Protein AF-A0A3M5GRY9-F1 (afdb_monomer_lite)

Organism: Pseudomonas savastanoi (NCBI:txid29438)

pLDDT: mean 93.46, std 6.6, range [51.88, 98.94]

Secondary structure (DSSP, 8-state):
-------EEETTEEE----PEEEEE-TTT-PEEEEEEEBPPHHHHHHHHHHHHHHHHHHTTS-HHHHHHHHHHHHHHHHT--HHHHHHHHHHH---HHHHHHHHHHHHHHHHHHHHHHHH-GGG--EEE--BTT-SSSPBPPEEE-----S-EEEE--SS-TTTTSTTSHHHHHHHHTT--EEEE--TT-HHHHHHHHHHHHHHHHHTTPPTTSEEEEB-SS-HHHHHH-TT--EEEEES-HHHHHHHHHHHHTSSS---EEEE------EEEPHHHHHHHHHHHHHHHHHHHHGGGG--TT---EEEEESSHHHHHHHHHHHHHHHTPPPB--SSHHHHHHHHHHHHHHHH-TTEEEEE-----TTSBPPEEEEE-HHHHHTT-GGGTS---SSEEEEEEESSHHHHHHHHHHS---S--EEE--HHHHHHTTTHHHHHHHHHTS------HHHHHHHHHHHHSGGGT-SSEEEEEESSSEEEEEEETTEE---TTS-TT------TTTGGGS--HHHHHHHHHHTT----SHHHHHHH--TTSTTHHHHHHHHHHHHHHHHHHHHHHH--SEEEEEES--HHHHHHHHHH-------GGG-PPP-PEEEE--SSS-HHHHHHHHHHHHHHH--

Sequence (635 aa):
MPNILGQNFIAGGRSALGQSLQKSLDATTGEELPYSFHQATDGEIDAAALAAKAAFPEFRQLSPARGADFLDAIADELDQLDDDFVAIVCQETALPQARIQGERGRTSGQMRLFAKVLRRGDFVGARIDLALPDRKPLPRVDLRQYRIGVGPVAVFGASNFPLAFSTAGGDTAAALAAGCPVVFKAHSGHMATADLVASAIIRAAERTQMPKGVFNMIFGNGVGEGLVKHPAIQAVGFTGSLNGGNALCKMAAERPQPIPVFAEMSSINPVVLLPGALQARGETVAKELAGSVVMGAGQFCTNPGVVMGLRSPAFSTFVEQLTEQMGSQAPQTMLNAGGLRSYSKGVEHLLSHPGVTHLAGKPQEGKQAQAQLFKADVSLLLNGDQLLQEEVFGPTTLIIEVADDAQLKDALQALRGQLTATVIGEPADLSQYSWLQPILEERFGMPVWLENNATTAAIGESLVGVGAWASNFIYLSFNFGFGAGVVINGKPYFGSHGNAGEITLYNDEESINRPALRYLLDELHQNGVQVDSIEDLRLRFDPDWPGVDTWLARVKPTLDRLVNALAGLFDPQAVVFGGQLPPELGRRLIAATAFWGAHRYNAPPPRPQLLLSETNGDAAAIGAALVPLKERFFV

Radius of gyration: 27.15 Å; chains: 1; bounding box: 75×68×79 Å

InterPro domains:
  IPR000600 ROK family [PF00480] (439-503)
  IPR015590 Aldehyde dehydrogenase domain [PF00171] (31-426)
  IPR016161 Aldehyde/histidinol dehydrogenase [SSF53720] (21-456)
  IPR016162 Aldehyde dehydrogenase, N-terminal [G3DSA:3.40.605.10] (3-270)
  IPR016163 Aldehyde dehydrogenase, C-terminal [G3DSA:3.40.309.10] (271-454)
  IPR043129 ATPase, nucleotide binding domain [SSF53067] (384-630)
  IPR044151 Alpha-ketoglutaric semialdehyde dehydrogenase [cd07129] (56-445)
  IPR050740 Aldehyde Dehydrogenase Superfamily [PTHR43353] (10-426)

Foldseek 3Di:
DDDQPQFWFALLDTHQPAPDWAFQAFLQPRHTDPDIHGFDDLVRLQRLLVQLQVQQVVLQPDQLQLLLLLLLQLLVLLVPQDVVLLVLQCRLFVDDSVVSVVLSNLLSLLSNLLSLVSVVPCQQVKDWDDWACPDPPHTRHTDIGTAAQQEAEEEEADLLSCRQRALSHDVLSVNSSRSYAYEYEHDSSRNSSNSSSVVSSSVSCVVSVRGRSSYIYGYDDPSLLSNLQRPSHAEYEEEEEPVVQVVSQVSQCPHPDRHYYHYHYAFQAEEEEEPALLVVPLLVCLLVLLCQLCPQQNQDSNRNAEYEYEDDPSVVVSLVSNQVNLQPDDFARGRHQVLLVLLLVLVVVQVPDPQKAWRHWDRSDDRTGIATEMEGELVCLLVLPVSSAGDSRGSYHYYYYDHDPVSVLSSLLSHAAHPHYHYRHDPVRCVVVVVVQVSNCVNNVAHADDADLQQLLVLLCLSSNVVSPWQWEKEWAAEQATWIWTGHNSHTDLPPVNCPTGDPVADPVLRLLHNHCVNVVVQLVVQVHDQPGLLSCQVDPDCPRPRLVVSLVSNQVVLLVVQQCCCVPRVTQAYEYDHSDRQVSLVVSQVSHDHDDQDDPRDDDDGHHYYYTRDDDRSSVSSSVCVSVCVPSVD

Structure (mmCIF, N/CA/C/O backbone):
data_AF-A0A3M5GRY9-F1
#
_entry.id   AF-A0A3M5GRY9-F1
#
loop_
_atom_site.group_PDB
_atom_site.id
_atom_site.type_symbol
_atom_site.label_atom_id
_atom_site.label_alt_id
_atom_site.label_comp_id
_atom_site.label_asym_id
_atom_site.label_entity_id
_atom_site.label_seq_id
_atom_site.pdbx_PDB_ins_code
_atom_site.Cartn_x
_atom_site.Cartn_y
_atom_site.Cartn_z
_atom_site.occupancy
_atom_site.B_iso_or_equiv
_atom_site.auth_seq_id
_atom_site.auth_comp_id
_atom_site.auth_asym_id
_atom_site.auth_atom_id
_atom_site.pdbx_PDB_model_num
ATOM 1 N N . MET A 1 1 ? 5.082 -31.386 -3.906 1.00 56.31 1 MET A N 1
ATOM 2 C CA . MET A 1 1 ? 6.241 -30.865 -3.143 1.00 56.31 1 MET A CA 1
ATOM 3 C C . MET A 1 1 ? 7.125 -30.034 -4.056 1.00 56.31 1 MET A C 1
ATOM 5 O O . MET A 1 1 ? 7.780 -30.597 -4.934 1.00 56.31 1 MET A O 1
ATOM 9 N N . PRO A 1 2 ? 7.121 -28.711 -3.880 1.00 69.81 2 PRO A N 1
ATOM 10 C CA . PRO A 1 2 ? 7.925 -27.806 -4.685 1.00 69.81 2 PRO A CA 1
ATOM 11 C C . PRO A 1 2 ? 9.432 -27.968 -4.419 1.00 69.81 2 PRO A C 1
ATOM 13 O O . PRO A 1 2 ? 9.860 -28.286 -3.310 1.00 69.81 2 PRO A O 1
ATOM 16 N N . ASN A 1 3 ? 10.244 -27.755 -5.457 1.00 83.44 3 ASN A N 1
ATOM 17 C CA . ASN A 1 3 ? 11.699 -27.912 -5.407 1.00 83.44 3 ASN A CA 1
ATOM 18 C C . ASN A 1 3 ? 12.374 -26.672 -4.787 1.00 83.44 3 ASN A C 1
ATOM 20 O O . ASN A 1 3 ? 12.830 -25.788 -5.511 1.00 83.44 3 ASN A O 1
ATOM 24 N N . ILE A 1 4 ? 12.412 -26.601 -3.454 1.00 93.50 4 ILE A N 1
ATOM 25 C CA . ILE A 1 4 ? 13.094 -25.538 -2.699 1.00 93.50 4 ILE A CA 1
ATOM 26 C C . ILE A 1 4 ? 14.528 -25.981 -2.406 1.00 93.50 4 ILE A C 1
ATOM 28 O O . ILE A 1 4 ? 14.753 -26.904 -1.624 1.00 93.50 4 ILE A O 1
ATOM 32 N N . LEU A 1 5 ? 15.500 -25.312 -3.028 1.00 92.94 5 LEU A N 1
ATOM 33 C CA . LEU A 1 5 ? 16.918 -25.673 -2.903 1.00 92.94 5 LEU A CA 1
ATOM 34 C C . LEU A 1 5 ? 17.618 -24.976 -1.730 1.00 92.94 5 LEU A C 1
ATOM 36 O O . LEU A 1 5 ? 18.628 -25.479 -1.244 1.00 92.94 5 LEU A O 1
ATOM 40 N N . GLY A 1 6 ? 17.123 -23.807 -1.309 1.00 94.62 6 GLY A N 1
ATOM 41 C CA . GLY A 1 6 ? 17.730 -23.022 -0.233 1.00 94.62 6 GLY A CA 1
ATOM 42 C C . GLY A 1 6 ? 19.089 -22.410 -0.588 1.00 94.62 6 GLY A C 1
ATOM 43 O O . GLY A 1 6 ? 19.928 -22.183 0.285 1.00 94.62 6 GLY A O 1
ATOM 44 N N . GLN A 1 7 ? 19.322 -22.165 -1.878 1.00 97.88 7 GLN A N 1
ATOM 45 C CA . GLN A 1 7 ? 20.577 -21.653 -2.430 1.00 97.88 7 GLN A CA 1
ATOM 46 C C . GLN A 1 7 ? 20.386 -20.231 -2.965 1.00 97.88 7 GLN A C 1
ATOM 48 O O . GLN A 1 7 ? 19.362 -19.934 -3.587 1.00 97.88 7 GLN A O 1
ATOM 53 N N . ASN A 1 8 ? 21.390 -19.373 -2.783 1.00 98.50 8 ASN A N 1
ATOM 54 C CA . ASN A 1 8 ? 21.404 -17.999 -3.285 1.00 98.50 8 ASN A CA 1
ATOM 55 C C . ASN A 1 8 ? 21.263 -17.975 -4.817 1.00 98.50 8 ASN A C 1
ATOM 57 O O . ASN A 1 8 ? 21.829 -18.822 -5.504 1.00 98.50 8 ASN A O 1
ATOM 61 N N . PHE A 1 9 ? 20.541 -16.999 -5.361 1.00 98.69 9 PHE A N 1
ATOM 62 C CA . PHE A 1 9 ? 20.367 -16.784 -6.798 1.00 98.69 9 PHE A CA 1
ATOM 63 C C . PHE A 1 9 ? 21.377 -15.750 -7.288 1.00 98.69 9 PHE A C 1
ATOM 65 O O . PHE A 1 9 ? 21.289 -14.579 -6.914 1.00 98.69 9 PHE A O 1
ATOM 72 N N . ILE A 1 10 ? 22.324 -16.164 -8.129 1.00 98.62 10 ILE A N 1
ATOM 73 C CA . ILE A 1 10 ? 23.418 -15.303 -8.599 1.00 98.62 10 ILE A CA 1
ATOM 74 C C . ILE A 1 10 ? 23.620 -15.527 -10.095 1.00 98.62 10 ILE A C 1
ATOM 76 O O . ILE A 1 10 ? 23.893 -16.645 -10.528 1.00 98.62 10 ILE A O 1
ATOM 80 N N . ALA A 1 11 ? 23.491 -14.463 -10.894 1.00 97.50 11 ALA A N 1
ATOM 81 C CA . ALA A 1 11 ? 23.719 -14.485 -12.343 1.00 97.50 11 ALA A CA 1
ATOM 82 C C . ALA A 1 11 ? 22.923 -15.576 -13.101 1.00 97.50 11 ALA A C 1
ATOM 84 O O . ALA A 1 11 ? 23.426 -16.182 -14.049 1.00 97.50 11 ALA A O 1
ATOM 85 N N . GLY A 1 12 ? 21.681 -15.842 -12.678 1.00 94.12 12 GLY A N 1
ATOM 86 C CA . GLY A 1 12 ? 20.825 -16.900 -13.237 1.00 94.12 12 GLY A CA 1
ATOM 87 C C . GLY A 1 12 ? 21.168 -18.325 -12.775 1.00 94.12 12 GLY A C 1
ATOM 88 O O . GLY A 1 12 ? 20.505 -19.270 -13.181 1.00 94.12 12 GLY A O 1
ATOM 89 N N . GLY A 1 13 ? 22.193 -18.496 -11.936 1.00 96.31 13 GLY A N 1
ATOM 90 C CA . GLY A 1 13 ? 22.546 -19.763 -11.298 1.00 96.31 13 GLY A CA 1
ATOM 91 C C . GLY A 1 13 ? 22.173 -19.810 -9.814 1.00 96.31 13 GLY A C 1
ATOM 92 O O . GLY A 1 13 ? 21.577 -18.878 -9.268 1.00 96.31 13 GLY A O 1
ATOM 93 N N . ARG A 1 14 ? 22.565 -20.907 -9.156 1.00 97.12 14 ARG A N 1
ATOM 94 C CA . ARG A 1 14 ? 22.403 -21.126 -7.713 1.00 97.12 14 ARG A CA 1
ATOM 95 C C . ARG A 1 14 ? 23.767 -21.261 -7.020 1.00 97.12 14 ARG A C 1
ATOM 97 O O . ARG A 1 14 ? 24.678 -21.855 -7.594 1.00 97.12 14 ARG A O 1
ATOM 104 N N . SER A 1 15 ? 23.910 -20.722 -5.807 1.00 97.94 15 SER A N 1
ATOM 105 C CA . SER A 1 15 ? 25.146 -20.758 -5.006 1.00 97.94 15 SER A CA 1
ATOM 106 C C . SER A 1 15 ? 24.876 -21.074 -3.532 1.00 97.94 15 SER A C 1
ATOM 108 O O . SER A 1 15 ? 23.893 -20.611 -2.955 1.00 97.94 15 SER A O 1
ATOM 110 N N . ALA A 1 16 ? 25.757 -21.868 -2.923 1.00 96.94 16 ALA A N 1
ATOM 111 C CA . ALA A 1 16 ? 25.635 -22.364 -1.551 1.00 96.94 16 ALA A CA 1
ATOM 112 C C . ALA A 1 16 ? 26.996 -22.386 -0.834 1.00 96.94 16 ALA A C 1
ATOM 114 O O . ALA A 1 16 ? 27.338 -23.356 -0.160 1.00 96.94 16 ALA A O 1
ATOM 115 N N . LEU A 1 17 ? 27.817 -21.347 -1.030 1.00 96.62 17 LEU A N 1
ATOM 116 C CA . LEU A 1 17 ? 29.166 -21.299 -0.445 1.00 96.62 17 LEU A CA 1
ATOM 117 C C . LEU A 1 17 ? 29.131 -21.044 1.069 1.00 96.62 17 LEU A C 1
ATOM 119 O O . LEU A 1 17 ? 30.067 -21.402 1.786 1.00 96.62 17 LEU A O 1
ATOM 123 N N . GLY A 1 18 ? 28.047 -20.448 1.565 1.00 92.94 18 GLY A N 1
ATOM 124 C CA . GLY A 1 18 ? 27.807 -20.255 2.987 1.00 92.94 18 GLY A CA 1
ATOM 125 C C . GLY A 1 18 ? 27.655 -21.557 3.768 1.00 92.94 18 GLY A C 1
ATOM 126 O O . GLY A 1 18 ? 26.889 -22.442 3.393 1.00 92.94 18 GLY A O 1
ATOM 127 N N . GLN A 1 19 ? 28.340 -21.645 4.909 1.00 91.69 19 GLN A N 1
ATOM 128 C CA . GLN A 1 19 ? 28.240 -22.788 5.828 1.00 91.69 19 GLN A CA 1
ATOM 129 C C . GLN A 1 19 ? 27.137 -22.617 6.884 1.00 91.69 19 GLN A C 1
ATOM 131 O O . GLN A 1 19 ? 26.677 -23.598 7.462 1.00 91.69 19 GLN A O 1
ATOM 136 N N . SER A 1 20 ? 26.715 -21.375 7.148 1.00 94.75 20 SER A N 1
ATOM 137 C CA . SER A 1 20 ? 25.631 -21.090 8.089 1.00 94.75 20 SER A CA 1
ATOM 138 C C . SER A 1 20 ? 24.284 -21.357 7.426 1.00 94.75 20 SER A C 1
ATOM 140 O O . SER A 1 20 ? 23.962 -20.758 6.397 1.00 94.75 20 SER A O 1
ATOM 142 N N . LEU A 1 21 ? 23.500 -22.249 8.028 1.00 95.19 21 LEU A N 1
ATOM 143 C CA . LEU A 1 21 ? 22.158 -22.586 7.575 1.00 95.19 21 LEU A CA 1
ATOM 144 C C . LEU A 1 21 ? 21.117 -21.819 8.387 1.00 95.19 21 LEU A C 1
ATOM 146 O O . LEU A 1 21 ? 21.191 -21.745 9.611 1.00 95.19 21 LEU A O 1
ATOM 150 N N . GLN A 1 22 ? 20.140 -21.252 7.692 1.00 95.06 22 GLN A N 1
ATOM 151 C CA . GLN A 1 22 ? 18.941 -20.658 8.269 1.00 95.06 22 GLN A CA 1
ATOM 152 C C . GLN A 1 22 ? 17.757 -21.604 8.069 1.00 95.06 22 GLN A C 1
ATOM 154 O O . GLN A 1 22 ? 17.716 -22.364 7.099 1.00 95.06 22 GLN A O 1
ATOM 159 N N . LYS A 1 23 ? 16.792 -21.547 8.983 1.00 94.81 23 LYS A N 1
ATOM 160 C CA . LYS A 1 23 ? 15.579 -22.366 8.958 1.00 94.81 23 LYS A CA 1
ATOM 161 C C . LYS A 1 23 ? 14.363 -21.477 8.771 1.00 94.81 23 LYS A C 1
ATOM 163 O O . LYS A 1 23 ? 14.266 -20.436 9.421 1.00 94.81 23 LYS A O 1
ATOM 168 N N . SER A 1 24 ? 13.451 -21.895 7.899 1.00 94.25 24 SER A N 1
ATOM 169 C CA . SER A 1 24 ? 12.086 -21.370 7.926 1.00 94.25 24 SER A CA 1
ATOM 170 C C . SER A 1 24 ? 11.339 -21.996 9.095 1.00 94.25 24 SER A C 1
ATOM 172 O O . SER A 1 24 ? 11.602 -23.145 9.451 1.00 94.25 24 SER A O 1
ATOM 174 N N . LEU A 1 25 ? 10.416 -21.246 9.684 1.00 95.06 25 LEU A N 1
ATOM 175 C CA . LEU A 1 25 ? 9.642 -21.681 10.841 1.00 95.06 25 LEU A CA 1
ATOM 176 C C . LEU A 1 25 ? 8.156 -21.682 10.497 1.00 95.06 25 LEU A C 1
ATOM 178 O O . LEU A 1 25 ? 7.691 -20.813 9.763 1.00 95.06 25 LEU A O 1
ATOM 182 N N . ASP A 1 26 ? 7.420 -22.629 11.065 1.00 96.06 26 ASP A N 1
ATOM 183 C CA . ASP A 1 26 ? 5.964 -22.579 11.096 1.00 96.06 26 ASP A CA 1
ATOM 184 C C . ASP A 1 26 ? 5.526 -21.422 12.006 1.00 96.06 26 ASP A C 1
ATOM 186 O O . ASP A 1 26 ? 5.896 -21.363 13.184 1.00 96.06 26 ASP A O 1
ATOM 190 N N . ALA A 1 27 ? 4.751 -20.480 11.472 1.00 95.06 27 ALA A N 1
ATOM 191 C CA . ALA A 1 27 ? 4.340 -19.284 12.203 1.00 95.06 27 ALA A CA 1
ATOM 192 C C . ALA A 1 27 ? 3.422 -19.586 13.398 1.00 95.06 27 ALA A C 1
ATOM 194 O O . ALA A 1 27 ? 3.396 -18.815 14.360 1.00 95.06 27 ALA A O 1
ATOM 195 N N . THR A 1 28 ? 2.693 -20.706 13.364 1.00 92.44 28 THR A N 1
ATOM 196 C CA . THR A 1 28 ? 1.740 -21.093 14.412 1.00 92.44 28 THR A CA 1
ATOM 197 C C . THR A 1 28 ? 2.417 -21.904 15.510 1.00 92.44 28 THR A C 1
ATOM 199 O O . THR A 1 28 ? 2.214 -21.641 16.701 1.00 92.44 28 THR A O 1
ATOM 202 N N . THR A 1 29 ? 3.226 -22.902 15.146 1.00 92.19 29 THR A N 1
ATOM 203 C CA . THR A 1 29 ? 3.858 -23.789 16.135 1.00 92.19 29 THR A CA 1
ATOM 204 C C . THR A 1 29 ? 5.191 -23.240 16.640 1.00 92.19 29 THR A C 1
ATOM 206 O O . THR A 1 29 ? 5.497 -23.401 17.831 1.00 92.19 29 THR A O 1
ATOM 209 N N . GLY A 1 30 ? 5.928 -22.539 15.773 1.00 91.25 30 GLY A N 1
ATOM 210 C CA . GLY A 1 30 ? 7.314 -22.113 15.962 1.00 91.25 30 GLY A CA 1
ATOM 211 C C . GLY A 1 30 ? 8.348 -23.188 15.608 1.00 91.25 30 GLY A C 1
ATOM 212 O O . GLY A 1 30 ? 9.535 -22.971 15.849 1.00 91.25 30 GLY A O 1
ATOM 213 N N . GLU A 1 31 ? 7.919 -24.342 15.092 1.00 94.62 31 GLU A N 1
ATOM 214 C CA . GLU A 1 31 ? 8.801 -25.457 14.737 1.00 94.62 31 GLU A CA 1
ATOM 215 C C . GLU A 1 31 ? 9.511 -25.221 13.399 1.00 94.62 31 GLU A C 1
ATOM 217 O O . GLU A 1 31 ? 9.027 -24.489 12.535 1.00 94.62 31 GLU A O 1
ATOM 222 N N . GLU A 1 32 ? 10.676 -25.844 13.225 1.00 96.06 32 GLU A N 1
ATOM 223 C CA . GLU A 1 32 ? 11.434 -25.757 11.978 1.00 96.06 32 GLU A CA 1
ATOM 224 C C . GLU A 1 32 ? 10.720 -26.492 10.840 1.00 96.06 32 GLU A C 1
ATOM 226 O O . GLU A 1 32 ? 10.348 -27.661 10.956 1.00 96.06 32 GLU A O 1
ATOM 231 N N . LEU A 1 33 ? 10.596 -25.816 9.701 1.00 94.62 33 LEU A N 1
ATOM 232 C CA . LEU A 1 33 ? 10.178 -26.429 8.446 1.00 94.62 33 LEU A CA 1
ATOM 233 C C . LEU A 1 33 ? 11.323 -27.277 7.860 1.00 94.62 33 LEU A C 1
ATOM 235 O O . LEU A 1 33 ? 12.495 -27.045 8.173 1.00 94.62 33 LEU A O 1
ATOM 239 N N . PRO A 1 34 ? 11.035 -28.239 6.960 1.00 93.88 34 PRO A N 1
ATOM 240 C CA . PRO A 1 34 ? 12.054 -29.148 6.419 1.00 93.88 34 PRO A CA 1
ATOM 241 C C . PRO A 1 34 ? 13.103 -28.470 5.515 1.00 93.88 34 PRO A C 1
ATOM 243 O O . PRO A 1 34 ? 14.026 -29.131 5.038 1.00 93.88 34 PRO A O 1
ATOM 246 N N . TYR A 1 35 ? 12.990 -27.163 5.274 1.00 93.19 35 TYR A N 1
ATOM 247 C CA . TYR A 1 35 ? 13.857 -26.397 4.381 1.00 93.19 35 TYR A CA 1
ATOM 248 C C . TYR A 1 35 ? 15.030 -25.761 5.135 1.00 93.19 35 TYR A C 1
ATOM 250 O O . TYR A 1 35 ? 14.898 -25.309 6.273 1.00 93.19 35 TYR A O 1
ATOM 258 N N . SER A 1 36 ? 16.195 -25.709 4.490 1.00 95.00 36 SER A N 1
ATOM 259 C CA . SER A 1 36 ? 17.395 -25.055 5.028 1.00 95.00 36 SER A CA 1
ATOM 260 C C . SER A 1 36 ? 17.981 -24.126 3.979 1.00 95.00 36 SER A C 1
ATOM 262 O O . SER A 1 36 ? 18.052 -24.503 2.815 1.00 95.00 36 SER A O 1
ATOM 264 N N . PHE A 1 37 ? 18.410 -22.936 4.390 1.00 97.50 37 PHE A N 1
ATOM 265 C CA . PHE A 1 37 ? 18.864 -21.881 3.486 1.00 97.50 37 PHE A CA 1
ATOM 266 C C . PHE A 1 37 ? 20.302 -21.486 3.799 1.00 97.50 37 PHE A C 1
ATOM 268 O O . PHE A 1 37 ? 20.621 -21.160 4.942 1.00 97.50 37 PHE A O 1
ATOM 275 N N . HIS A 1 38 ? 21.169 -21.486 2.792 1.00 97.69 38 HIS A N 1
ATOM 276 C CA . HIS A 1 38 ? 22.564 -21.085 2.938 1.00 97.69 38 HIS A CA 1
ATOM 277 C C . HIS A 1 38 ? 22.669 -19.563 3.041 1.00 97.69 38 HIS A C 1
ATOM 279 O O . HIS A 1 38 ? 22.411 -18.849 2.072 1.00 97.69 38 HIS A O 1
ATOM 285 N N . GLN A 1 39 ? 23.081 -19.055 4.205 1.00 97.62 39 GLN A N 1
ATOM 286 C CA . GLN A 1 39 ? 23.390 -17.636 4.360 1.00 97.62 39 GLN A CA 1
ATOM 287 C C . GLN A 1 39 ? 24.516 -17.243 3.400 1.00 97.62 39 GLN A C 1
ATOM 289 O O . GLN A 1 39 ? 25.572 -17.869 3.413 1.00 97.62 39 GLN A O 1
ATOM 294 N N . ALA A 1 40 ? 24.310 -16.187 2.614 1.00 98.38 40 ALA A N 1
ATOM 295 C CA . ALA A 1 40 ? 25.321 -15.703 1.687 1.00 98.38 40 ALA A CA 1
ATOM 296 C C . ALA A 1 40 ? 26.607 -15.285 2.415 1.00 98.38 40 ALA A C 1
ATOM 298 O O . ALA A 1 40 ? 26.580 -14.644 3.470 1.00 98.38 40 ALA A O 1
ATOM 299 N N . THR A 1 41 ? 27.738 -15.650 1.823 1.00 98.25 41 THR A N 1
ATOM 300 C CA . THR A 1 41 ? 29.064 -15.129 2.177 1.00 98.25 41 THR A CA 1
ATOM 301 C C . THR A 1 41 ? 29.279 -13.727 1.603 1.00 98.25 41 THR A C 1
ATOM 303 O O . THR A 1 41 ? 28.593 -13.328 0.663 1.00 98.25 41 THR A O 1
ATOM 306 N N . ASP A 1 42 ? 30.294 -13.005 2.085 1.00 98.00 42 ASP A N 1
ATOM 307 C CA . ASP A 1 42 ? 30.696 -11.719 1.492 1.00 98.00 42 ASP A CA 1
ATOM 308 C C . ASP A 1 42 ? 31.033 -11.847 -0.003 1.00 98.00 42 ASP A C 1
ATOM 310 O O . ASP A 1 42 ? 30.686 -10.974 -0.795 1.00 98.00 42 ASP A O 1
ATOM 314 N N . GLY A 1 43 ? 31.634 -12.973 -0.410 1.00 98.44 43 GLY A N 1
ATOM 315 C CA . GLY A 1 43 ? 31.907 -13.267 -1.819 1.00 98.44 43 GLY A CA 1
ATOM 316 C C . GLY A 1 43 ? 30.642 -13.494 -2.651 1.00 98.44 43 GLY A C 1
ATOM 317 O O . GLY A 1 43 ? 30.588 -13.092 -3.808 1.00 98.44 43 GLY A O 1
ATOM 318 N N . GLU A 1 44 ? 29.597 -14.096 -2.078 1.00 98.62 44 GLU A N 1
ATOM 319 C CA . GLU A 1 44 ? 28.298 -14.248 -2.750 1.00 98.62 44 GLU A CA 1
ATOM 320 C C . GLU A 1 44 ? 27.529 -12.921 -2.828 1.00 98.62 44 GLU A C 1
ATOM 322 O O . GLU A 1 44 ? 26.862 -12.666 -3.832 1.00 98.62 44 GLU A O 1
ATOM 327 N N . ILE A 1 45 ? 27.655 -12.053 -1.816 1.00 98.75 45 ILE A N 1
ATOM 328 C CA . ILE A 1 45 ? 27.110 -10.685 -1.843 1.00 98.75 45 ILE A CA 1
ATOM 329 C C . ILE A 1 45 ? 27.773 -9.875 -2.968 1.00 98.75 45 ILE A C 1
ATOM 331 O O . ILE A 1 45 ? 27.069 -9.274 -3.785 1.00 98.75 45 ILE A O 1
ATOM 335 N N . ASP A 1 46 ? 29.109 -9.894 -3.041 1.00 98.81 46 ASP A N 1
ATOM 336 C CA . ASP A 1 46 ? 29.888 -9.243 -4.103 1.00 98.81 46 ASP A CA 1
ATOM 337 C C . ASP A 1 46 ? 29.507 -9.791 -5.486 1.00 98.81 46 ASP A C 1
ATOM 339 O O . ASP A 1 46 ? 29.132 -9.028 -6.380 1.00 98.81 46 ASP A O 1
ATOM 343 N N . ALA A 1 47 ? 29.466 -11.118 -5.644 1.00 98.81 47 ALA A N 1
ATOM 344 C CA . ALA A 1 47 ? 29.100 -11.759 -6.904 1.00 98.81 47 ALA A CA 1
ATOM 345 C C . ALA A 1 47 ? 27.682 -11.387 -7.374 1.00 98.81 47 ALA A C 1
ATOM 347 O O . ALA A 1 47 ? 27.489 -11.097 -8.556 1.00 98.81 47 ALA A O 1
ATOM 348 N N . ALA A 1 48 ? 26.694 -11.344 -6.472 1.00 98.88 48 ALA A N 1
ATOM 349 C CA . ALA A 1 48 ? 25.330 -10.927 -6.802 1.00 98.88 48 ALA A CA 1
ATOM 350 C C . ALA A 1 48 ? 25.274 -9.462 -7.265 1.00 98.88 48 ALA A C 1
ATOM 352 O O . ALA A 1 48 ? 24.651 -9.142 -8.281 1.00 98.88 48 ALA A O 1
ATOM 353 N N . ALA A 1 49 ? 25.963 -8.566 -6.557 1.00 98.88 49 ALA A N 1
ATOM 354 C CA . ALA A 1 49 ? 25.983 -7.148 -6.888 1.00 98.88 49 ALA A CA 1
ATOM 355 C C . ALA A 1 49 ? 26.763 -6.852 -8.185 1.00 98.88 49 ALA A C 1
ATOM 357 O O . ALA A 1 49 ? 26.346 -6.006 -8.983 1.00 98.88 49 ALA A O 1
ATOM 358 N N . LEU A 1 50 ? 27.862 -7.567 -8.443 1.00 98.88 50 LEU A N 1
ATOM 359 C CA . LEU A 1 50 ? 28.612 -7.475 -9.696 1.00 98.88 50 LEU A CA 1
ATOM 360 C C . LEU A 1 50 ? 27.842 -8.069 -10.881 1.00 98.88 50 LEU A C 1
ATOM 362 O O . LEU A 1 50 ? 27.874 -7.482 -11.962 1.00 98.88 50 LEU A O 1
ATOM 366 N N . ALA A 1 51 ? 27.101 -9.164 -10.687 1.00 98.88 51 ALA A N 1
ATOM 367 C CA . ALA A 1 51 ? 26.222 -9.719 -11.716 1.00 98.88 51 ALA A CA 1
ATOM 368 C C . ALA A 1 51 ? 25.125 -8.722 -12.117 1.00 98.88 51 ALA A C 1
ATOM 370 O O . ALA A 1 51 ? 24.918 -8.471 -13.305 1.00 98.88 51 ALA A O 1
ATOM 371 N N . ALA A 1 52 ? 24.482 -8.082 -11.137 1.00 98.88 52 ALA A N 1
ATOM 372 C CA . ALA A 1 52 ? 23.510 -7.020 -11.386 1.00 98.88 52 ALA A CA 1
ATOM 373 C C . ALA A 1 52 ? 24.131 -5.836 -12.148 1.00 98.88 52 ALA A C 1
ATOM 375 O O . ALA A 1 52 ? 23.563 -5.337 -13.120 1.00 98.88 52 ALA A O 1
ATOM 376 N N . LYS A 1 53 ? 25.342 -5.409 -11.765 1.00 98.81 53 LYS A N 1
ATOM 377 C CA . LYS A 1 53 ? 26.077 -4.351 -12.475 1.00 98.81 53 LYS A CA 1
ATOM 378 C C . LYS A 1 53 ? 26.411 -4.727 -13.917 1.00 98.81 53 LYS A C 1
ATOM 380 O O . LYS A 1 53 ? 26.318 -3.868 -14.789 1.00 98.81 53 LYS A O 1
ATOM 385 N N . ALA A 1 54 ? 26.791 -5.978 -14.168 1.00 98.75 54 ALA A N 1
ATOM 386 C CA . ALA A 1 54 ? 27.102 -6.472 -15.506 1.00 98.75 54 ALA A CA 1
ATOM 387 C C . ALA A 1 54 ? 25.858 -6.537 -16.408 1.00 98.75 54 ALA A C 1
ATOM 389 O O . ALA A 1 54 ? 25.958 -6.228 -17.593 1.00 98.75 54 ALA A O 1
ATOM 390 N N . ALA A 1 55 ? 24.688 -6.866 -15.849 1.00 98.69 55 ALA A N 1
ATOM 391 C CA . ALA A 1 55 ? 23.419 -6.903 -16.578 1.00 98.69 55 ALA A CA 1
ATOM 392 C C . ALA A 1 55 ? 22.890 -5.508 -16.958 1.00 98.69 55 ALA A C 1
ATOM 394 O O . ALA A 1 55 ? 22.198 -5.355 -17.965 1.00 98.69 55 ALA A O 1
ATOM 395 N N . PHE A 1 56 ? 23.197 -4.483 -16.154 1.00 98.69 56 PHE A N 1
ATOM 396 C CA . PHE A 1 56 ? 22.573 -3.163 -16.264 1.00 98.69 56 PHE A CA 1
ATOM 397 C C . PHE A 1 56 ? 22.714 -2.491 -17.643 1.00 98.69 56 PHE A C 1
ATOM 399 O O . PHE A 1 56 ? 21.689 -2.024 -18.139 1.00 98.69 56 PHE A O 1
ATOM 406 N N . PRO A 1 57 ? 23.898 -2.433 -18.297 1.00 98.06 57 PRO A N 1
ATOM 407 C CA . PRO A 1 57 ? 24.046 -1.760 -19.589 1.00 98.06 57 PRO A CA 1
ATOM 408 C C . PRO A 1 57 ? 23.168 -2.345 -20.696 1.00 98.06 57 PRO A C 1
ATOM 410 O O . PRO A 1 57 ? 22.636 -1.585 -21.500 1.00 98.06 57 PRO A O 1
ATOM 413 N N . GLU A 1 58 ? 23.001 -3.669 -20.728 1.00 97.44 58 GLU A N 1
ATOM 414 C CA . GLU A 1 58 ? 22.128 -4.345 -21.691 1.00 97.44 58 GLU A CA 1
ATOM 415 C C . GLU A 1 58 ? 20.656 -4.163 -21.310 1.00 97.44 58 GLU A C 1
ATOM 417 O O . GLU A 1 58 ? 19.846 -3.745 -22.137 1.00 97.44 58 GLU A O 1
ATOM 422 N N . PHE A 1 59 ? 20.314 -4.405 -20.040 1.00 97.94 59 PHE A N 1
ATOM 423 C CA . PHE A 1 59 ? 18.930 -4.382 -19.570 1.00 97.94 59 PHE A CA 1
ATOM 424 C C . PHE A 1 59 ? 18.271 -3.006 -19.739 1.00 97.94 59 PHE A C 1
ATOM 426 O O . PHE A 1 59 ? 17.153 -2.910 -20.240 1.00 97.94 59 PHE A O 1
ATOM 433 N N . ARG A 1 60 ? 18.983 -1.918 -19.418 1.00 94.75 60 ARG A N 1
ATOM 434 C CA . ARG A 1 60 ? 18.448 -0.550 -19.555 1.00 94.75 60 ARG A CA 1
ATOM 435 C C . ARG A 1 60 ? 18.226 -0.095 -21.003 1.00 94.75 60 ARG A C 1
ATOM 437 O O . ARG A 1 60 ? 17.597 0.937 -21.212 1.00 94.75 60 ARG A O 1
ATOM 444 N N . GLN A 1 61 ? 18.839 -0.773 -21.978 1.00 93.88 61 GLN A N 1
ATOM 445 C CA . GLN A 1 61 ? 18.746 -0.443 -23.408 1.00 93.88 61 GLN A CA 1
ATOM 446 C C . GLN A 1 61 ? 17.628 -1.222 -24.106 1.00 93.88 61 GLN A C 1
ATOM 448 O O . GLN A 1 61 ? 17.371 -1.013 -25.293 1.00 93.88 61 GLN A O 1
ATOM 453 N N . LEU A 1 62 ? 16.958 -2.129 -23.391 1.00 95.31 62 LEU A N 1
ATOM 454 C CA . LEU A 1 62 ? 15.792 -2.815 -23.914 1.00 95.31 62 LEU A CA 1
ATOM 455 C C . LEU A 1 62 ? 14.684 -1.815 -24.242 1.00 95.31 62 LEU A C 1
ATOM 457 O O . LEU A 1 62 ? 14.430 -0.858 -23.511 1.00 95.31 62 LEU A O 1
ATOM 461 N N . SER A 1 63 ? 13.982 -2.067 -25.346 1.00 95.81 63 SER A N 1
ATOM 462 C CA . SER A 1 63 ? 12.769 -1.319 -25.669 1.00 95.81 63 SER A CA 1
ATOM 463 C C . SER A 1 63 ? 11.732 -1.483 -24.547 1.00 95.81 63 SER A C 1
ATOM 465 O O . SER A 1 63 ? 11.626 -2.596 -24.016 1.00 95.81 63 SER A O 1
ATOM 467 N N . PRO A 1 64 ? 10.883 -0.477 -24.279 1.00 94.81 64 PRO A N 1
ATOM 468 C CA . PRO A 1 64 ? 9.812 -0.602 -23.291 1.00 94.81 64 PRO A CA 1
ATOM 469 C C . PRO A 1 64 ? 8.896 -1.813 -23.519 1.00 94.81 64 PRO A C 1
ATOM 471 O O . PRO A 1 64 ? 8.477 -2.440 -22.555 1.00 94.81 64 PRO A O 1
ATOM 474 N N . ALA A 1 65 ? 8.655 -2.205 -24.778 1.00 97.19 65 ALA A N 1
ATOM 475 C CA . ALA A 1 65 ? 7.897 -3.412 -25.117 1.00 97.19 65 ALA A CA 1
ATOM 476 C C . ALA A 1 65 ? 8.543 -4.690 -24.549 1.00 97.19 65 ALA A C 1
ATOM 478 O O . ALA A 1 65 ? 7.895 -5.414 -23.805 1.00 97.19 65 ALA A O 1
ATOM 479 N N . ARG A 1 66 ? 9.842 -4.915 -24.797 1.00 97.94 66 ARG A N 1
ATOM 480 C CA . ARG A 1 66 ? 10.586 -6.051 -24.214 1.00 97.94 66 ARG A CA 1
ATOM 481 C C . ARG A 1 66 ? 10.588 -6.045 -22.682 1.00 97.94 66 ARG A C 1
ATOM 483 O O . ARG A 1 66 ? 10.497 -7.108 -22.080 1.00 97.94 66 ARG A O 1
ATOM 490 N N . GLY A 1 67 ? 10.703 -4.869 -22.059 1.00 97.69 67 GLY A N 1
ATOM 491 C CA . GLY A 1 67 ? 10.592 -4.745 -20.603 1.00 97.69 67 GLY A CA 1
ATOM 492 C C . GLY A 1 67 ? 9.196 -5.126 -20.100 1.00 97.69 67 GLY A C 1
ATOM 493 O O . GLY A 1 67 ? 9.072 -5.868 -19.131 1.00 97.69 67 GLY A O 1
ATOM 494 N N . ALA A 1 68 ? 8.145 -4.685 -20.796 1.00 98.19 68 ALA A N 1
ATOM 495 C CA . ALA A 1 68 ? 6.764 -5.029 -20.476 1.00 98.19 68 ALA A CA 1
ATOM 496 C C . ALA A 1 68 ? 6.495 -6.533 -20.625 1.00 98.19 68 ALA A C 1
ATOM 498 O O . ALA A 1 68 ? 5.872 -7.125 -19.751 1.00 98.19 68 ALA A O 1
ATOM 499 N N . ASP A 1 69 ? 7.023 -7.157 -21.678 1.00 98.75 69 ASP A N 1
ATOM 500 C CA . ASP A 1 69 ? 6.889 -8.597 -21.907 1.00 98.75 69 ASP A CA 1
ATOM 501 C C . ASP A 1 69 ? 7.602 -9.417 -20.819 1.00 98.75 69 ASP A C 1
ATOM 503 O O . ASP A 1 69 ? 7.117 -10.476 -20.428 1.00 98.75 69 ASP A O 1
ATOM 507 N N . PHE A 1 70 ? 8.723 -8.921 -20.277 1.00 98.81 70 PHE A N 1
ATOM 508 C CA . PHE A 1 70 ? 9.378 -9.533 -19.118 1.00 98.81 70 PHE A CA 1
ATOM 509 C C . PHE A 1 70 ? 8.523 -9.434 -17.848 1.00 98.81 70 PHE A C 1
ATOM 511 O O . PHE A 1 70 ? 8.361 -10.432 -17.148 1.00 98.81 70 PHE A O 1
ATOM 518 N N . LEU A 1 71 ? 7.929 -8.271 -17.565 1.00 98.81 71 LEU A N 1
ATOM 519 C CA . LEU A 1 71 ? 7.053 -8.097 -16.400 1.00 98.81 71 LEU A CA 1
ATOM 520 C C . LEU A 1 71 ? 5.774 -8.941 -16.504 1.00 98.81 71 LEU A C 1
ATOM 522 O O . LEU A 1 71 ? 5.398 -9.595 -15.531 1.00 98.81 71 LEU A O 1
ATOM 526 N N . ASP A 1 72 ? 5.142 -8.990 -17.678 1.00 98.81 72 ASP A N 1
ATOM 527 C CA . ASP A 1 72 ? 4.004 -9.882 -17.928 1.00 98.81 72 ASP A CA 1
ATOM 528 C C . ASP A 1 72 ? 4.415 -11.348 -17.772 1.00 98.81 72 ASP A C 1
ATOM 530 O O . ASP A 1 72 ? 3.687 -12.133 -17.168 1.00 98.81 72 ASP A O 1
ATOM 534 N N . ALA A 1 73 ? 5.619 -11.715 -18.225 1.00 98.88 73 ALA A N 1
ATOM 535 C CA . ALA A 1 73 ? 6.114 -13.068 -18.044 1.00 98.88 73 ALA A CA 1
ATOM 536 C C . ALA A 1 73 ? 6.317 -13.438 -16.572 1.00 98.88 73 ALA A C 1
ATOM 538 O O . ALA A 1 73 ? 5.971 -14.552 -16.187 1.00 98.88 73 ALA A O 1
ATOM 539 N N . ILE A 1 74 ? 6.818 -12.519 -15.739 1.00 98.88 74 ILE A N 1
ATOM 540 C CA . ILE A 1 74 ? 6.871 -12.732 -14.286 1.00 98.88 74 ILE A CA 1
ATOM 541 C C . ILE A 1 74 ? 5.453 -12.924 -13.742 1.00 98.88 74 ILE A C 1
ATOM 543 O O . ILE A 1 74 ? 5.222 -13.855 -12.977 1.00 98.88 74 ILE A O 1
ATOM 547 N N . ALA A 1 75 ? 4.499 -12.083 -14.149 1.00 98.81 75 ALA A N 1
ATOM 548 C CA . ALA A 1 75 ? 3.111 -12.187 -13.707 1.00 98.81 75 ALA A CA 1
ATOM 549 C C . ALA A 1 75 ? 2.495 -13.559 -14.037 1.00 98.81 75 ALA A C 1
ATOM 551 O O . ALA A 1 75 ? 1.864 -14.163 -13.172 1.00 98.81 75 ALA A O 1
ATOM 552 N N . ASP A 1 76 ? 2.729 -14.079 -15.243 1.00 98.75 76 ASP A N 1
ATOM 553 C CA . ASP A 1 76 ? 2.238 -15.397 -15.655 1.00 98.75 76 ASP A CA 1
ATOM 554 C C . ASP A 1 76 ? 2.873 -16.534 -14.843 1.00 98.75 76 ASP A C 1
ATOM 556 O O . ASP A 1 76 ? 2.187 -17.478 -14.459 1.00 98.75 76 ASP A O 1
ATOM 560 N N . GLU A 1 77 ? 4.178 -16.457 -14.562 1.00 98.69 77 GLU A N 1
ATOM 561 C CA . GLU A 1 77 ? 4.877 -17.452 -13.737 1.00 98.69 77 GLU A CA 1
ATOM 562 C C . GLU A 1 77 ? 4.414 -17.420 -12.271 1.00 98.69 77 GLU A C 1
ATOM 564 O O . GLU A 1 77 ? 4.411 -18.457 -11.609 1.00 98.69 77 GLU A O 1
ATOM 569 N N . LEU A 1 78 ? 4.002 -16.252 -11.762 1.00 98.50 78 LEU A N 1
ATOM 570 C CA . LEU A 1 78 ? 3.391 -16.111 -10.436 1.00 98.50 78 LEU A CA 1
ATOM 571 C C . LEU A 1 78 ? 1.977 -16.695 -10.392 1.00 98.50 78 LEU A C 1
ATOM 573 O O . LEU A 1 78 ? 1.624 -17.352 -9.416 1.00 98.50 78 LEU A O 1
ATOM 577 N N . ASP A 1 79 ? 1.172 -16.474 -11.433 1.00 98.19 79 ASP A N 1
ATOM 578 C CA . ASP A 1 79 ? -0.197 -16.998 -11.504 1.00 98.19 79 ASP A CA 1
ATOM 579 C C . ASP A 1 79 ? -0.232 -18.534 -11.585 1.00 98.19 79 ASP A C 1
ATOM 581 O O . ASP A 1 79 ? -1.212 -19.150 -11.168 1.00 98.19 79 ASP A O 1
ATOM 585 N N . GLN A 1 80 ? 0.850 -19.150 -12.072 1.00 97.25 80 GLN A N 1
ATOM 586 C CA . GLN A 1 80 ? 1.033 -20.603 -12.122 1.00 97.25 80 GLN A CA 1
ATOM 587 C C . GLN A 1 80 ? 1.448 -21.234 -10.784 1.00 97.25 80 GLN A C 1
ATOM 589 O O . GLN A 1 80 ? 1.455 -22.460 -10.681 1.00 97.25 80 GLN A O 1
ATOM 594 N N . LEU A 1 81 ? 1.802 -20.444 -9.764 1.00 96.31 81 LEU A N 1
ATOM 595 C CA . LEU A 1 81 ? 2.092 -20.980 -8.433 1.00 96.31 81 LEU A CA 1
ATOM 596 C C . LEU A 1 81 ? 0.798 -21.516 -7.817 1.00 96.31 81 LEU A C 1
ATOM 598 O O . LEU A 1 81 ? -0.145 -20.758 -7.621 1.00 96.31 81 LEU A O 1
ATOM 602 N N . ASP A 1 82 ? 0.750 -22.810 -7.528 1.00 94.75 82 ASP A N 1
ATOM 603 C CA . ASP A 1 82 ? -0.457 -23.569 -7.191 1.00 94.75 82 ASP A CA 1
ATOM 604 C C . ASP A 1 82 ? -0.822 -23.532 -5.690 1.00 94.75 82 ASP A C 1
ATOM 606 O O . ASP A 1 82 ? -0.380 -22.666 -4.929 1.00 94.75 82 ASP A O 1
ATOM 610 N N . ASP A 1 83 ? -1.683 -24.457 -5.263 1.00 96.19 83 ASP A N 1
ATOM 611 C CA . ASP A 1 83 ? -2.126 -24.566 -3.872 1.00 96.19 83 ASP A CA 1
ATOM 612 C C . ASP A 1 83 ? -1.014 -25.062 -2.925 1.00 96.19 83 ASP A C 1
ATOM 614 O O . ASP A 1 83 ? -1.014 -24.667 -1.757 1.00 96.19 83 ASP A O 1
ATOM 618 N N . ASP A 1 84 ? -0.029 -25.840 -3.409 1.00 96.25 84 ASP A N 1
ATOM 619 C CA . ASP A 1 84 ? 1.153 -26.238 -2.619 1.00 96.25 84 ASP A CA 1
ATOM 620 C C . ASP A 1 84 ? 1.956 -24.985 -2.228 1.00 96.25 84 ASP A C 1
ATOM 622 O O . ASP A 1 84 ? 2.393 -24.845 -1.082 1.00 96.25 84 ASP A O 1
ATOM 626 N N . PHE A 1 85 ? 2.125 -24.044 -3.166 1.00 97.50 85 PHE A N 1
ATOM 627 C CA . PHE A 1 85 ? 2.747 -22.752 -2.877 1.00 97.50 85 PHE A CA 1
ATOM 628 C C . PHE A 1 85 ? 1.962 -21.983 -1.814 1.00 97.50 85 PHE A C 1
ATOM 630 O O . PHE A 1 85 ? 2.545 -21.558 -0.818 1.00 97.50 85 PHE A O 1
ATOM 637 N N . VAL A 1 86 ? 0.645 -21.832 -1.990 1.00 98.00 86 VAL A N 1
ATOM 638 C CA . VAL A 1 86 ? -0.193 -21.085 -1.039 1.00 98.00 86 VAL A CA 1
ATOM 639 C C . VAL A 1 86 ? -0.121 -21.695 0.363 1.00 98.00 86 VAL A C 1
ATOM 641 O O . VAL A 1 86 ? 0.022 -20.953 1.335 1.00 98.00 86 VAL A O 1
ATOM 644 N N . ALA A 1 87 ? -0.136 -23.025 0.475 1.00 97.31 87 ALA A N 1
ATOM 645 C CA . ALA A 1 87 ? 0.003 -23.724 1.748 1.00 97.31 87 ALA A CA 1
ATOM 646 C C . ALA A 1 87 ? 1.336 -23.409 2.451 1.00 97.31 87 ALA A C 1
ATOM 648 O O . ALA A 1 87 ? 1.342 -23.169 3.658 1.00 97.31 87 ALA A O 1
ATOM 649 N N . ILE A 1 88 ? 2.448 -23.336 1.709 1.00 97.50 88 ILE A N 1
ATOM 650 C CA . ILE A 1 88 ? 3.761 -22.959 2.261 1.00 97.50 88 ILE A CA 1
ATOM 651 C C . ILE A 1 88 ? 3.748 -21.523 2.784 1.00 97.50 88 ILE A C 1
ATOM 653 O O . ILE A 1 88 ? 4.213 -21.284 3.898 1.00 97.50 88 ILE A O 1
ATOM 657 N N . VAL A 1 89 ? 3.183 -20.576 2.026 1.00 97.81 89 VAL A N 1
ATOM 658 C CA . VAL A 1 89 ? 3.093 -19.179 2.480 1.00 97.81 89 VAL A CA 1
ATOM 659 C C . VAL A 1 89 ? 2.251 -19.085 3.753 1.00 97.81 89 VAL A C 1
ATOM 661 O O . VAL A 1 89 ? 2.652 -18.425 4.711 1.00 97.81 89 VAL A O 1
ATOM 664 N N . CYS A 1 90 ? 1.103 -19.768 3.798 1.00 97.56 90 CYS A N 1
ATOM 665 C CA . CYS A 1 90 ? 0.264 -19.838 4.995 1.00 97.56 90 CYS A CA 1
ATOM 666 C C . CYS A 1 90 ? 1.025 -20.430 6.186 1.00 97.56 90 CYS A C 1
ATOM 668 O O . CYS A 1 90 ? 0.897 -19.927 7.298 1.00 97.56 90 CYS A O 1
ATOM 670 N N . GLN A 1 91 ? 1.848 -21.456 5.964 1.00 96.94 91 GLN A N 1
ATOM 671 C CA . GLN A 1 91 ? 2.638 -22.075 7.021 1.00 96.94 91 GLN A CA 1
ATOM 672 C C . GLN A 1 91 ? 3.729 -21.140 7.565 1.00 96.94 91 GLN A C 1
ATOM 674 O O . GLN A 1 91 ? 3.877 -21.015 8.779 1.00 96.94 91 GLN A O 1
ATOM 679 N N . GLU A 1 92 ? 4.458 -20.442 6.690 1.00 97.00 92 GLU A N 1
ATOM 680 C CA . GLU A 1 92 ? 5.517 -19.502 7.089 1.00 97.00 92 GLU A CA 1
ATOM 681 C C . GLU A 1 92 ? 4.979 -18.221 7.751 1.00 97.00 92 GLU A C 1
ATOM 683 O O . GLU A 1 92 ? 5.728 -17.544 8.450 1.00 97.00 92 GLU A O 1
ATOM 688 N N . THR A 1 93 ? 3.703 -17.868 7.543 1.00 96.88 93 THR A N 1
ATOM 689 C CA . THR A 1 93 ? 3.172 -16.540 7.925 1.00 96.88 93 THR A CA 1
ATOM 690 C C . THR A 1 93 ? 1.901 -16.552 8.771 1.00 96.88 93 THR A C 1
ATOM 692 O O . THR A 1 93 ? 1.473 -15.497 9.233 1.00 96.88 93 THR A O 1
ATOM 695 N N . ALA A 1 94 ? 1.257 -17.707 8.949 1.00 96.06 94 ALA A N 1
ATOM 696 C CA . ALA A 1 94 ? -0.068 -17.857 9.561 1.00 96.06 94 ALA A CA 1
ATOM 697 C C . ALA A 1 94 ? -1.191 -17.037 8.889 1.00 96.06 94 ALA A C 1
ATOM 699 O O . ALA A 1 94 ? -2.305 -16.960 9.413 1.00 96.06 94 ALA A O 1
ATOM 700 N N . LEU A 1 95 ? -0.936 -16.432 7.721 1.00 95.81 95 LEU A N 1
ATOM 701 C CA . LEU A 1 95 ? -1.945 -15.676 6.989 1.00 95.81 95 LEU A CA 1
ATOM 702 C C . LEU A 1 95 ? -2.965 -16.628 6.342 1.00 95.81 95 LEU A C 1
ATOM 704 O O . LEU A 1 95 ? -2.572 -17.658 5.790 1.00 95.81 95 LEU A O 1
ATOM 708 N N . PRO A 1 96 ? -4.269 -16.291 6.343 1.00 94.75 96 PRO A N 1
ATOM 709 C CA . PRO A 1 96 ? -5.293 -17.146 5.750 1.00 94.75 96 PRO A CA 1
ATOM 710 C C . PRO A 1 96 ? -5.100 -17.366 4.244 1.00 94.75 96 PRO A C 1
ATOM 712 O O . PRO A 1 96 ? -4.711 -16.453 3.514 1.00 94.75 96 PRO A O 1
ATOM 715 N N . GLN A 1 97 ? -5.487 -18.544 3.752 1.00 96.31 97 GLN A N 1
ATOM 716 C CA . GLN A 1 97 ? -5.384 -18.920 2.336 1.00 96.31 97 GLN A CA 1
ATOM 717 C C . GLN A 1 97 ? -6.001 -17.882 1.385 1.00 96.31 97 GLN A C 1
ATOM 719 O O . GLN A 1 97 ? -5.349 -17.457 0.433 1.00 96.31 97 GLN A O 1
ATOM 724 N N . ALA A 1 98 ? -7.224 -17.418 1.665 1.00 93.12 98 ALA A N 1
ATOM 725 C CA . ALA A 1 98 ? -7.903 -16.421 0.833 1.00 93.12 98 ALA A CA 1
ATOM 726 C C . ALA A 1 98 ? -7.117 -15.098 0.744 1.00 93.12 98 ALA A C 1
ATOM 728 O O . ALA A 1 98 ? -7.056 -14.472 -0.314 1.00 93.12 98 ALA A O 1
ATOM 729 N N . ARG A 1 99 ? -6.456 -14.698 1.841 1.00 93.31 99 ARG A N 1
ATOM 730 C CA . ARG A 1 99 ? -5.578 -13.523 1.867 1.00 93.31 99 ARG A CA 1
ATOM 731 C C . ARG A 1 99 ? -4.358 -13.739 0.971 1.00 93.31 99 ARG A C 1
ATOM 733 O O . ARG A 1 99 ? -4.050 -12.855 0.178 1.00 93.31 99 ARG A O 1
ATOM 740 N N . ILE A 1 100 ? -3.697 -14.893 1.046 1.00 97.56 100 ILE A N 1
ATOM 741 C CA . ILE A 1 100 ? -2.532 -15.190 0.198 1.00 97.56 100 ILE A CA 1
ATOM 742 C C . ILE A 1 100 ? -2.912 -15.281 -1.283 1.00 97.56 100 ILE A C 1
ATOM 744 O O . ILE A 1 100 ? -2.198 -14.744 -2.126 1.00 97.56 100 ILE A O 1
ATOM 748 N N . GLN A 1 101 ? -4.056 -15.880 -1.616 1.00 96.12 101 GLN A N 1
ATOM 749 C CA . GLN A 1 101 ? -4.564 -15.914 -2.992 1.00 96.12 101 GLN A CA 1
ATOM 750 C C . GLN A 1 101 ? -4.832 -14.499 -3.528 1.00 96.12 101 GLN A C 1
ATOM 752 O O . GLN A 1 101 ? -4.400 -14.165 -4.634 1.00 96.12 101 GLN A O 1
ATOM 757 N N . GLY A 1 102 ? -5.476 -13.644 -2.724 1.00 93.38 102 GLY A N 1
ATOM 758 C CA . GLY A 1 102 ? -5.675 -12.234 -3.059 1.00 93.38 102 GLY A CA 1
ATOM 759 C C . GLY A 1 102 ? -4.355 -11.473 -3.221 1.00 93.38 102 GLY A C 1
ATOM 760 O O . GLY A 1 102 ? -4.194 -10.696 -4.160 1.00 93.38 102 GLY A O 1
ATOM 761 N N . GLU A 1 103 ? -3.373 -11.727 -2.355 1.00 96.69 103 GLU A N 1
ATOM 762 C CA . GLU A 1 103 ? -2.058 -11.087 -2.424 1.00 96.69 103 GLU A CA 1
ATOM 763 C C . GLU A 1 103 ? -1.224 -11.568 -3.622 1.00 96.69 103 GLU A C 1
ATOM 765 O O . GLU A 1 103 ? -0.537 -10.756 -4.245 1.00 96.69 103 GLU A O 1
ATOM 770 N N . ARG A 1 104 ? -1.339 -12.842 -4.020 1.00 97.75 104 ARG A N 1
ATOM 771 C CA . ARG A 1 104 ? -0.745 -13.371 -5.260 1.00 97.75 104 ARG A CA 1
ATOM 772 C C . ARG A 1 104 ? -1.314 -12.641 -6.475 1.00 97.75 104 ARG A C 1
ATOM 774 O O . ARG A 1 104 ? -0.542 -12.116 -7.273 1.00 97.75 104 ARG A O 1
ATOM 781 N N . GLY A 1 105 ? -2.643 -12.526 -6.558 1.00 95.31 105 GLY A N 1
ATOM 782 C CA . GLY A 1 105 ? -3.319 -11.780 -7.625 1.00 95.31 105 GLY A CA 1
ATOM 783 C C . GLY A 1 105 ? -2.956 -10.291 -7.640 1.00 95.31 105 GLY A C 1
ATOM 784 O O . GLY A 1 105 ? -2.750 -9.709 -8.703 1.00 95.31 105 GLY A O 1
ATOM 785 N N . ARG A 1 106 ? -2.787 -9.670 -6.464 1.00 93.62 106 ARG A N 1
ATOM 786 C CA . ARG A 1 106 ? -2.261 -8.300 -6.352 1.00 93.62 106 ARG A CA 1
ATOM 787 C C . ARG A 1 106 ? -0.837 -8.198 -6.902 1.00 93.62 106 ARG A C 1
ATOM 789 O O . ARG A 1 106 ? -0.543 -7.265 -7.641 1.00 93.62 106 ARG A O 1
ATOM 796 N N . THR A 1 107 ? 0.034 -9.141 -6.553 1.00 97.81 107 THR A N 1
ATOM 797 C CA . THR A 1 107 ? 1.444 -9.160 -6.979 1.00 97.81 107 THR A CA 1
ATOM 798 C C . THR A 1 107 ? 1.570 -9.291 -8.498 1.00 97.81 107 THR A C 1
ATOM 800 O O . THR A 1 107 ? 2.256 -8.487 -9.130 1.00 97.81 107 THR A O 1
ATOM 803 N N . SER A 1 108 ? 0.857 -10.243 -9.111 1.00 97.75 108 SER A N 1
ATOM 804 C CA . SER A 1 108 ? 0.862 -10.407 -10.570 1.00 97.75 108 SER A CA 1
ATOM 805 C C . SER A 1 108 ? 0.168 -9.236 -11.280 1.00 97.75 108 SER A C 1
ATOM 807 O O . SER A 1 108 ? 0.668 -8.734 -12.288 1.00 97.75 108 SER A O 1
ATOM 809 N N . GLY A 1 109 ? -0.924 -8.708 -10.718 1.00 91.88 109 GLY A N 1
ATOM 810 C CA . GLY A 1 109 ? -1.580 -7.490 -11.199 1.00 91.88 109 GLY A CA 1
ATOM 811 C C . GLY A 1 109 ? -0.664 -6.260 -11.192 1.00 91.88 109 GLY A C 1
ATOM 812 O O . GLY A 1 109 ? -0.677 -5.477 -12.140 1.00 91.88 109 GLY A O 1
ATOM 813 N N . GLN A 1 110 ? 0.185 -6.113 -10.173 1.00 93.50 110 GLN A N 1
ATOM 814 C CA . GLN A 1 110 ? 1.149 -5.017 -10.068 1.00 93.50 110 GLN A CA 1
ATOM 815 C C . GLN A 1 110 ? 2.264 -5.112 -11.119 1.00 93.50 110 GLN A C 1
ATOM 817 O O . GLN A 1 110 ? 2.635 -4.096 -11.704 1.00 93.50 110 GLN A O 1
ATOM 822 N N . MET A 1 111 ? 2.755 -6.316 -11.429 1.00 97.81 111 MET A N 1
ATOM 823 C CA . MET A 1 111 ? 3.681 -6.522 -12.554 1.00 97.81 111 MET A CA 1
ATOM 824 C C . MET A 1 111 ? 3.052 -6.073 -13.880 1.00 97.81 111 MET A C 1
ATOM 826 O O . MET A 1 111 ? 3.647 -5.287 -14.620 1.00 97.81 111 MET A O 1
ATOM 830 N N . ARG A 1 112 ? 1.801 -6.482 -14.134 1.00 95.62 112 ARG A N 1
ATOM 831 C CA . ARG A 1 112 ? 1.043 -6.084 -15.334 1.00 95.62 112 ARG A CA 1
ATOM 832 C C . ARG A 1 112 ? 0.756 -4.583 -15.376 1.00 95.62 112 ARG A C 1
ATOM 834 O O . ARG A 1 112 ? 0.762 -3.985 -16.450 1.00 95.62 112 ARG A O 1
ATOM 841 N N . LEU A 1 113 ? 0.537 -3.945 -14.225 1.00 89.19 113 LEU A N 1
ATOM 842 C CA . LEU A 1 113 ? 0.414 -2.488 -14.130 1.00 89.19 113 LEU A CA 1
ATOM 843 C C . LEU A 1 113 ? 1.692 -1.801 -14.631 1.00 89.19 113 LEU A C 1
ATOM 845 O O . LEU A 1 113 ? 1.615 -0.936 -15.502 1.00 89.19 113 LEU A O 1
ATOM 849 N N . PHE A 1 114 ? 2.867 -2.209 -14.148 1.00 93.38 114 PHE A N 1
ATOM 850 C CA . PHE A 1 114 ? 4.132 -1.644 -14.623 1.00 93.38 114 PHE A CA 1
ATOM 851 C C . PHE A 1 114 ? 4.419 -1.983 -16.095 1.00 93.38 114 PHE A C 1
ATOM 853 O O . PHE A 1 114 ? 4.933 -1.133 -16.823 1.00 93.38 114 PHE A O 1
ATOM 860 N N . ALA A 1 115 ? 4.004 -3.156 -16.585 1.00 95.25 115 ALA A N 1
ATOM 861 C CA . ALA A 1 115 ? 4.058 -3.486 -18.010 1.00 95.25 115 ALA A CA 1
ATOM 862 C C . ALA A 1 115 ? 3.216 -2.512 -18.859 1.00 95.25 115 ALA A C 1
ATOM 864 O O . ALA A 1 115 ? 3.669 -2.031 -19.901 1.00 95.25 115 ALA A O 1
ATOM 865 N N . LYS A 1 116 ? 2.009 -2.150 -18.397 1.00 87.94 116 LYS A N 1
ATOM 866 C CA . LYS A 1 116 ? 1.177 -1.115 -19.039 1.00 87.94 116 LYS A CA 1
ATOM 867 C C . LYS A 1 116 ? 1.860 0.256 -19.025 1.00 87.94 116 LYS A C 1
ATOM 869 O O . LYS A 1 116 ? 1.860 0.929 -20.054 1.00 87.94 116 LYS A O 1
ATOM 874 N N . VAL A 1 117 ? 2.485 0.652 -17.911 1.00 85.94 117 VAL A N 1
ATOM 875 C CA . VAL A 1 117 ? 3.254 1.912 -17.815 1.00 85.94 117 VAL A CA 1
ATOM 876 C C . VAL A 1 117 ? 4.382 1.950 -18.851 1.00 85.94 117 VAL A C 1
ATOM 878 O O . VAL A 1 117 ? 4.538 2.946 -19.559 1.00 85.94 117 VAL A O 1
ATOM 881 N N . LEU A 1 118 ? 5.123 0.850 -19.008 1.00 91.12 118 LEU A N 1
ATOM 882 C CA . LEU A 1 118 ? 6.174 0.745 -20.021 1.00 91.12 118 LEU A CA 1
ATOM 883 C C . LEU A 1 118 ? 5.638 0.906 -21.444 1.00 91.12 118 LEU A C 1
ATOM 885 O O . LEU A 1 118 ? 6.211 1.657 -22.232 1.00 91.12 118 LEU A O 1
ATOM 889 N N . ARG A 1 119 ? 4.523 0.243 -21.770 1.00 91.00 119 ARG A N 1
ATOM 890 C CA . ARG A 1 119 ? 3.890 0.343 -23.096 1.00 91.00 119 ARG A CA 1
ATOM 891 C C . ARG A 1 119 ? 3.342 1.741 -23.380 1.00 91.00 119 ARG A C 1
ATOM 893 O O . ARG A 1 119 ? 3.407 2.184 -24.523 1.00 91.00 119 ARG A O 1
ATOM 900 N N . ARG A 1 120 ? 2.841 2.440 -22.356 1.00 86.19 120 ARG A N 1
ATOM 901 C CA . ARG A 1 120 ? 2.357 3.824 -22.468 1.00 86.19 120 ARG A CA 1
ATOM 902 C C . ARG A 1 120 ? 3.495 4.820 -22.714 1.00 86.19 120 ARG A C 1
ATOM 904 O O . ARG A 1 120 ? 3.319 5.763 -23.478 1.00 86.19 120 ARG A O 1
ATOM 911 N N . GLY A 1 121 ? 4.660 4.604 -22.098 1.00 84.69 121 GLY A N 1
ATOM 912 C CA . GLY A 1 121 ? 5.894 5.351 -22.378 1.00 84.69 121 GLY A CA 1
ATOM 913 C C . GLY A 1 121 ? 6.014 6.729 -21.712 1.00 84.69 121 GLY A C 1
ATOM 914 O O . GLY A 1 121 ? 7.058 7.370 -21.814 1.00 84.69 121 GLY A O 1
ATOM 915 N N . ASP A 1 122 ? 5.001 7.185 -20.981 1.00 79.31 122 ASP A N 1
ATOM 916 C CA . ASP A 1 122 ? 5.000 8.467 -20.263 1.00 79.31 122 ASP A CA 1
ATOM 917 C C . ASP A 1 122 ? 6.044 8.528 -19.133 1.00 79.31 122 ASP A C 1
ATOM 919 O O . ASP A 1 122 ? 6.580 9.598 -18.838 1.00 79.31 122 ASP A O 1
ATOM 923 N N . PHE A 1 123 ? 6.427 7.376 -18.570 1.00 83.50 123 PHE A N 1
ATOM 924 C CA . PHE A 1 123 ? 7.480 7.268 -17.552 1.00 83.50 123 PHE A CA 1
ATOM 925 C C . PHE A 1 123 ? 8.836 7.843 -18.001 1.00 83.50 123 PHE A C 1
ATOM 927 O O . PHE A 1 123 ? 9.623 8.285 -17.160 1.00 83.50 123 PHE A O 1
ATOM 934 N N . VAL A 1 124 ? 9.100 7.872 -19.317 1.00 88.06 124 VAL A N 1
ATOM 935 C CA . VAL A 1 124 ? 10.322 8.431 -19.916 1.00 88.06 124 VAL A CA 1
ATOM 936 C C . VAL A 1 124 ? 10.473 9.911 -19.558 1.00 88.06 124 VAL A C 1
ATOM 938 O O . VAL A 1 124 ? 11.597 10.399 -19.425 1.00 88.06 124 VAL A O 1
ATOM 941 N N . GLY A 1 125 ? 9.357 10.629 -19.374 1.00 87.44 125 GLY A N 1
ATOM 942 C CA . GLY A 1 125 ? 9.360 12.046 -19.017 1.00 87.44 125 GLY A CA 1
ATOM 943 C C . GLY A 1 125 ? 10.118 12.905 -20.032 1.00 87.44 125 GLY A C 1
ATOM 944 O O . GLY A 1 125 ? 10.872 13.793 -19.633 1.00 87.44 125 GLY A O 1
ATOM 945 N N . ALA A 1 126 ? 9.977 12.595 -21.327 1.00 90.50 126 ALA A N 1
ATOM 946 C CA . ALA A 1 126 ? 10.729 13.243 -22.395 1.00 90.50 126 ALA A CA 1
ATOM 947 C C . ALA A 1 126 ? 10.417 14.747 -22.473 1.00 90.50 126 ALA A C 1
ATOM 949 O O . ALA A 1 126 ? 9.259 15.149 -22.585 1.00 90.50 126 ALA A O 1
ATOM 950 N N . ARG A 1 127 ? 11.460 15.582 -22.456 1.00 92.62 127 ARG A N 1
ATOM 951 C CA . ARG A 1 127 ? 11.371 17.037 -22.655 1.00 92.62 127 ARG A CA 1
ATOM 952 C C . ARG A 1 127 ? 12.294 17.441 -23.794 1.00 92.62 127 ARG A C 1
ATOM 954 O O . ARG A 1 127 ? 13.461 17.048 -23.799 1.00 92.62 127 ARG A O 1
ATOM 961 N N . ILE A 1 128 ? 11.764 18.196 -24.756 1.00 95.38 128 ILE A N 1
ATOM 962 C CA . ILE A 1 128 ? 12.484 18.600 -25.968 1.00 95.38 128 ILE A CA 1
ATOM 963 C C . ILE A 1 128 ? 12.420 20.118 -26.103 1.00 95.38 128 ILE A C 1
ATOM 965 O O . ILE A 1 128 ? 11.362 20.689 -26.359 1.00 95.38 128 ILE A O 1
ATOM 969 N N . ASP A 1 129 ? 13.581 20.751 -25.981 1.00 95.12 129 ASP A N 1
ATOM 970 C CA . ASP A 1 129 ? 13.802 22.150 -26.310 1.00 95.12 129 ASP A CA 1
ATOM 971 C C . ASP A 1 129 ? 14.491 22.228 -27.675 1.00 95.12 129 ASP A C 1
ATOM 973 O O . ASP A 1 129 ? 15.692 21.988 -27.805 1.00 95.12 129 ASP A O 1
ATOM 977 N N . LEU A 1 130 ? 13.717 22.568 -28.712 1.00 96.81 130 LEU A N 1
ATOM 978 C CA . LEU A 1 130 ? 14.231 22.659 -30.080 1.00 96.81 130 LEU A CA 1
ATOM 979 C C . LEU A 1 130 ? 15.313 23.741 -30.208 1.00 96.81 130 LEU A C 1
ATOM 981 O O . LEU A 1 130 ? 15.246 24.799 -29.563 1.00 96.81 130 LEU A O 1
ATOM 985 N N . ALA A 1 131 ? 16.287 23.487 -31.083 1.00 96.94 131 ALA A N 1
ATOM 986 C CA . ALA A 1 131 ? 17.344 24.441 -31.390 1.00 96.94 131 ALA A CA 1
ATOM 987 C C . ALA A 1 131 ? 16.770 25.777 -31.895 1.00 96.94 131 ALA A C 1
ATOM 989 O O . ALA A 1 131 ? 15.811 25.810 -32.663 1.00 96.94 131 ALA A O 1
ATOM 990 N N . LEU A 1 132 ? 17.403 26.880 -31.492 1.00 96.88 132 LEU A N 1
ATOM 991 C CA . LEU A 1 132 ? 17.148 28.228 -32.004 1.00 96.88 132 LEU A CA 1
ATOM 992 C C . LEU A 1 132 ? 18.490 28.852 -32.420 1.00 96.88 132 LEU A C 1
ATOM 994 O O . LEU A 1 132 ? 19.088 29.586 -31.623 1.00 96.88 132 LEU A O 1
ATOM 998 N N . PRO A 1 133 ? 18.988 28.547 -33.635 1.00 97.06 133 PRO A N 1
ATOM 999 C CA . PRO A 1 133 ? 20.303 28.995 -34.103 1.00 97.06 133 PRO A CA 1
ATOM 1000 C C . PRO A 1 133 ? 20.431 30.520 -34.201 1.00 97.06 133 PRO A C 1
ATOM 1002 O O . PRO A 1 133 ? 21.505 31.062 -33.967 1.00 97.06 133 PRO A O 1
ATOM 1005 N N . ASP A 1 134 ? 19.328 31.218 -34.476 1.00 96.69 134 ASP A N 1
ATOM 1006 C CA . ASP A 1 134 ? 19.327 32.673 -34.675 1.00 96.69 134 ASP A CA 1
ATOM 1007 C C . ASP A 1 134 ? 18.989 33.470 -33.402 1.00 96.69 134 ASP A C 1
ATOM 1009 O O . ASP A 1 134 ? 18.915 34.702 -33.430 1.00 96.69 134 ASP A O 1
ATOM 1013 N N . ARG A 1 135 ? 18.768 32.792 -32.262 1.00 96.25 135 ARG A N 1
ATOM 1014 C CA . ARG A 1 135 ? 18.446 33.460 -30.991 1.00 96.25 135 ARG A CA 1
ATOM 1015 C C . ARG A 1 135 ? 19.603 34.374 -30.573 1.00 96.25 135 ARG A C 1
ATOM 1017 O O . ARG A 1 135 ? 20.748 33.939 -30.503 1.00 96.25 135 ARG A O 1
ATOM 1024 N N . LYS A 1 136 ? 19.301 35.629 -30.222 1.00 92.25 136 LYS A N 1
ATOM 1025 C CA . LYS A 1 136 ? 20.270 36.586 -29.658 1.00 92.25 136 LYS A CA 1
ATOM 1026 C C . LYS A 1 136 ? 20.064 36.768 -28.145 1.00 92.25 136 LYS A C 1
ATOM 1028 O O . LYS A 1 136 ? 18.929 36.656 -27.689 1.00 92.25 136 LYS A O 1
ATOM 1033 N N . PRO A 1 137 ? 21.124 37.041 -27.358 1.00 93.75 137 PRO A N 1
ATOM 1034 C CA . PRO A 1 137 ? 22.519 37.228 -27.779 1.00 93.75 137 PRO A CA 1
ATOM 1035 C C . PRO A 1 137 ? 23.253 35.918 -28.102 1.00 93.75 137 PRO A C 1
ATOM 1037 O O . PRO A 1 137 ? 24.283 35.967 -28.765 1.00 93.75 137 PRO A O 1
ATOM 1040 N N . LEU A 1 138 ? 22.725 34.767 -27.662 1.00 93.12 138 LEU A N 1
ATOM 1041 C CA . LEU A 1 138 ? 23.327 33.452 -27.886 1.00 93.12 138 LEU A CA 1
ATOM 1042 C C . LEU A 1 138 ? 22.319 32.451 -28.473 1.00 93.12 138 LEU A C 1
ATOM 1044 O O . LEU A 1 138 ? 21.189 32.373 -27.956 1.00 93.12 138 LEU A O 1
ATOM 1048 N N . PRO A 1 139 ? 22.744 31.630 -29.456 1.00 96.06 139 PRO A N 1
ATOM 1049 C CA . PRO A 1 139 ? 21.929 30.548 -29.994 1.00 96.06 139 PRO A CA 1
ATOM 1050 C C . PRO A 1 139 ? 21.524 29.566 -28.890 1.00 96.06 139 PRO A C 1
ATOM 1052 O O . PRO A 1 139 ? 22.229 29.401 -27.890 1.00 96.06 139 PRO A O 1
ATOM 1055 N N . ARG A 1 140 ? 20.386 28.891 -29.066 1.00 95.94 140 ARG A N 1
ATOM 1056 C CA . ARG A 1 140 ? 20.012 27.731 -28.243 1.00 95.94 140 ARG A CA 1
ATOM 1057 C C . ARG A 1 140 ? 20.306 26.453 -29.025 1.00 95.94 140 ARG A C 1
ATOM 1059 O O . ARG A 1 140 ? 19.836 26.316 -30.150 1.00 95.94 140 ARG A O 1
ATOM 1066 N N . VAL A 1 141 ? 21.058 25.533 -28.432 1.00 96.44 141 VAL A N 1
ATOM 1067 C CA . VAL A 1 141 ? 21.271 24.181 -28.979 1.00 96.44 141 VAL A CA 1
ATOM 1068 C C . VAL A 1 141 ? 20.024 23.306 -28.773 1.00 96.44 141 VAL A C 1
ATOM 1070 O O . VAL A 1 141 ? 19.176 23.646 -27.953 1.00 96.44 141 VAL A O 1
ATOM 1073 N N . ASP A 1 142 ? 19.898 22.201 -29.512 1.00 97.56 142 ASP A N 1
ATOM 1074 C CA . ASP A 1 142 ? 18.855 21.188 -29.264 1.00 97.56 142 ASP A CA 1
ATOM 1075 C C . ASP A 1 142 ? 19.144 20.501 -27.919 1.00 97.56 142 ASP A C 1
ATOM 1077 O O . ASP A 1 142 ? 20.240 19.970 -27.715 1.00 97.56 142 ASP A O 1
ATOM 1081 N N . LEU A 1 143 ? 18.191 20.565 -26.987 1.00 96.75 143 LEU A N 1
ATOM 1082 C CA . LEU A 1 143 ? 18.295 19.951 -25.666 1.00 96.75 143 LEU A CA 1
ATOM 1083 C C . LEU A 1 143 ? 17.181 18.923 -25.495 1.00 96.75 143 LEU A C 1
ATOM 1085 O O . LEU A 1 143 ? 15.997 19.230 -25.651 1.00 96.75 143 LEU A O 1
ATOM 1089 N N . ARG A 1 144 ? 17.565 17.701 -25.121 1.00 96.88 144 ARG A N 1
ATOM 1090 C CA . ARG A 1 144 ? 16.633 16.601 -24.859 1.00 96.88 144 ARG A CA 1
ATOM 1091 C C . ARG A 1 144 ? 16.931 15.990 -23.509 1.00 96.88 144 ARG A C 1
ATOM 1093 O O . ARG A 1 144 ? 18.071 15.628 -23.225 1.00 96.88 144 ARG A O 1
ATOM 1100 N N . GLN A 1 145 ? 15.896 15.855 -22.698 1.00 96.06 145 GLN A N 1
ATOM 1101 C CA . GLN A 1 145 ? 15.964 15.232 -21.386 1.00 96.06 145 GLN A CA 1
ATOM 1102 C C . GLN A 1 145 ? 14.998 14.055 -21.343 1.00 96.06 145 GLN A C 1
ATOM 1104 O O . GLN A 1 145 ? 13.883 14.147 -21.849 1.00 96.06 145 GLN A O 1
ATOM 1109 N N . TYR A 1 146 ? 15.427 12.964 -20.721 1.00 93.88 146 TYR A N 1
ATOM 1110 C CA . TYR A 1 146 ? 14.592 11.812 -20.412 1.00 93.88 146 TYR A CA 1
ATOM 1111 C C . TYR A 1 146 ? 15.135 11.100 -19.170 1.00 93.88 146 TYR A C 1
ATOM 1113 O O . TYR A 1 146 ? 16.284 11.314 -18.771 1.00 93.88 146 TYR A O 1
ATOM 1121 N N . ARG A 1 147 ? 14.296 10.281 -18.537 1.00 93.75 147 ARG A N 1
ATOM 1122 C CA . ARG A 1 147 ? 14.645 9.495 -17.350 1.00 93.75 147 ARG A CA 1
ATOM 1123 C C . ARG A 1 147 ? 15.295 8.172 -17.750 1.00 93.75 147 ARG A C 1
ATOM 1125 O O . ARG A 1 147 ? 14.933 7.568 -18.755 1.00 93.75 147 ARG A O 1
ATOM 1132 N N . ILE A 1 148 ? 16.244 7.724 -16.937 1.00 93.56 148 ILE A N 1
ATOM 1133 C CA . ILE A 1 148 ? 16.950 6.447 -17.085 1.00 93.56 148 ILE A CA 1
ATOM 1134 C C . ILE A 1 148 ? 17.011 5.748 -15.729 1.00 93.56 148 ILE A C 1
ATOM 1136 O O . ILE A 1 148 ? 17.015 6.421 -14.696 1.00 93.56 148 ILE A O 1
ATOM 1140 N N . GLY A 1 149 ? 17.097 4.416 -15.735 1.00 94.94 149 GLY A N 1
ATOM 1141 C CA . GLY A 1 149 ? 17.356 3.642 -14.524 1.00 94.94 149 GLY A CA 1
ATOM 1142 C C . GLY A 1 149 ? 18.644 4.087 -13.828 1.00 94.94 149 GLY A C 1
ATOM 1143 O O . GLY A 1 149 ? 19.611 4.495 -14.479 1.00 94.94 149 GLY A O 1
ATOM 1144 N N . VAL A 1 150 ? 18.651 4.011 -12.498 1.00 97.06 150 VAL A N 1
ATOM 1145 C CA . VAL A 1 150 ? 19.766 4.474 -11.653 1.00 97.06 150 VAL A CA 1
ATOM 1146 C C . VAL A 1 150 ? 20.932 3.482 -11.603 1.00 97.06 150 VAL A C 1
ATOM 1148 O O . VAL A 1 150 ? 22.064 3.881 -11.350 1.00 97.06 150 VAL A O 1
ATOM 1151 N N . GLY A 1 151 ? 20.675 2.200 -11.877 1.00 98.44 151 GLY A N 1
ATOM 1152 C CA . GLY A 1 151 ? 21.632 1.099 -11.742 1.00 98.44 151 GLY A CA 1
ATOM 1153 C C . GLY A 1 151 ? 21.059 -0.037 -10.893 1.00 98.44 151 GLY A C 1
ATOM 1154 O O . GLY A 1 151 ? 19.856 -0.045 -10.644 1.00 98.44 151 GLY A O 1
ATOM 1155 N N . PRO A 1 152 ? 21.885 -0.997 -10.445 1.00 98.88 152 PRO A N 1
ATOM 1156 C CA . PRO A 1 152 ? 21.438 -2.078 -9.570 1.00 98.88 152 PRO A CA 1
ATOM 1157 C C . PRO A 1 152 ? 20.754 -1.580 -8.290 1.00 98.88 152 PRO A C 1
ATOM 1159 O O . PRO A 1 152 ? 21.287 -0.702 -7.607 1.00 98.88 152 PRO A O 1
ATOM 1162 N N . VAL A 1 153 ? 19.610 -2.170 -7.944 1.00 98.94 153 VAL A N 1
ATOM 1163 C CA . VAL A 1 153 ? 18.816 -1.819 -6.756 1.00 98.94 153 VAL A CA 1
ATOM 1164 C C . VAL A 1 153 ? 18.834 -2.976 -5.765 1.00 98.94 153 VAL A C 1
ATOM 1166 O O . VAL A 1 153 ? 18.550 -4.118 -6.129 1.00 98.94 153 VAL A O 1
ATOM 1169 N N . ALA A 1 154 ? 19.160 -2.684 -4.506 1.00 98.88 154 ALA A N 1
ATOM 1170 C CA . ALA A 1 154 ? 18.981 -3.634 -3.415 1.00 98.88 154 ALA A CA 1
ATOM 1171 C C . ALA A 1 154 ? 17.551 -3.528 -2.878 1.00 98.88 154 ALA A C 1
ATOM 1173 O O . ALA A 1 154 ? 17.092 -2.425 -2.591 1.00 98.88 154 ALA A O 1
ATOM 1174 N N . VAL A 1 155 ? 16.854 -4.652 -2.726 1.00 98.75 155 VAL A N 1
ATOM 1175 C CA . VAL A 1 155 ? 15.465 -4.666 -2.235 1.00 98.75 155 VAL A CA 1
ATOM 1176 C C . VAL A 1 155 ? 15.354 -5.559 -1.004 1.00 98.75 155 VAL A C 1
ATOM 1178 O O . VAL A 1 155 ? 15.822 -6.699 -1.014 1.00 98.75 155 VAL A O 1
ATOM 1181 N N . PHE A 1 156 ? 14.728 -5.042 0.050 1.00 98.25 156 PHE A N 1
ATOM 1182 C CA . PHE A 1 156 ? 14.482 -5.734 1.313 1.00 98.25 156 PHE A CA 1
ATOM 1183 C C . PHE A 1 156 ? 12.976 -5.904 1.516 1.00 98.25 156 PHE A C 1
ATOM 1185 O O . PHE A 1 156 ? 12.274 -4.936 1.801 1.00 98.25 156 PHE A O 1
ATOM 1192 N N . GLY A 1 157 ? 12.493 -7.139 1.365 1.00 91.12 157 GLY A N 1
ATOM 1193 C CA . GLY A 1 157 ? 11.064 -7.440 1.450 1.00 91.12 157 GLY A CA 1
ATOM 1194 C C . GLY A 1 157 ? 10.475 -7.331 2.857 1.00 91.12 157 GLY A C 1
ATOM 1195 O O . GLY A 1 157 ? 11.138 -7.651 3.847 1.00 91.12 157 GLY A O 1
ATOM 1196 N N . ALA A 1 158 ? 9.202 -6.950 2.917 1.00 93.88 158 ALA A N 1
ATOM 1197 C CA . ALA A 1 158 ? 8.399 -6.868 4.129 1.00 93.88 158 ALA A CA 1
ATOM 1198 C C . ALA A 1 158 ? 8.050 -8.255 4.690 1.00 93.88 158 ALA A C 1
ATOM 1200 O O . ALA A 1 158 ? 7.896 -9.228 3.950 1.00 93.88 158 ALA A O 1
ATOM 1201 N N . SER A 1 159 ? 7.848 -8.348 6.005 1.00 93.44 159 SER A N 1
ATOM 1202 C CA . SER A 1 159 ? 7.389 -9.581 6.661 1.00 93.44 159 SER A CA 1
ATOM 1203 C C . SER A 1 159 ? 5.890 -9.839 6.476 1.00 93.44 159 SER A C 1
ATOM 1205 O O . SER A 1 159 ? 5.480 -10.985 6.329 1.00 93.44 159 SER A O 1
ATOM 1207 N N . ASN A 1 160 ? 5.079 -8.780 6.495 1.00 94.00 160 ASN A N 1
ATOM 1208 C CA . ASN A 1 160 ? 3.618 -8.824 6.601 1.00 94.00 160 ASN A CA 1
ATOM 1209 C C . ASN A 1 160 ? 2.869 -8.915 5.269 1.00 94.00 160 ASN A C 1
ATOM 1211 O O . ASN A 1 160 ? 1.686 -9.251 5.247 1.00 94.00 160 ASN A O 1
ATOM 1215 N N . PHE A 1 161 ? 3.567 -8.636 4.174 1.00 96.50 161 PHE A N 1
ATOM 1216 C CA . PHE A 1 161 ? 3.113 -8.863 2.808 1.00 96.50 161 PHE A CA 1
ATOM 1217 C C . PHE A 1 161 ? 4.165 -9.725 2.098 1.00 96.50 161 PHE A C 1
ATOM 1219 O O . PHE A 1 161 ? 5.036 -9.185 1.402 1.00 96.50 161 PHE A O 1
ATOM 1226 N N . PRO A 1 162 ? 4.141 -11.057 2.316 1.00 97.56 162 PRO A N 1
ATOM 1227 C CA . PRO A 1 162 ? 5.181 -11.973 1.851 1.00 97.56 162 PRO A CA 1
ATOM 1228 C C . PRO A 1 162 ? 5.284 -12.056 0.325 1.00 97.56 162 PRO A C 1
ATOM 1230 O O . PRO A 1 162 ? 6.265 -12.610 -0.174 1.00 97.56 162 PRO A O 1
ATOM 1233 N N . LEU A 1 163 ? 4.316 -11.495 -0.413 1.00 98.38 163 LEU A N 1
ATOM 1234 C CA . LEU A 1 163 ? 4.301 -11.446 -1.873 1.00 98.38 163 LEU A CA 1
ATOM 1235 C C . LEU A 1 163 ? 4.360 -9.999 -2.386 1.00 98.38 163 LEU A C 1
ATOM 1237 O O . LEU A 1 163 ? 5.348 -9.606 -3.011 1.00 98.38 163 LEU A O 1
ATOM 1241 N N . ALA A 1 164 ? 3.347 -9.180 -2.077 1.00 96.12 164 ALA A N 1
ATOM 1242 C CA . ALA A 1 164 ? 3.130 -7.894 -2.753 1.00 96.12 164 ALA A CA 1
ATOM 1243 C C . ALA A 1 164 ? 4.152 -6.801 -2.380 1.00 96.12 164 ALA A C 1
ATOM 1245 O O . ALA A 1 164 ? 4.331 -5.844 -3.138 1.00 96.12 164 ALA A O 1
ATOM 1246 N N . PHE A 1 165 ? 4.852 -6.961 -1.253 1.00 97.38 165 PHE A N 1
ATOM 1247 C CA . PHE A 1 165 ? 5.946 -6.089 -0.799 1.00 97.38 165 PHE A CA 1
ATOM 1248 C C . PHE A 1 165 ? 7.216 -6.901 -0.497 1.00 97.38 165 PHE A C 1
ATOM 1250 O O . PHE A 1 165 ? 7.993 -6.567 0.392 1.00 97.38 165 PHE A O 1
ATOM 1257 N N . SER A 1 166 ? 7.422 -8.000 -1.227 1.00 98.19 166 SER A N 1
ATOM 1258 C CA . SER A 1 166 ? 8.544 -8.921 -1.033 1.00 98.19 166 SER A CA 1
ATOM 1259 C C . SER A 1 166 ? 9.257 -9.207 -2.363 1.00 98.19 166 SER A C 1
ATOM 1261 O O . SER A 1 166 ? 9.495 -8.286 -3.141 1.00 98.19 166 SER A O 1
ATOM 1263 N N . THR A 1 167 ? 9.632 -10.459 -2.638 1.00 98.62 167 THR A N 1
ATOM 1264 C CA . THR A 1 167 ? 10.524 -10.870 -3.732 1.00 98.62 167 THR A CA 1
ATOM 1265 C C . THR A 1 167 ? 10.090 -10.343 -5.098 1.00 98.62 167 THR A C 1
ATOM 1267 O O . THR A 1 167 ? 10.913 -9.778 -5.813 1.00 98.62 167 THR A O 1
ATOM 1270 N N . ALA A 1 168 ? 8.802 -10.459 -5.430 1.00 98.38 168 ALA A N 1
ATOM 1271 C CA . ALA A 1 168 ? 8.184 -9.886 -6.631 1.00 98.38 168 ALA A CA 1
ATOM 1272 C C . ALA A 1 168 ? 7.266 -8.691 -6.294 1.00 98.38 168 ALA A C 1
ATOM 1274 O O . ALA A 1 168 ? 6.293 -8.427 -6.995 1.00 98.38 168 ALA A O 1
ATOM 1275 N N . GLY A 1 169 ? 7.544 -7.995 -5.191 1.00 97.31 169 GLY A N 1
ATOM 1276 C CA . GLY A 1 169 ? 6.726 -6.894 -4.699 1.00 97.31 169 GLY A CA 1
ATOM 1277 C C . GLY A 1 169 ? 6.927 -5.577 -5.449 1.00 97.31 169 GLY A C 1
ATOM 1278 O O . GLY A 1 169 ? 7.560 -5.529 -6.505 1.00 97.31 169 GLY A O 1
ATOM 1279 N N . GLY A 1 170 ? 6.381 -4.497 -4.878 1.00 95.94 170 GLY A N 1
ATOM 1280 C CA . GLY A 1 170 ? 6.372 -3.146 -5.466 1.00 95.94 170 GLY A CA 1
ATOM 1281 C C . GLY A 1 170 ? 7.740 -2.665 -5.921 1.00 95.94 170 GLY A C 1
ATOM 1282 O O . GLY A 1 170 ? 7.909 -2.318 -7.089 1.00 95.94 170 GLY A O 1
ATOM 1283 N N . ASP A 1 171 ? 8.721 -2.729 -5.026 1.00 98.25 171 ASP A N 1
ATOM 1284 C CA . ASP A 1 171 ? 10.075 -2.243 -5.286 1.00 98.25 171 ASP A CA 1
ATOM 1285 C C . ASP A 1 171 ? 10.776 -3.042 -6.386 1.00 98.25 171 ASP A C 1
ATOM 1287 O O . ASP A 1 171 ? 11.393 -2.456 -7.275 1.00 98.25 171 ASP A O 1
ATOM 1291 N N . THR A 1 172 ? 10.639 -4.374 -6.383 1.00 98.81 172 THR A N 1
ATOM 1292 C CA . THR A 1 172 ? 11.180 -5.226 -7.451 1.00 98.81 172 THR A CA 1
ATOM 1293 C C . THR A 1 172 ? 10.516 -4.898 -8.787 1.00 98.81 172 THR A C 1
ATOM 1295 O O . THR A 1 172 ? 11.216 -4.684 -9.775 1.00 98.81 172 THR A O 1
ATOM 1298 N N . ALA A 1 173 ? 9.182 -4.822 -8.833 1.00 98.38 173 ALA A N 1
ATOM 1299 C CA . ALA A 1 173 ? 8.441 -4.526 -10.058 1.00 98.38 173 ALA A CA 1
ATOM 1300 C C . ALA A 1 173 ? 8.820 -3.150 -10.635 1.00 98.38 173 ALA A C 1
ATOM 1302 O O . ALA A 1 173 ? 9.126 -3.038 -11.823 1.00 98.38 173 ALA A O 1
ATOM 1303 N N . ALA A 1 174 ? 8.873 -2.120 -9.786 1.00 97.12 174 ALA A N 1
ATOM 1304 C CA . ALA A 1 174 ? 9.238 -0.761 -10.172 1.00 97.12 174 ALA A CA 1
ATOM 1305 C C . ALA A 1 174 ? 10.703 -0.654 -10.624 1.00 97.12 174 ALA A C 1
ATOM 1307 O O . ALA A 1 174 ? 10.988 -0.003 -11.631 1.00 97.12 174 ALA A O 1
ATOM 1308 N N . ALA A 1 175 ? 11.636 -1.308 -9.922 1.00 98.50 175 ALA A N 1
ATOM 1309 C CA . ALA A 1 175 ? 13.048 -1.323 -10.297 1.00 98.50 175 ALA A CA 1
ATOM 1310 C C . ALA A 1 175 ? 13.258 -2.005 -11.657 1.00 98.50 175 ALA A C 1
ATOM 1312 O O . ALA A 1 175 ? 13.894 -1.425 -12.540 1.00 98.50 175 ALA A O 1
ATOM 1313 N N . LEU A 1 176 ? 12.664 -3.184 -11.865 1.00 98.75 176 LEU A N 1
ATOM 1314 C CA . LEU A 1 176 ? 12.739 -3.886 -13.146 1.00 98.75 176 LEU A CA 1
ATOM 1315 C C . LEU A 1 176 ? 12.108 -3.058 -14.274 1.00 98.75 176 LEU A C 1
ATOM 1317 O O . LEU A 1 176 ? 12.705 -2.941 -15.344 1.00 98.75 176 LEU A O 1
ATOM 1321 N N . ALA A 1 177 ? 10.965 -2.408 -14.023 1.00 97.50 177 ALA A N 1
ATOM 1322 C CA . ALA A 1 177 ? 10.343 -1.493 -14.979 1.00 97.50 177 ALA A CA 1
ATOM 1323 C C . ALA A 1 177 ? 11.249 -0.296 -15.317 1.00 97.50 177 ALA A C 1
ATOM 1325 O O . ALA A 1 177 ? 11.363 0.097 -16.472 1.00 97.50 177 ALA A O 1
ATOM 1326 N N . ALA A 1 178 ? 11.971 0.256 -14.344 1.00 96.75 178 ALA A N 1
ATOM 1327 C CA . ALA A 1 178 ? 12.929 1.336 -14.577 1.00 96.75 178 ALA A CA 1
ATOM 1328 C C . ALA A 1 178 ? 14.204 0.893 -15.332 1.00 96.75 178 ALA A C 1
ATOM 1330 O O . ALA A 1 178 ? 15.079 1.723 -15.595 1.00 96.75 178 ALA A O 1
ATOM 1331 N N . GLY A 1 179 ? 14.336 -0.394 -15.680 1.00 97.50 179 GLY A N 1
ATOM 1332 C CA . GLY A 1 179 ? 15.535 -0.956 -16.303 1.00 97.50 179 GLY A CA 1
ATOM 1333 C C . GLY A 1 179 ? 16.680 -1.176 -15.310 1.00 97.50 179 GLY A C 1
ATOM 1334 O O . GLY A 1 179 ? 17.848 -1.171 -15.700 1.00 97.50 179 GLY A O 1
ATOM 1335 N N . CYS A 1 180 ? 16.365 -1.339 -14.024 1.00 98.81 180 CYS A N 1
ATOM 1336 C CA . CYS A 1 180 ? 17.326 -1.576 -12.954 1.00 98.81 180 CYS A CA 1
ATOM 1337 C C . CYS A 1 180 ? 17.345 -3.061 -12.550 1.00 98.81 180 CYS A C 1
ATOM 1339 O O . CYS A 1 180 ? 16.323 -3.571 -12.089 1.00 98.81 180 CYS A O 1
ATOM 1341 N N . PRO A 1 181 ? 18.489 -3.761 -12.658 1.00 98.88 181 PRO A N 1
ATOM 1342 C CA . PRO A 1 181 ? 18.645 -5.098 -12.099 1.00 98.88 181 PRO A CA 1
ATOM 1343 C C . PRO A 1 181 ? 18.470 -5.104 -10.580 1.00 98.88 181 PRO A C 1
ATOM 1345 O O . PRO A 1 181 ? 18.874 -4.157 -9.901 1.00 98.88 181 PRO A O 1
ATOM 1348 N N . VAL A 1 182 ? 17.912 -6.184 -10.041 1.00 98.94 182 VAL A N 1
ATOM 1349 C CA . VAL A 1 182 ? 17.587 -6.295 -8.612 1.00 98.94 182 VAL A CA 1
ATOM 1350 C C . VAL A 1 182 ? 18.516 -7.286 -7.914 1.00 98.94 182 VAL A C 1
ATOM 1352 O O . VAL A 1 182 ? 18.791 -8.372 -8.428 1.00 98.94 182 VAL A O 1
ATOM 1355 N N . VAL A 1 183 ? 18.978 -6.920 -6.717 1.00 98.88 183 VAL A N 1
ATOM 1356 C CA . VAL A 1 183 ? 19.564 -7.844 -5.738 1.00 98.88 183 VAL A CA 1
ATOM 1357 C C . VAL A 1 183 ? 18.653 -7.867 -4.515 1.00 98.88 183 VAL A C 1
ATOM 1359 O O . VAL A 1 183 ? 18.658 -6.949 -3.696 1.00 98.88 183 VAL A O 1
ATOM 1362 N N . PHE A 1 184 ? 17.829 -8.904 -4.411 1.00 98.88 184 PHE A N 1
ATOM 1363 C CA . PHE A 1 184 ? 16.857 -9.048 -3.337 1.00 98.88 184 PHE A CA 1
ATOM 1364 C C . PHE A 1 184 ? 17.490 -9.705 -2.107 1.00 98.88 184 PHE A C 1
ATOM 1366 O O . PHE A 1 184 ? 18.139 -10.748 -2.202 1.00 98.88 184 PHE A O 1
ATOM 1373 N N . LYS A 1 185 ? 17.273 -9.136 -0.924 1.00 98.38 185 LYS A N 1
ATOM 1374 C CA . LYS A 1 185 ? 17.618 -9.772 0.347 1.00 98.38 185 LYS A CA 1
ATOM 1375 C C . LYS A 1 185 ? 16.374 -10.474 0.884 1.00 98.38 185 LYS A C 1
ATOM 1377 O O . LYS A 1 185 ? 15.419 -9.817 1.294 1.00 98.38 185 LYS A O 1
ATOM 1382 N N . ALA A 1 186 ? 16.405 -11.806 0.939 1.00 97.44 186 ALA A N 1
ATOM 1383 C CA . ALA A 1 186 ? 15.282 -12.603 1.425 1.00 97.44 186 ALA A CA 1
ATOM 1384 C C . ALA A 1 186 ? 14.965 -12.312 2.901 1.00 97.44 186 ALA A C 1
ATOM 1386 O O . ALA A 1 186 ? 15.855 -12.295 3.764 1.00 97.44 186 ALA A O 1
ATOM 1387 N N . HIS A 1 187 ? 13.688 -12.081 3.205 1.00 96.44 187 HIS A N 1
ATOM 1388 C CA . HIS A 1 187 ? 13.235 -11.894 4.577 1.00 96.44 187 HIS A CA 1
ATOM 1389 C C . HIS A 1 187 ? 13.220 -13.250 5.302 1.00 96.44 187 HIS A C 1
ATOM 1391 O O . HIS A 1 187 ? 12.768 -14.255 4.759 1.00 96.44 187 HIS A O 1
ATOM 1397 N N . SER A 1 188 ? 13.715 -13.298 6.539 1.00 94.06 188 SER A N 1
ATOM 1398 C CA . SER A 1 188 ? 13.862 -14.557 7.290 1.00 94.06 188 SER A CA 1
ATOM 1399 C C . SER A 1 188 ? 12.535 -15.178 7.725 1.00 94.06 188 SER A C 1
ATOM 1401 O O . SER A 1 188 ? 12.488 -16.360 8.041 1.00 94.06 188 SER A O 1
ATOM 1403 N N . GLY A 1 189 ? 11.461 -14.389 7.719 1.00 94.00 189 GLY A N 1
ATOM 1404 C CA . GLY A 1 189 ? 10.107 -14.852 8.024 1.00 94.00 189 GLY A CA 1
ATOM 1405 C C . GLY A 1 189 ? 9.431 -15.679 6.926 1.00 94.00 189 GLY A C 1
ATOM 1406 O O . GLY A 1 189 ? 8.399 -16.259 7.216 1.00 94.00 189 GLY A O 1
ATOM 1407 N N . HIS A 1 190 ? 9.953 -15.724 5.692 1.00 96.69 190 HIS A N 1
ATOM 1408 C CA . HIS A 1 190 ? 9.295 -16.435 4.579 1.00 96.69 190 HIS A CA 1
ATOM 1409 C C . HIS A 1 190 ? 10.272 -16.857 3.463 1.00 96.69 190 HIS A C 1
ATOM 1411 O O . HIS A 1 190 ? 10.087 -16.592 2.274 1.00 96.69 190 HIS A O 1
ATOM 1417 N N . MET A 1 191 ? 11.382 -17.497 3.843 1.00 97.25 191 MET A N 1
ATOM 1418 C CA . MET A 1 191 ? 12.457 -17.841 2.901 1.00 97.25 191 MET A CA 1
ATOM 1419 C C . MET A 1 191 ? 12.043 -18.888 1.857 1.00 97.25 191 MET A C 1
ATOM 1421 O O . MET A 1 191 ? 12.517 -18.817 0.721 1.00 97.25 191 MET A O 1
ATOM 1425 N N . ALA A 1 192 ? 11.160 -19.833 2.201 1.00 97.75 192 ALA A N 1
ATOM 1426 C CA . ALA A 1 192 ? 10.659 -20.823 1.249 1.00 97.75 192 ALA A CA 1
ATOM 1427 C C . ALA A 1 192 ? 9.767 -20.158 0.197 1.00 97.75 192 ALA A C 1
ATOM 1429 O O . ALA A 1 192 ? 9.936 -20.393 -1.001 1.00 97.75 192 ALA A O 1
ATOM 1430 N N . THR A 1 193 ? 8.890 -19.256 0.640 1.00 98.25 193 THR A N 1
ATOM 1431 C CA . THR A 1 193 ? 8.088 -18.394 -0.232 1.00 98.25 193 THR A CA 1
ATOM 1432 C C . THR A 1 193 ? 8.9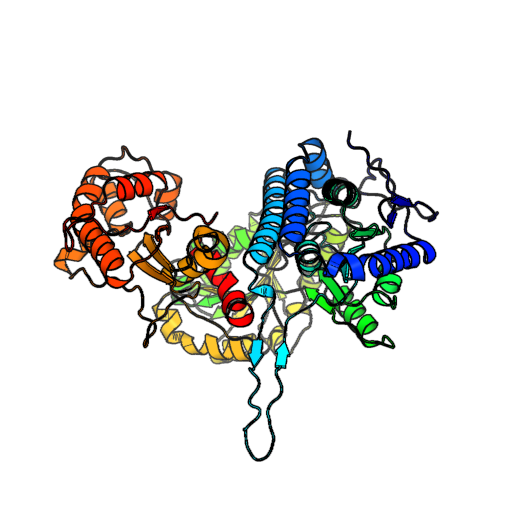79 -17.606 -1.193 1.00 98.25 193 THR A C 1
ATOM 1434 O O . THR A 1 193 ? 8.762 -17.633 -2.407 1.00 98.25 193 THR A O 1
ATOM 1437 N N . ALA A 1 194 ? 10.028 -16.958 -0.674 1.00 98.25 194 ALA A N 1
ATOM 1438 C CA . ALA A 1 194 ? 10.963 -16.177 -1.479 1.00 98.25 194 ALA A CA 1
ATOM 1439 C C . ALA A 1 194 ? 11.701 -17.025 -2.535 1.00 98.25 194 ALA A C 1
ATOM 1441 O O . ALA A 1 194 ? 11.860 -16.567 -3.665 1.00 98.25 194 ALA A O 1
ATOM 1442 N N . ASP A 1 195 ? 12.119 -18.260 -2.216 1.00 98.38 195 ASP A N 1
ATOM 1443 C CA . ASP A 1 195 ? 12.777 -19.160 -3.183 1.00 98.38 195 ASP A CA 1
ATOM 1444 C C . ASP A 1 195 ? 11.859 -19.516 -4.362 1.00 98.38 195 ASP A C 1
ATOM 1446 O O . ASP A 1 195 ? 12.281 -19.480 -5.523 1.00 98.38 195 ASP A O 1
ATOM 1450 N N . LEU A 1 196 ? 10.581 -19.791 -4.089 1.00 98.38 196 LEU A N 1
ATOM 1451 C CA . LEU A 1 196 ? 9.605 -20.135 -5.127 1.00 98.38 196 LEU A CA 1
ATOM 1452 C C . LEU A 1 196 ? 9.287 -18.944 -6.031 1.00 98.38 196 LEU A C 1
ATOM 1454 O O . LEU A 1 196 ? 9.271 -19.088 -7.257 1.00 98.38 196 LEU A O 1
ATOM 1458 N N . VAL A 1 197 ? 9.122 -17.758 -5.445 1.00 98.69 197 VAL A N 1
ATOM 1459 C CA . VAL A 1 197 ? 8.898 -16.520 -6.200 1.00 98.69 197 VAL A CA 1
ATOM 1460 C C . VAL A 1 197 ? 10.132 -16.140 -7.025 1.00 98.69 197 VAL A C 1
ATOM 1462 O O . VAL A 1 197 ? 10.010 -15.819 -8.205 1.00 98.69 197 VAL A O 1
ATOM 1465 N N . ALA A 1 198 ? 11.337 -16.233 -6.460 1.00 98.69 198 ALA A N 1
ATOM 1466 C CA . ALA A 1 198 ? 12.571 -15.987 -7.203 1.00 98.69 198 ALA A CA 1
ATOM 1467 C C . ALA A 1 198 ? 12.745 -16.982 -8.359 1.00 98.69 198 ALA A C 1
ATOM 1469 O O . ALA A 1 198 ? 13.135 -16.588 -9.457 1.00 98.69 198 ALA A O 1
ATOM 1470 N N . SER A 1 199 ? 12.386 -18.252 -8.158 1.00 98.44 199 SER A N 1
ATOM 1471 C CA . SER A 1 199 ? 12.390 -19.255 -9.228 1.00 98.44 199 SER A CA 1
ATOM 1472 C C . SER A 1 199 ? 11.428 -18.892 -10.365 1.00 98.44 199 SER A C 1
ATOM 1474 O O . SER A 1 199 ? 11.785 -19.068 -11.528 1.00 98.44 199 SER A O 1
ATOM 1476 N N . ALA A 1 200 ? 10.247 -18.343 -10.056 1.00 98.50 200 ALA A N 1
ATOM 1477 C CA . ALA A 1 200 ? 9.318 -17.818 -11.061 1.00 98.50 200 ALA A CA 1
ATOM 1478 C C . ALA A 1 200 ? 9.928 -16.650 -11.860 1.00 98.50 200 ALA A C 1
ATOM 1480 O O . ALA A 1 200 ? 9.869 -16.649 -13.089 1.00 98.50 200 ALA A O 1
ATOM 1481 N N . ILE A 1 201 ? 10.604 -15.709 -11.187 1.00 98.81 201 ILE A N 1
ATOM 1482 C CA . ILE A 1 201 ? 11.303 -14.595 -11.853 1.00 98.81 201 ILE A CA 1
ATOM 1483 C C . ILE A 1 201 ? 12.418 -15.107 -12.778 1.00 98.81 201 ILE A C 1
ATOM 1485 O O . ILE A 1 201 ? 12.548 -14.621 -13.901 1.00 98.81 201 ILE A O 1
ATOM 1489 N N . ILE A 1 202 ? 13.210 -16.096 -12.346 1.00 98.56 202 ILE A N 1
ATOM 1490 C CA . ILE A 1 202 ? 14.277 -16.670 -13.181 1.00 98.56 202 ILE A CA 1
ATOM 1491 C C . ILE A 1 202 ? 13.707 -17.354 -14.427 1.00 98.56 202 ILE A C 1
ATOM 1493 O O . ILE A 1 202 ? 14.207 -17.094 -15.520 1.00 98.56 202 ILE A O 1
ATOM 1497 N N . ARG A 1 203 ? 12.630 -18.145 -14.310 1.00 98.50 203 ARG A N 1
ATOM 1498 C CA . ARG A 1 203 ? 11.978 -18.753 -15.486 1.00 98.50 203 ARG A CA 1
ATOM 1499 C C . ARG A 1 203 ? 11.465 -17.698 -16.467 1.00 98.50 203 ARG A C 1
ATOM 1501 O O . ARG A 1 203 ? 11.670 -17.833 -17.672 1.00 98.50 203 ARG A O 1
ATOM 1508 N N . ALA A 1 204 ? 10.868 -16.613 -15.967 1.00 98.75 204 ALA A N 1
ATOM 1509 C CA . ALA A 1 204 ? 10.452 -15.487 -16.801 1.00 98.75 204 ALA A CA 1
ATOM 1510 C C . ALA A 1 204 ? 11.645 -14.804 -17.496 1.00 98.75 204 ALA A C 1
ATOM 1512 O O . ALA A 1 204 ? 11.563 -14.474 -18.682 1.00 98.75 204 ALA A O 1
ATOM 1513 N N . ALA A 1 205 ? 12.766 -14.627 -16.789 1.00 98.69 205 ALA A N 1
ATOM 1514 C CA . ALA A 1 205 ? 13.989 -14.040 -17.336 1.00 98.69 205 ALA A CA 1
ATOM 1515 C C . ALA A 1 205 ? 14.598 -14.920 -18.440 1.00 98.69 205 ALA A C 1
ATOM 1517 O O . ALA A 1 205 ? 14.990 -14.406 -19.486 1.00 98.69 205 ALA A O 1
ATOM 1518 N N . GLU A 1 206 ? 14.620 -16.241 -18.255 1.00 98.44 206 GLU A N 1
ATOM 1519 C CA . GLU A 1 206 ? 15.063 -17.202 -19.271 1.00 98.44 206 GLU A CA 1
ATOM 1520 C C . GLU A 1 206 ? 14.141 -17.187 -20.496 1.00 98.44 206 GLU A C 1
ATOM 1522 O O . GLU A 1 206 ? 14.611 -17.044 -21.628 1.00 98.44 206 GLU A O 1
ATOM 1527 N N . ARG A 1 207 ? 12.821 -17.250 -20.273 1.00 98.44 207 ARG A N 1
ATOM 1528 C CA . ARG A 1 207 ? 11.791 -17.231 -21.325 1.00 98.44 207 ARG A CA 1
ATOM 1529 C C . ARG A 1 207 ? 11.853 -15.976 -22.196 1.00 98.44 207 ARG A C 1
ATOM 1531 O O . ARG A 1 207 ? 11.587 -16.047 -23.392 1.00 98.44 207 ARG A O 1
ATOM 1538 N N . THR A 1 208 ? 12.216 -14.839 -21.608 1.00 98.62 208 THR A N 1
ATOM 1539 C CA . THR A 1 208 ? 12.303 -13.539 -22.298 1.00 98.62 208 THR A CA 1
ATOM 1540 C C . THR A 1 208 ? 13.729 -13.136 -22.678 1.00 98.62 208 THR A C 1
ATOM 1542 O O . THR A 1 208 ? 13.943 -12.047 -23.221 1.00 98.62 208 THR A O 1
ATOM 1545 N N . GLN A 1 209 ? 14.699 -14.035 -22.465 1.00 98.12 209 GLN A N 1
ATOM 1546 C CA . GLN A 1 209 ? 16.111 -13.854 -22.812 1.00 98.12 209 GLN A CA 1
ATOM 1547 C C . GLN A 1 209 ? 16.707 -12.581 -22.192 1.00 98.12 209 GLN A C 1
ATOM 1549 O O . GLN A 1 209 ? 17.351 -11.777 -22.872 1.00 98.12 209 GLN A O 1
ATOM 1554 N N . MET A 1 210 ? 16.443 -12.366 -20.904 1.00 98.50 210 MET A N 1
ATOM 1555 C CA . MET A 1 210 ? 17.047 -11.279 -20.137 1.00 98.50 210 MET A CA 1
ATOM 1556 C C . MET A 1 210 ? 18.517 -11.584 -19.808 1.00 98.50 210 MET A C 1
ATOM 1558 O O . MET A 1 210 ? 18.884 -12.755 -19.650 1.00 98.50 210 MET A O 1
ATOM 1562 N N . PRO A 1 211 ? 19.371 -10.553 -19.655 1.00 98.25 211 PRO A N 1
ATOM 1563 C CA . PRO A 1 211 ? 20.759 -10.754 -19.263 1.00 98.25 211 PRO A CA 1
ATOM 1564 C C . PRO A 1 211 ? 20.862 -11.449 -17.903 1.00 98.25 211 PRO A C 1
ATOM 1566 O O . PRO A 1 211 ? 20.112 -11.169 -16.960 1.00 98.25 211 PRO A O 1
ATOM 1569 N N . LYS A 1 212 ? 21.856 -12.333 -17.778 1.00 97.69 212 LYS A N 1
ATOM 1570 C CA . LYS A 1 212 ? 22.195 -12.960 -16.497 1.00 97.69 212 LYS A CA 1
ATOM 1571 C C . LYS A 1 212 ? 22.489 -11.880 -15.463 1.00 97.69 212 LYS A C 1
ATOM 1573 O O . LYS A 1 212 ? 23.310 -11.004 -15.704 1.00 97.69 212 LYS A O 1
ATOM 1578 N N . GLY A 1 213 ? 21.838 -11.972 -14.306 1.00 98.38 213 GLY A N 1
ATOM 1579 C CA . GLY A 1 213 ? 21.969 -10.983 -13.238 1.00 98.38 213 GLY A CA 1
ATOM 1580 C C . GLY A 1 213 ? 20.912 -9.879 -13.262 1.00 98.38 213 GLY A C 1
ATOM 1581 O O . GLY A 1 213 ? 20.968 -9.019 -12.390 1.00 98.38 213 GLY A O 1
ATOM 1582 N N . VAL A 1 214 ? 19.929 -9.912 -14.178 1.00 98.81 214 VAL A N 1
ATOM 1583 C CA . VAL A 1 214 ? 18.742 -9.029 -14.114 1.00 98.81 214 VAL A CA 1
ATOM 1584 C C . VAL A 1 214 ? 18.021 -9.133 -12.761 1.00 98.81 214 VAL A C 1
ATOM 1586 O O . VAL A 1 214 ? 17.532 -8.138 -12.232 1.00 98.81 214 VAL A O 1
ATOM 1589 N N . PHE A 1 215 ? 18.025 -10.327 -12.167 1.00 98.88 215 PHE A N 1
ATOM 1590 C CA . PHE A 1 215 ? 17.534 -10.598 -10.825 1.00 98.88 215 PHE A CA 1
ATOM 1591 C C . PHE A 1 215 ? 18.513 -11.524 -10.096 1.00 98.88 215 PHE A C 1
ATOM 1593 O O . PHE A 1 215 ? 18.971 -12.527 -10.651 1.00 98.88 215 PHE A O 1
ATOM 1600 N N . ASN A 1 216 ? 18.832 -11.178 -8.853 1.00 98.88 216 ASN A N 1
ATOM 1601 C CA . ASN A 1 216 ? 19.641 -11.958 -7.922 1.00 98.88 216 ASN A CA 1
ATOM 1602 C C . ASN A 1 216 ? 18.939 -11.950 -6.563 1.00 98.88 216 ASN A C 1
ATOM 1604 O O . ASN A 1 216 ? 18.205 -11.013 -6.247 1.00 98.88 216 ASN A O 1
ATOM 1608 N N . MET A 1 217 ? 19.190 -12.961 -5.739 1.00 98.81 217 MET A N 1
ATOM 1609 C CA . MET A 1 217 ? 18.622 -13.047 -4.398 1.00 98.81 217 MET A CA 1
ATOM 1610 C C . MET A 1 217 ? 19.576 -13.740 -3.432 1.00 98.81 217 MET A C 1
ATOM 1612 O O . MET A 1 217 ? 20.140 -14.781 -3.756 1.00 98.81 217 MET A O 1
ATOM 1616 N N . ILE A 1 218 ? 19.713 -13.186 -2.230 1.00 98.62 218 ILE A N 1
ATOM 1617 C CA . ILE A 1 218 ? 20.578 -13.720 -1.175 1.00 98.62 218 ILE A CA 1
ATOM 1618 C C . ILE A 1 218 ? 19.810 -13.964 0.129 1.00 98.62 218 ILE A C 1
ATOM 1620 O O . ILE A 1 218 ? 18.908 -13.199 0.486 1.00 98.62 218 ILE A O 1
ATOM 1624 N N . PHE A 1 219 ? 20.195 -15.011 0.860 1.00 98.25 219 PHE A N 1
ATOM 1625 C CA . PHE A 1 219 ? 19.658 -15.355 2.181 1.00 98.25 219 PHE A CA 1
ATOM 1626 C C . PHE A 1 219 ? 20.606 -14.936 3.314 1.00 98.25 219 PHE A C 1
ATOM 1628 O O . PHE A 1 219 ? 21.814 -14.811 3.122 1.00 98.25 219 PHE A O 1
ATOM 1635 N N . GLY A 1 220 ? 20.063 -14.768 4.525 1.00 94.75 220 GLY A N 1
ATOM 1636 C CA . GLY A 1 220 ? 20.843 -14.542 5.751 1.00 94.75 220 GLY A CA 1
ATOM 1637 C C . GLY A 1 220 ? 20.415 -13.318 6.556 1.00 94.75 220 GLY A C 1
ATOM 1638 O O . GLY A 1 220 ? 19.848 -12.373 6.018 1.00 94.75 220 GLY A O 1
ATOM 1639 N N . ASN A 1 221 ? 20.688 -13.302 7.860 1.00 85.81 221 ASN A N 1
ATOM 1640 C CA . ASN A 1 221 ? 20.294 -12.186 8.734 1.00 85.81 221 ASN A CA 1
ATOM 1641 C C . ASN A 1 221 ? 21.341 -11.058 8.791 1.00 85.81 221 ASN A C 1
ATOM 1643 O O . ASN A 1 221 ? 20.975 -9.909 9.011 1.00 85.81 221 ASN A O 1
ATOM 1647 N N . GLY A 1 222 ? 22.618 -11.359 8.529 1.00 86.19 222 GLY A N 1
ATOM 1648 C CA . GLY A 1 222 ? 23.728 -10.391 8.581 1.00 86.19 222 GLY A CA 1
ATOM 1649 C C . GLY A 1 222 ? 24.172 -9.815 7.232 1.00 86.19 222 GLY A C 1
ATOM 1650 O O . GLY A 1 222 ? 25.125 -9.052 7.178 1.00 86.19 222 GLY A O 1
ATOM 1651 N N . VAL A 1 223 ? 23.508 -10.176 6.133 1.00 94.94 223 VAL A N 1
ATOM 1652 C CA . VAL A 1 223 ? 23.992 -9.875 4.768 1.00 94.94 223 VAL A CA 1
ATOM 1653 C C . VAL A 1 223 ? 23.578 -8.489 4.254 1.00 94.94 223 VAL A C 1
ATOM 1655 O O . VAL A 1 223 ? 24.080 -8.018 3.236 1.00 94.94 223 VAL A O 1
ATOM 1658 N N . GLY A 1 224 ? 22.649 -7.822 4.949 1.00 95.00 224 GLY A N 1
ATOM 1659 C CA . GLY A 1 224 ? 22.058 -6.558 4.503 1.00 95.00 224 GLY A CA 1
ATOM 1660 C C . GLY A 1 224 ? 23.039 -5.386 4.483 1.00 95.00 224 GLY A C 1
ATOM 1661 O O . GLY A 1 224 ? 23.042 -4.611 3.531 1.00 95.00 224 GLY A O 1
ATOM 1662 N N . GLU A 1 225 ? 23.900 -5.279 5.497 1.00 96.56 225 GLU A N 1
ATOM 1663 C CA . GLU A 1 225 ? 24.907 -4.215 5.588 1.00 96.56 225 GLU A CA 1
ATOM 1664 C C . GLU A 1 225 ? 25.896 -4.272 4.418 1.00 96.56 225 GLU A C 1
ATOM 1666 O O . GLU A 1 225 ? 26.113 -3.259 3.749 1.00 96.56 225 GLU A O 1
ATOM 1671 N N . GLY A 1 226 ? 26.448 -5.459 4.140 1.00 97.25 226 GLY A N 1
ATOM 1672 C CA . GLY A 1 226 ? 27.368 -5.669 3.023 1.00 97.25 226 GLY A CA 1
ATOM 1673 C C . GLY A 1 226 ? 26.735 -5.273 1.691 1.00 97.25 226 GLY A C 1
ATOM 1674 O O . GLY A 1 226 ? 27.344 -4.542 0.912 1.00 97.25 226 GLY A O 1
ATOM 1675 N N . LEU A 1 227 ? 25.474 -5.661 1.472 1.00 98.25 227 LEU A N 1
ATOM 1676 C CA . LEU A 1 227 ? 24.733 -5.310 0.263 1.00 98.25 227 LEU A CA 1
ATOM 1677 C C . LEU A 1 227 ? 24.501 -3.795 0.134 1.00 98.25 227 LEU A C 1
ATOM 1679 O O . LEU A 1 227 ? 24.796 -3.220 -0.913 1.00 98.25 227 LEU A O 1
ATOM 1683 N N . VAL A 1 228 ? 24.025 -3.124 1.190 1.00 98.19 228 VAL A N 1
ATOM 1684 C CA . VAL A 1 228 ? 23.768 -1.671 1.160 1.00 98.19 228 VAL A CA 1
ATOM 1685 C C . VAL A 1 228 ? 25.047 -0.865 0.990 1.00 98.19 228 VAL A C 1
ATOM 1687 O O . VAL A 1 228 ? 25.012 0.179 0.345 1.00 98.19 228 VAL A O 1
ATOM 1690 N N . LYS A 1 229 ? 26.186 -1.323 1.516 1.00 98.25 229 LYS A N 1
ATOM 1691 C CA . LYS A 1 229 ? 27.482 -0.642 1.356 1.00 98.25 229 LYS A CA 1
ATOM 1692 C C . LYS A 1 229 ? 28.173 -0.950 0.026 1.00 98.25 229 LYS A C 1
ATOM 1694 O O . LYS A 1 229 ? 29.094 -0.229 -0.356 1.00 98.25 229 LYS A O 1
ATOM 1699 N N . HIS A 1 230 ? 27.730 -1.974 -0.703 1.00 98.69 230 HIS A N 1
ATOM 1700 C CA . HIS A 1 230 ? 28.413 -2.438 -1.903 1.00 98.69 230 HIS A CA 1
ATOM 1701 C C . HIS A 1 230 ? 28.406 -1.384 -3.033 1.00 98.69 230 HIS A C 1
ATOM 1703 O O . HIS A 1 230 ? 27.329 -0.934 -3.443 1.00 98.69 230 HIS A O 1
ATOM 1709 N N . PRO A 1 231 ? 29.563 -1.017 -3.624 1.00 98.56 231 PRO A N 1
ATOM 1710 C CA . PRO A 1 231 ? 29.673 0.101 -4.572 1.00 98.56 231 PRO A CA 1
ATOM 1711 C C . PRO A 1 231 ? 28.866 -0.082 -5.866 1.00 98.56 231 PRO A C 1
ATOM 1713 O O . PRO A 1 231 ? 28.547 0.895 -6.537 1.00 98.56 231 PRO A O 1
ATOM 1716 N N . ALA A 1 232 ? 28.519 -1.319 -6.234 1.00 98.69 232 ALA A N 1
ATOM 1717 C CA . ALA A 1 232 ? 27.674 -1.591 -7.398 1.00 98.69 232 ALA A CA 1
ATOM 1718 C C . ALA A 1 232 ? 26.192 -1.225 -7.197 1.00 98.69 232 ALA A C 1
ATOM 1720 O O . ALA A 1 232 ? 25.523 -0.917 -8.180 1.00 98.69 232 ALA A O 1
ATOM 1721 N N . ILE A 1 233 ? 25.689 -1.232 -5.960 1.00 98.81 233 ILE A N 1
ATOM 1722 C CA . ILE A 1 233 ? 24.301 -0.860 -5.658 1.00 98.81 233 ILE A CA 1
ATOM 1723 C C . ILE A 1 233 ? 24.154 0.658 -5.758 1.00 98.81 233 ILE A C 1
ATOM 1725 O O . ILE A 1 233 ? 24.996 1.388 -5.233 1.00 98.81 233 ILE A O 1
ATOM 1729 N N . GLN A 1 234 ? 23.107 1.112 -6.450 1.00 98.75 234 GLN A N 1
ATOM 1730 C CA . GLN A 1 234 ? 22.836 2.520 -6.761 1.00 98.75 234 GLN A CA 1
ATOM 1731 C C . GLN A 1 234 ? 21.543 3.053 -6.123 1.00 98.75 234 GLN A C 1
ATOM 1733 O O . GLN A 1 234 ? 21.323 4.259 -6.152 1.00 98.75 234 GLN A O 1
ATOM 1738 N N . ALA A 1 235 ? 20.704 2.193 -5.539 1.00 98.81 235 ALA A N 1
ATOM 1739 C CA . ALA A 1 235 ? 19.571 2.576 -4.692 1.00 98.81 235 ALA A CA 1
ATOM 1740 C C . ALA A 1 235 ? 19.139 1.406 -3.793 1.00 98.81 235 ALA A C 1
ATOM 1742 O O . ALA A 1 235 ? 19.481 0.251 -4.069 1.00 98.81 235 ALA A O 1
ATOM 1743 N N . VAL A 1 236 ? 18.369 1.704 -2.745 1.00 98.81 236 VAL A N 1
ATOM 1744 C CA . VAL A 1 236 ? 17.783 0.703 -1.843 1.00 98.81 236 VAL A CA 1
ATOM 1745 C C . VAL A 1 236 ? 16.275 0.916 -1.722 1.00 98.81 236 VAL A C 1
ATOM 1747 O O . VAL A 1 236 ? 15.848 2.037 -1.462 1.00 98.81 236 VAL A O 1
ATOM 1750 N N . GLY A 1 237 ? 15.494 -0.153 -1.877 1.00 98.38 237 GLY A N 1
ATOM 1751 C CA . GLY A 1 237 ? 14.094 -0.237 -1.454 1.00 98.38 237 GLY A CA 1
ATOM 1752 C C . GLY A 1 237 ? 13.981 -1.068 -0.175 1.00 98.38 237 GLY A C 1
ATOM 1753 O O . GLY A 1 237 ? 14.591 -2.140 -0.076 1.00 98.38 237 GLY A O 1
ATOM 1754 N N . PHE A 1 238 ? 13.278 -0.559 0.833 1.00 97.56 238 PHE A N 1
ATOM 1755 C CA . PHE A 1 238 ? 13.130 -1.208 2.133 1.00 97.56 238 PHE A CA 1
ATOM 1756 C C . PHE A 1 238 ? 11.719 -1.029 2.685 1.00 97.56 238 PHE A C 1
ATOM 1758 O O . PHE A 1 238 ? 11.184 0.076 2.720 1.00 97.56 238 PHE A O 1
ATOM 1765 N N . THR A 1 239 ? 11.151 -2.110 3.212 1.00 94.19 239 THR A N 1
ATOM 1766 C CA . THR A 1 239 ? 9.937 -2.061 4.031 1.00 94.19 239 THR A CA 1
ATOM 1767 C C . THR A 1 239 ? 10.170 -2.830 5.326 1.00 94.19 239 THR A C 1
ATOM 1769 O O . THR A 1 239 ? 10.462 -4.027 5.302 1.00 94.19 239 THR A O 1
ATOM 1772 N N . GLY A 1 240 ? 10.052 -2.160 6.472 1.00 92.06 240 GLY A N 1
ATOM 1773 C CA . GLY A 1 240 ? 10.307 -2.795 7.764 1.00 92.06 240 GLY A CA 1
ATOM 1774 C C . GLY A 1 240 ? 10.284 -1.829 8.944 1.00 92.06 240 GLY A C 1
ATOM 1775 O O . GLY A 1 240 ? 9.621 -0.801 8.914 1.00 92.06 240 GLY A O 1
ATOM 1776 N N . SER A 1 241 ? 11.000 -2.168 10.017 1.00 91.12 241 SER A N 1
ATOM 1777 C CA . SER A 1 241 ? 10.989 -1.360 11.242 1.00 91.12 241 SER A CA 1
ATOM 1778 C C . SER A 1 241 ? 11.712 -0.021 11.076 1.00 91.12 241 SER A C 1
ATOM 1780 O O . SER A 1 241 ? 12.694 0.081 10.335 1.00 91.12 241 SER A O 1
ATOM 1782 N N . LEU A 1 242 ? 11.290 0.983 11.852 1.00 90.62 242 LEU A N 1
ATOM 1783 C CA . LEU A 1 242 ? 11.927 2.306 11.912 1.00 90.62 242 LEU A CA 1
ATOM 1784 C C . LEU A 1 242 ? 13.438 2.227 12.185 1.00 90.62 242 LEU A C 1
ATOM 1786 O O . LEU A 1 242 ? 14.239 2.857 11.499 1.00 90.62 242 LEU A O 1
ATOM 1790 N N . ASN A 1 243 ? 13.847 1.409 13.156 1.00 91.44 243 ASN A N 1
ATOM 1791 C CA . ASN A 1 243 ? 15.261 1.246 13.502 1.00 91.44 243 ASN A CA 1
ATOM 1792 C C . ASN A 1 243 ? 16.068 0.607 12.363 1.00 91.44 243 ASN A C 1
ATOM 1794 O O . ASN A 1 243 ? 17.192 1.033 12.096 1.00 91.44 243 ASN A O 1
ATOM 1798 N N . GLY A 1 244 ? 15.493 -0.388 11.678 1.00 91.56 244 GLY A N 1
ATOM 1799 C CA . GLY A 1 244 ? 16.118 -1.019 10.518 1.00 91.56 244 GLY A CA 1
ATOM 1800 C C . GLY A 1 244 ? 16.280 -0.037 9.359 1.00 91.56 244 GLY A C 1
ATOM 1801 O O . GLY A 1 244 ? 17.385 0.121 8.845 1.00 91.56 244 GLY A O 1
ATOM 1802 N N . GLY A 1 245 ? 15.210 0.679 9.005 1.00 93.69 245 GLY A N 1
ATOM 1803 C CA . GLY A 1 245 ? 15.229 1.680 7.938 1.00 93.69 245 GLY A CA 1
ATOM 1804 C C . GLY A 1 245 ? 16.228 2.806 8.212 1.00 93.69 245 GLY A C 1
ATOM 1805 O O . GLY A 1 245 ? 17.079 3.085 7.369 1.00 93.69 245 GLY A O 1
ATOM 1806 N N . ASN A 1 246 ? 16.226 3.373 9.424 1.00 94.88 246 ASN A N 1
ATOM 1807 C CA . ASN A 1 246 ? 17.183 4.410 9.827 1.00 94.88 246 ASN A CA 1
ATOM 1808 C C . ASN A 1 246 ? 18.642 3.941 9.730 1.00 94.88 246 ASN A C 1
ATOM 1810 O O . ASN A 1 246 ? 19.505 4.698 9.275 1.00 94.88 246 ASN A O 1
ATOM 1814 N N . ALA A 1 247 ? 18.930 2.695 10.119 1.00 96.12 247 ALA A N 1
ATOM 1815 C CA . ALA A 1 247 ? 20.269 2.130 9.985 1.00 96.12 247 ALA A CA 1
ATOM 1816 C C . ALA A 1 247 ? 20.699 2.032 8.511 1.00 96.12 247 ALA A C 1
ATOM 1818 O O . ALA A 1 247 ? 21.827 2.400 8.180 1.00 96.12 247 ALA A O 1
ATOM 1819 N N . LEU A 1 248 ? 19.805 1.596 7.615 1.00 96.19 248 LEU A N 1
ATOM 1820 C CA . LEU A 1 248 ? 20.089 1.515 6.177 1.00 96.19 248 LEU A CA 1
ATOM 1821 C C . LEU A 1 248 ? 20.279 2.902 5.552 1.00 96.19 248 LEU A C 1
ATOM 1823 O O . LEU A 1 248 ? 21.251 3.098 4.824 1.00 96.19 248 LEU A O 1
ATOM 1827 N N . CYS A 1 249 ? 19.421 3.873 5.884 1.00 97.50 249 CYS A N 1
ATOM 1828 C CA . CYS A 1 249 ? 19.552 5.266 5.447 1.00 97.50 249 CYS A CA 1
ATOM 1829 C C . CYS A 1 249 ? 20.908 5.857 5.848 1.00 97.50 249 CYS A C 1
ATOM 1831 O O . CYS A 1 249 ? 21.604 6.441 5.016 1.00 97.50 249 CYS A O 1
ATOM 1833 N N . LYS A 1 250 ? 21.318 5.653 7.106 1.00 97.94 250 LYS A N 1
ATOM 1834 C CA . LYS A 1 250 ? 22.620 6.102 7.605 1.00 97.94 250 LYS A CA 1
ATOM 1835 C C . LYS A 1 250 ? 23.770 5.452 6.834 1.00 97.94 250 LYS A C 1
ATOM 1837 O O . LYS A 1 250 ? 24.626 6.159 6.311 1.00 97.94 250 LYS A O 1
ATOM 1842 N N . MET A 1 251 ? 23.764 4.124 6.708 1.00 97.69 251 MET A N 1
ATOM 1843 C CA . MET A 1 251 ? 24.818 3.398 5.992 1.00 97.69 251 MET A CA 1
ATOM 1844 C C . MET A 1 251 ? 24.932 3.826 4.527 1.00 97.69 251 MET A C 1
ATOM 1846 O O . MET A 1 251 ? 26.042 3.950 4.017 1.00 97.69 251 MET A O 1
ATOM 1850 N N . ALA A 1 252 ? 23.806 4.064 3.852 1.00 97.88 252 ALA A N 1
ATOM 1851 C CA . ALA A 1 252 ? 23.789 4.525 2.471 1.00 97.88 252 ALA A CA 1
ATOM 1852 C C . ALA A 1 252 ? 24.338 5.951 2.316 1.00 97.88 252 ALA A C 1
ATOM 1854 O O . ALA A 1 252 ? 25.065 6.216 1.359 1.00 97.88 252 ALA A O 1
ATOM 1855 N N . ALA A 1 253 ? 24.034 6.849 3.259 1.00 98.06 253 ALA A N 1
ATOM 1856 C CA . ALA A 1 253 ? 24.538 8.222 3.270 1.00 98.06 253 ALA A CA 1
ATOM 1857 C C . ALA A 1 253 ? 26.042 8.313 3.591 1.00 98.06 253 ALA A C 1
ATOM 1859 O O . ALA A 1 253 ? 26.718 9.212 3.101 1.00 98.06 253 ALA A O 1
ATOM 1860 N N . GLU A 1 254 ? 26.576 7.376 4.381 1.00 97.81 254 GLU A N 1
ATOM 1861 C CA . GLU A 1 254 ? 27.995 7.318 4.775 1.00 97.81 254 GLU A CA 1
ATOM 1862 C C . GLU A 1 254 ? 28.919 6.702 3.704 1.00 97.81 254 GLU A C 1
ATOM 1864 O O . GLU A 1 254 ? 30.141 6.682 3.868 1.00 97.81 254 GLU A O 1
ATOM 1869 N N . ARG A 1 255 ? 28.370 6.190 2.596 1.00 98.38 255 ARG A N 1
ATOM 1870 C CA . ARG A 1 255 ? 29.164 5.636 1.488 1.00 98.38 255 ARG A CA 1
ATOM 1871 C C . ARG A 1 255 ? 30.040 6.711 0.827 1.00 98.38 255 ARG A C 1
ATOM 1873 O O . ARG A 1 255 ? 29.609 7.855 0.711 1.00 98.38 255 ARG A O 1
ATOM 1880 N N . PRO A 1 256 ? 31.194 6.335 0.233 1.00 98.06 256 PRO A N 1
ATOM 1881 C CA . PRO A 1 256 ? 31.976 7.247 -0.610 1.00 98.06 256 PRO A CA 1
ATOM 1882 C C . PRO A 1 256 ? 31.162 7.853 -1.764 1.00 98.06 256 PRO A C 1
ATOM 1884 O O . PRO A 1 256 ? 31.365 9.004 -2.135 1.00 98.06 256 PRO A O 1
ATOM 1887 N N . GLN A 1 257 ? 30.225 7.071 -2.310 1.00 97.88 257 GLN A N 1
ATOM 1888 C CA . GLN A 1 257 ? 29.170 7.537 -3.205 1.00 97.88 257 GLN A CA 1
ATOM 1889 C C . GLN A 1 257 ? 27.819 7.255 -2.529 1.00 97.88 257 GLN A C 1
ATOM 1891 O O . GLN A 1 257 ? 27.373 6.096 -2.551 1.00 97.88 257 GLN A O 1
ATOM 1896 N N . PRO A 1 258 ? 27.195 8.273 -1.906 1.00 98.38 258 PRO A N 1
ATOM 1897 C CA . PRO A 1 258 ? 25.877 8.139 -1.305 1.00 98.38 258 PRO A CA 1
ATOM 1898 C C . PRO A 1 258 ? 24.834 7.696 -2.327 1.00 98.38 258 PRO A C 1
ATOM 1900 O O . PRO A 1 258 ? 24.891 8.087 -3.496 1.00 98.38 258 PRO A O 1
ATOM 1903 N N . ILE A 1 259 ? 23.880 6.883 -1.880 1.00 98.56 259 ILE A N 1
ATOM 1904 C CA . ILE A 1 259 ? 22.784 6.375 -2.713 1.00 98.56 259 ILE A CA 1
ATOM 1905 C C . ILE A 1 259 ? 21.435 6.642 -2.038 1.00 98.56 259 ILE A C 1
ATOM 1907 O O . ILE A 1 259 ? 21.373 6.674 -0.807 1.00 98.56 259 ILE A O 1
ATOM 1911 N N . PRO A 1 260 ? 20.350 6.834 -2.809 1.00 98.06 260 PRO A N 1
ATOM 1912 C CA . PRO A 1 260 ? 19.018 6.982 -2.244 1.00 98.06 260 PRO A CA 1
ATOM 1913 C C . PRO A 1 260 ? 18.545 5.688 -1.572 1.00 98.06 260 PRO A C 1
ATOM 1915 O O . PRO A 1 260 ? 18.770 4.583 -2.076 1.00 98.06 260 PRO A O 1
ATOM 1918 N N . VAL A 1 261 ? 17.838 5.854 -0.455 1.00 98.12 261 VAL A N 1
ATOM 1919 C CA . VAL A 1 261 ? 17.105 4.795 0.241 1.00 98.12 261 VAL A CA 1
ATOM 1920 C C . VAL A 1 261 ? 15.640 5.200 0.291 1.00 98.12 261 VAL A C 1
ATOM 1922 O O . VAL A 1 261 ? 15.308 6.271 0.796 1.00 98.12 261 VAL A O 1
ATOM 1925 N N . PHE A 1 262 ? 14.779 4.343 -0.241 1.00 97.00 262 PHE A N 1
ATOM 1926 C CA . PHE A 1 262 ? 13.330 4.458 -0.168 1.00 97.00 262 PHE A CA 1
ATOM 1927 C C . PHE A 1 262 ? 12.866 3.482 0.910 1.00 97.00 262 PHE A C 1
ATOM 1929 O O . PHE A 1 262 ? 12.846 2.273 0.686 1.00 97.00 262 PHE A O 1
ATOM 1936 N N . ALA A 1 263 ? 12.619 4.002 2.113 1.00 93.88 263 ALA A N 1
ATOM 1937 C CA . ALA A 1 263 ? 12.296 3.202 3.286 1.00 93.88 263 ALA A CA 1
ATOM 1938 C C . ALA A 1 263 ? 10.882 3.512 3.778 1.00 93.88 263 ALA A C 1
ATOM 1940 O O . ALA A 1 263 ? 10.640 4.578 4.342 1.00 93.88 263 ALA A O 1
ATOM 1941 N N . GLU A 1 264 ? 9.991 2.541 3.619 1.00 91.81 264 GLU A N 1
ATOM 1942 C CA . GLU A 1 264 ? 8.694 2.521 4.285 1.00 91.81 264 GLU A CA 1
ATOM 1943 C C . GLU A 1 264 ? 8.880 1.922 5.685 1.00 91.81 264 GLU A C 1
ATOM 1945 O O . GLU A 1 264 ? 9.357 0.791 5.847 1.00 91.81 264 GLU A O 1
ATOM 1950 N N . MET A 1 265 ? 8.565 2.717 6.706 1.00 90.00 265 MET A N 1
ATOM 1951 C CA . MET A 1 265 ? 8.837 2.419 8.115 1.00 90.00 265 MET A CA 1
ATOM 1952 C C . MET A 1 265 ? 7.547 2.451 8.949 1.00 90.00 265 MET A C 1
ATOM 1954 O O . MET A 1 265 ? 6.455 2.652 8.423 1.00 90.00 265 MET A O 1
ATOM 1958 N N . SER A 1 266 ? 7.678 2.246 10.259 1.00 87.44 266 SER A N 1
ATOM 1959 C CA . SER A 1 266 ? 6.570 2.267 11.218 1.00 87.44 266 SER A CA 1
ATOM 1960 C C . SER A 1 266 ? 5.759 3.566 11.199 1.00 87.44 266 SER A C 1
ATOM 1962 O O . SER A 1 266 ? 6.323 4.659 11.122 1.00 87.44 266 SER A O 1
ATOM 1964 N N . SER A 1 267 ? 4.439 3.437 11.348 1.00 91.31 267 SER A N 1
ATOM 1965 C CA . SER A 1 267 ? 3.489 4.545 11.470 1.00 91.31 267 SER A CA 1
ATOM 1966 C C . SER A 1 267 ? 2.343 4.153 12.402 1.00 91.31 267 SER A C 1
ATOM 1968 O O . SER A 1 267 ? 1.985 2.985 12.495 1.00 91.31 267 SER A O 1
ATOM 1970 N N . ILE A 1 268 ? 1.770 5.136 13.096 1.00 93.69 268 ILE A N 1
ATOM 1971 C CA . ILE A 1 268 ? 0.613 4.960 13.989 1.00 93.69 268 ILE A CA 1
ATOM 1972 C C . ILE A 1 268 ? -0.708 5.393 13.344 1.00 93.69 268 ILE A C 1
ATOM 1974 O O . ILE A 1 268 ? -1.757 5.195 13.944 1.00 93.69 268 ILE A O 1
ATOM 1978 N N . ASN A 1 269 ? -0.665 5.979 12.142 1.00 93.88 269 ASN A N 1
ATOM 1979 C CA . ASN A 1 269 ? -1.828 6.266 11.295 1.00 93.88 269 ASN A CA 1
ATOM 1980 C C . ASN A 1 269 ? -3.009 6.918 12.048 1.00 93.88 269 ASN A C 1
ATOM 1982 O O . ASN A 1 269 ? -4.044 6.275 12.240 1.00 93.88 269 ASN A O 1
ATOM 1986 N N . PRO A 1 270 ? -2.867 8.174 12.517 1.00 94.69 270 PRO A N 1
ATOM 1987 C CA . PRO A 1 270 ? -3.874 8.834 13.341 1.00 94.69 270 PRO A CA 1
ATOM 1988 C C . PRO A 1 270 ? -5.245 8.886 12.660 1.00 94.69 270 PRO A C 1
ATOM 1990 O O . PRO A 1 270 ? -5.362 9.266 11.493 1.00 94.69 270 PRO A O 1
ATOM 1993 N N . VAL A 1 271 ? -6.290 8.587 13.426 1.00 95.81 271 VAL A N 1
ATOM 1994 C CA . VAL A 1 271 ? -7.693 8.764 13.040 1.00 95.81 271 VAL A CA 1
ATOM 1995 C C . VAL A 1 271 ? -8.296 9.887 13.875 1.00 95.81 271 VAL A C 1
ATOM 1997 O O . VAL A 1 271 ? -8.313 9.803 15.096 1.00 95.81 271 VAL A O 1
ATOM 2000 N N . VAL A 1 272 ? -8.812 10.933 13.236 1.00 96.81 272 VAL A N 1
ATOM 2001 C CA . VAL A 1 272 ? -9.519 12.047 13.878 1.00 96.81 272 VAL A CA 1
ATOM 2002 C C . VAL A 1 272 ? -11.018 11.863 13.675 1.00 96.81 272 VAL A C 1
ATOM 2004 O O . VAL A 1 272 ? -11.495 11.829 12.540 1.00 96.81 272 VAL A O 1
ATOM 2007 N N . LEU A 1 273 ? -11.764 11.754 14.772 1.00 96.38 273 LEU A N 1
ATOM 2008 C CA . LEU A 1 273 ? -13.217 11.601 14.767 1.00 96.38 273 LEU A CA 1
ATOM 2009 C C . LEU A 1 273 ? -13.886 12.941 15.069 1.00 96.38 273 LEU A C 1
ATOM 2011 O O . LEU A 1 273 ? -13.675 13.520 16.138 1.00 96.38 273 LEU A O 1
ATOM 2015 N N . LEU A 1 274 ? -14.696 13.426 14.128 1.00 96.94 274 LEU A N 1
ATOM 2016 C CA . LEU A 1 274 ? -15.400 14.698 14.260 1.00 96.94 274 LEU A CA 1
ATOM 2017 C C . LEU A 1 274 ? -16.796 14.518 14.880 1.00 96.94 274 LEU A C 1
ATOM 2019 O O . LEU A 1 274 ? -17.398 13.445 14.749 1.00 96.94 274 LEU A O 1
ATOM 2023 N N . PRO A 1 275 ? -17.325 15.541 15.582 1.00 96.75 275 PRO A N 1
ATOM 2024 C CA . PRO A 1 275 ? -18.550 15.397 16.366 1.00 96.75 275 PRO A CA 1
ATOM 2025 C C . PRO A 1 275 ? -19.782 14.977 15.560 1.00 96.75 275 PRO A C 1
ATOM 2027 O O . PRO A 1 275 ? -20.562 14.164 16.057 1.00 96.75 275 PRO A O 1
ATOM 2030 N N . GLY A 1 276 ? -19.970 15.496 14.342 1.00 96.25 276 GLY A N 1
ATOM 2031 C CA . GLY A 1 276 ? -21.112 15.148 13.498 1.00 96.25 276 GLY A CA 1
ATOM 2032 C C . GLY A 1 276 ? -21.125 13.669 13.117 1.00 96.25 276 GLY A C 1
ATOM 2033 O O . GLY A 1 276 ? -22.161 13.019 13.257 1.00 96.25 276 GLY A O 1
ATOM 2034 N N . ALA A 1 277 ? -19.977 13.098 12.743 1.00 92.06 277 ALA A N 1
ATOM 2035 C CA . ALA A 1 277 ? -19.875 11.667 12.432 1.00 92.06 277 ALA A CA 1
ATOM 2036 C C . ALA A 1 277 ? -20.181 10.777 13.644 1.00 92.06 277 ALA A C 1
ATOM 2038 O O . ALA A 1 277 ? -20.873 9.765 13.513 1.00 92.06 277 ALA A O 1
ATOM 2039 N N . LEU A 1 278 ? -19.712 11.166 14.834 1.00 96.12 278 LEU A N 1
ATOM 2040 C CA . LEU A 1 278 ? -20.010 10.441 16.072 1.00 96.12 278 LEU A CA 1
ATOM 2041 C C . LEU A 1 278 ? -21.508 10.474 16.403 1.00 96.12 278 LEU A C 1
ATOM 2043 O O . LEU A 1 278 ? -22.067 9.455 16.802 1.00 96.12 278 LEU A O 1
ATOM 2047 N N . GLN A 1 279 ? -22.168 11.617 16.201 1.00 95.75 279 GLN A N 1
ATOM 2048 C CA . GLN A 1 279 ? -23.611 11.761 16.424 1.00 95.75 279 GLN A CA 1
ATOM 2049 C C . GLN A 1 279 ? -24.442 10.982 15.403 1.00 95.75 279 GLN A C 1
ATOM 2051 O O . GLN A 1 279 ? -25.434 10.358 15.771 1.00 95.75 279 GLN A O 1
ATOM 2056 N N . ALA A 1 280 ? -24.051 11.022 14.129 1.00 90.69 280 ALA A N 1
ATOM 2057 C CA . ALA A 1 280 ? -24.805 10.394 13.054 1.00 90.69 280 ALA A CA 1
ATOM 2058 C C . ALA A 1 280 ? -24.646 8.867 13.037 1.00 90.69 280 ALA A C 1
ATOM 2060 O O . ALA A 1 280 ? -25.599 8.156 12.725 1.00 90.69 280 ALA A O 1
ATOM 2061 N N . ARG A 1 281 ? -23.439 8.361 13.330 1.00 92.75 281 ARG A N 1
ATOM 2062 C CA . ARG A 1 281 ? -23.069 6.958 13.069 1.00 92.75 281 ARG A CA 1
ATOM 2063 C C . ARG A 1 281 ? -21.908 6.439 13.930 1.00 92.75 281 ARG A C 1
ATOM 2065 O O . ARG A 1 281 ? -21.151 5.576 13.487 1.00 92.75 281 ARG A O 1
ATOM 2072 N N . GLY A 1 282 ? -21.771 6.931 15.165 1.00 93.44 282 GLY A N 1
ATOM 2073 C CA . GLY A 1 282 ? -20.697 6.542 16.091 1.00 93.44 282 GLY A CA 1
ATOM 2074 C C . GLY A 1 282 ? -20.566 5.029 16.314 1.00 93.44 282 GLY A C 1
ATOM 2075 O O . GLY A 1 282 ? -19.452 4.512 16.289 1.00 93.44 282 GLY A O 1
ATOM 2076 N N . GLU A 1 283 ? -21.685 4.305 16.420 1.00 93.69 283 GLU A N 1
ATOM 2077 C CA . GLU A 1 283 ? -21.687 2.842 16.588 1.00 93.69 283 GLU A CA 1
ATOM 2078 C C . GLU A 1 283 ? -21.065 2.117 15.387 1.00 93.69 283 GLU A C 1
ATOM 2080 O O . GLU A 1 283 ? -20.208 1.243 15.543 1.00 93.69 283 GLU A O 1
ATOM 2085 N N . THR A 1 284 ? -21.455 2.515 14.173 1.00 87.94 284 THR A N 1
ATOM 2086 C CA . THR A 1 284 ? -20.895 1.971 12.932 1.00 87.94 284 THR A CA 1
ATOM 2087 C C . THR A 1 284 ? -19.398 2.246 12.853 1.00 87.94 284 THR A C 1
ATOM 2089 O O . THR A 1 284 ? -18.626 1.325 12.592 1.00 87.94 284 THR A O 1
ATOM 2092 N N . VAL A 1 285 ? -18.976 3.478 13.162 1.00 91.12 285 VAL A N 1
ATOM 2093 C CA . VAL A 1 285 ? -17.557 3.861 13.167 1.00 91.12 285 VAL A CA 1
ATOM 2094 C C . VAL A 1 285 ? -16.765 3.029 14.180 1.00 91.12 285 VAL A C 1
ATOM 2096 O O . VAL A 1 285 ? -15.678 2.565 13.850 1.00 91.12 285 VAL A O 1
ATOM 2099 N N . ALA A 1 286 ? -17.294 2.780 15.383 1.00 97.06 286 ALA A N 1
ATOM 2100 C CA . ALA A 1 286 ? -16.618 1.962 16.395 1.00 97.06 286 ALA A CA 1
ATOM 2101 C C . ALA A 1 286 ? -16.411 0.516 15.921 1.00 97.06 286 ALA A C 1
ATOM 2103 O O . ALA A 1 286 ? -15.314 -0.032 16.051 1.00 97.06 286 ALA A O 1
ATOM 2104 N N . LYS A 1 287 ? -17.444 -0.085 15.321 1.00 93.00 287 LYS A N 1
ATOM 2105 C CA . LYS A 1 287 ? -17.387 -1.444 14.766 1.00 93.00 287 LYS A CA 1
ATOM 2106 C C . LYS A 1 287 ? -16.392 -1.557 13.608 1.00 93.00 287 LYS A C 1
ATOM 2108 O O . LYS A 1 287 ? -15.572 -2.475 13.591 1.00 93.00 287 LYS A O 1
ATOM 2113 N N . GLU A 1 288 ? -16.453 -0.639 12.648 1.00 88.31 288 GLU A N 1
ATOM 2114 C CA . GLU A 1 288 ? -15.554 -0.626 11.488 1.00 88.31 288 GLU A CA 1
ATOM 2115 C C . GLU A 1 288 ? -14.102 -0.375 11.901 1.00 88.31 288 GLU A C 1
ATOM 2117 O O . GLU A 1 288 ? -13.193 -1.054 11.418 1.00 88.31 288 GLU A O 1
ATOM 2122 N N . LEU A 1 289 ? -13.880 0.548 12.841 1.00 93.25 289 LEU A N 1
ATOM 2123 C CA . LEU A 1 289 ? -12.550 0.850 13.351 1.00 93.25 289 LEU A CA 1
ATOM 2124 C C . LEU A 1 289 ? -11.951 -0.337 14.106 1.00 93.25 289 LEU A C 1
ATOM 2126 O O . LEU A 1 289 ? -10.806 -0.688 13.836 1.00 93.25 289 LEU A O 1
ATOM 2130 N N . ALA A 1 290 ? -12.717 -1.006 14.977 1.00 97.38 290 ALA A N 1
ATOM 2131 C CA . ALA A 1 290 ? -12.266 -2.236 15.630 1.00 97.38 290 ALA A CA 1
ATOM 2132 C C . ALA A 1 290 ? -11.855 -3.296 14.597 1.00 97.38 290 ALA A C 1
ATOM 2134 O O . ALA A 1 290 ? -10.773 -3.874 14.698 1.00 97.38 290 ALA A O 1
ATOM 2135 N N . GLY A 1 291 ? -12.679 -3.494 13.559 1.00 91.69 291 GLY A N 1
ATOM 2136 C CA . GLY A 1 291 ? -12.375 -4.392 12.444 1.00 91.69 291 GLY A CA 1
ATOM 2137 C C . GLY A 1 291 ? -11.080 -4.026 11.710 1.00 91.69 291 GLY A C 1
ATOM 2138 O O . GLY A 1 291 ? -10.283 -4.911 11.403 1.00 91.69 291 GLY A O 1
ATOM 2139 N N . SER A 1 292 ? -10.839 -2.732 11.481 1.00 91.62 292 SER A N 1
ATOM 2140 C CA . SER A 1 292 ? -9.603 -2.217 10.876 1.00 91.62 292 SER A CA 1
ATOM 2141 C C . SER A 1 292 ? -8.372 -2.493 11.751 1.00 91.62 292 SER A C 1
ATOM 2143 O O . SER A 1 292 ? -7.369 -3.011 11.257 1.00 91.62 292 SER A O 1
ATOM 2145 N N . VAL A 1 293 ? -8.469 -2.241 13.063 1.00 96.69 293 VAL A N 1
ATOM 2146 C CA . VAL A 1 293 ? -7.380 -2.470 14.032 1.00 96.69 293 VAL A CA 1
ATOM 2147 C C . VAL A 1 293 ? -6.984 -3.944 14.095 1.00 96.69 293 VAL A C 1
ATOM 2149 O O . VAL A 1 293 ? -5.799 -4.261 14.157 1.00 96.69 293 VAL A O 1
ATOM 2152 N N . VAL A 1 294 ? -7.944 -4.871 14.076 1.00 97.00 294 VAL A N 1
ATOM 2153 C CA . VAL A 1 294 ? -7.634 -6.300 14.240 1.00 97.00 294 VAL A CA 1
ATOM 2154 C C . VAL A 1 294 ? -7.378 -7.043 12.933 1.00 97.00 294 VAL A C 1
ATOM 2156 O O . VAL A 1 294 ? -6.975 -8.208 12.976 1.00 97.00 294 VAL A O 1
ATOM 2159 N N . MET A 1 295 ? -7.582 -6.406 11.777 1.00 91.19 295 MET A N 1
ATOM 2160 C CA . MET A 1 295 ? -7.420 -7.041 10.469 1.00 91.19 295 MET A CA 1
ATOM 2161 C C . MET A 1 295 ? -6.014 -7.639 10.312 1.00 91.19 295 MET A C 1
ATOM 2163 O O . MET A 1 295 ? -5.007 -6.944 10.430 1.00 91.19 295 MET A O 1
ATOM 2167 N N . GLY A 1 296 ? -5.930 -8.949 10.047 1.00 91.06 296 GLY A N 1
ATOM 2168 C CA . GLY A 1 296 ? -4.648 -9.657 9.918 1.00 91.06 296 GLY A CA 1
ATOM 2169 C C . GLY A 1 296 ? -3.800 -9.622 11.195 1.00 91.06 296 GLY A C 1
ATOM 2170 O O . GLY A 1 296 ? -2.583 -9.438 11.115 1.00 91.06 296 GLY A O 1
ATOM 2171 N N . ALA A 1 297 ? -4.440 -9.742 12.363 1.00 95.44 297 ALA A N 1
ATOM 2172 C CA . ALA A 1 297 ? -3.841 -9.508 13.677 1.00 95.44 297 ALA A CA 1
ATOM 2173 C C . ALA A 1 297 ? -3.199 -8.112 13.813 1.00 95.44 297 ALA A C 1
ATOM 2175 O O . ALA A 1 297 ? -2.165 -7.971 14.454 1.00 95.44 297 ALA A O 1
ATOM 2176 N N . GLY A 1 298 ? -3.756 -7.093 13.151 1.00 95.69 298 GLY A N 1
ATOM 2177 C CA . GLY A 1 298 ? -3.242 -5.719 13.155 1.00 95.69 298 GLY A CA 1
ATOM 2178 C C . GLY A 1 298 ? -1.895 -5.518 12.454 1.00 95.69 298 GLY A C 1
ATOM 2179 O O . GLY A 1 298 ? -1.276 -4.470 12.582 1.00 95.69 298 GLY A O 1
ATOM 2180 N N . GLN A 1 299 ? -1.424 -6.497 11.676 1.00 95.06 299 GLN A N 1
ATOM 2181 C CA . GLN A 1 299 ? -0.094 -6.479 11.049 1.00 95.06 299 GLN A CA 1
ATOM 2182 C C . GLN A 1 299 ? -0.083 -5.731 9.705 1.00 95.06 299 GLN A C 1
ATOM 2184 O O . GLN A 1 299 ? 0.471 -6.197 8.706 1.00 95.06 299 GLN A O 1
ATOM 2189 N N . PHE A 1 300 ? -0.714 -4.562 9.664 1.00 91.69 300 PHE A N 1
ATOM 2190 C CA . PHE A 1 300 ? -0.705 -3.653 8.520 1.00 91.69 300 PHE A CA 1
ATOM 2191 C C . PHE A 1 300 ? 0.097 -2.407 8.888 1.00 91.69 300 PHE A C 1
ATOM 2193 O O . PHE A 1 300 ? -0.124 -1.834 9.943 1.00 91.69 300 PHE A O 1
ATOM 2200 N N . CYS A 1 301 ? 0.976 -1.940 7.999 1.00 91.44 301 CYS A N 1
ATOM 2201 C CA . CYS A 1 301 ? 1.697 -0.677 8.210 1.00 91.44 301 CYS A CA 1
ATOM 2202 C C . CYS A 1 301 ? 0.755 0.539 8.278 1.00 91.44 301 CYS A C 1
ATOM 2204 O O . CYS A 1 301 ? 1.109 1.569 8.837 1.00 91.44 301 CYS A O 1
ATOM 2206 N N . THR A 1 302 ? -0.457 0.407 7.731 1.00 91.50 302 THR A N 1
ATOM 2207 C CA . THR A 1 302 ? -1.535 1.404 7.773 1.00 91.50 302 THR A CA 1
ATOM 2208 C C . THR A 1 302 ? -2.559 1.131 8.883 1.00 91.50 302 THR A C 1
ATOM 2210 O O . THR A 1 302 ? -3.689 1.605 8.800 1.00 91.50 302 THR A O 1
ATOM 2213 N N . ASN A 1 303 ? -2.222 0.306 9.880 1.00 94.56 303 ASN A N 1
ATOM 2214 C CA . ASN A 1 303 ? -3.107 0.034 11.010 1.00 94.56 303 ASN A CA 1
ATOM 2215 C C . ASN A 1 303 ? -3.363 1.322 11.822 1.00 94.56 303 ASN A C 1
ATOM 2217 O O . ASN A 1 303 ? -2.393 2.024 12.127 1.00 94.56 303 ASN A O 1
ATOM 2221 N N . PRO A 1 304 ? -4.622 1.647 12.177 1.00 94.81 304 PRO A N 1
ATOM 2222 C CA . PRO A 1 304 ? -4.947 2.840 12.954 1.00 94.81 304 PRO A CA 1
ATOM 2223 C C . PRO A 1 304 ? -4.548 2.664 14.427 1.00 94.81 304 PRO A C 1
ATOM 2225 O O . PRO A 1 304 ? -5.337 2.226 15.266 1.00 94.81 304 PRO A O 1
ATOM 2228 N N . GLY A 1 305 ? -3.308 3.028 14.744 1.00 95.44 305 GLY A N 1
ATOM 2229 C CA . GLY A 1 305 ? -2.711 2.896 16.072 1.00 95.44 305 GLY A CA 1
ATOM 2230 C C . GLY A 1 305 ? -3.115 3.993 17.060 1.00 95.44 305 GLY A C 1
ATOM 2231 O O . GLY A 1 305 ? -3.046 3.764 18.267 1.00 95.44 305 GLY A O 1
ATOM 2232 N N . VAL A 1 306 ? -3.564 5.161 16.582 1.00 97.12 306 VAL A N 1
ATOM 2233 C CA . VAL A 1 306 ? -4.048 6.265 17.432 1.00 97.12 306 VAL A CA 1
ATOM 2234 C C . VAL A 1 306 ? -5.373 6.828 16.926 1.00 97.12 306 VAL A C 1
ATOM 2236 O O . VAL A 1 306 ? -5.535 7.102 15.739 1.00 97.12 306 VAL A O 1
ATOM 2239 N N . VAL A 1 307 ? -6.303 7.069 17.849 1.00 97.81 307 VAL A N 1
ATOM 2240 C CA . VAL A 1 307 ? -7.639 7.614 17.587 1.00 97.81 307 VAL A CA 1
ATOM 2241 C C . VAL A 1 307 ? -7.861 8.848 18.460 1.00 97.81 307 VAL A C 1
ATOM 2243 O O . VAL A 1 307 ? -7.789 8.771 19.684 1.00 97.81 307 VAL A O 1
ATOM 2246 N N . MET A 1 308 ? -8.136 9.990 17.840 1.00 98.12 308 MET A N 1
ATOM 2247 C CA . MET A 1 308 ? -8.313 11.290 18.484 1.00 98.12 308 MET A CA 1
ATOM 2248 C C . MET A 1 308 ? -9.742 11.806 18.334 1.00 98.12 308 MET A C 1
ATOM 2250 O O . MET A 1 308 ? -10.339 11.695 17.264 1.00 98.12 308 MET A O 1
ATOM 2254 N N . GLY A 1 309 ? -10.269 12.437 19.382 1.00 97.38 309 GLY A N 1
ATOM 2255 C CA . GLY A 1 309 ? -11.565 13.111 19.323 1.00 97.38 309 GLY A CA 1
ATOM 2256 C C . GLY A 1 309 ? -11.779 14.120 20.446 1.00 97.38 309 GLY A C 1
ATOM 2257 O O . GLY A 1 309 ? -11.130 14.070 21.495 1.00 97.38 309 GLY A O 1
ATOM 2258 N N . LEU A 1 310 ? -12.696 15.058 20.199 1.00 97.94 310 LEU A N 1
ATOM 2259 C CA . LEU A 1 310 ? -13.082 16.091 21.159 1.00 97.94 310 LEU A CA 1
ATOM 2260 C C . LEU A 1 310 ? -13.887 15.483 22.311 1.00 97.94 310 LEU A C 1
ATOM 2262 O O . LEU A 1 310 ? -14.860 14.751 22.092 1.00 97.94 310 LEU A O 1
ATOM 2266 N N . ARG A 1 311 ? -13.528 15.853 23.544 1.00 97.81 311 ARG A N 1
ATOM 2267 C CA . ARG A 1 311 ? -14.259 15.489 24.757 1.00 97.81 311 ARG A CA 1
ATOM 2268 C C . ARG A 1 311 ? -15.720 15.902 24.617 1.00 97.81 311 ARG A C 1
ATOM 2270 O O . ARG A 1 311 ? -16.061 17.081 24.601 1.00 97.81 311 ARG A O 1
ATOM 2277 N N . SER A 1 312 ? -16.593 14.909 24.548 1.00 97.75 312 SER A N 1
ATOM 2278 C CA . SER A 1 312 ? -18.032 15.096 24.405 1.00 97.75 312 SER A CA 1
ATOM 2279 C C . SER A 1 312 ? -18.766 13.821 24.826 1.00 97.75 312 SER A C 1
ATOM 2281 O O . SER A 1 312 ? -18.162 12.746 24.792 1.00 97.75 312 SER A O 1
ATOM 2283 N N . PRO A 1 313 ? -20.068 13.896 25.163 1.00 97.94 313 PRO A N 1
ATOM 2284 C CA . PRO A 1 313 ? -20.865 12.700 25.430 1.00 97.94 313 PRO A CA 1
ATOM 2285 C C . PRO A 1 313 ? -20.828 11.693 24.273 1.00 97.94 313 PRO A C 1
ATOM 2287 O O . PRO A 1 313 ? -20.664 10.503 24.509 1.00 97.94 313 PRO A O 1
ATOM 2290 N N . ALA A 1 314 ? -20.889 12.173 23.024 1.00 97.44 314 ALA A N 1
ATOM 2291 C CA . ALA A 1 314 ? -20.820 11.320 21.836 1.00 97.44 314 ALA A CA 1
ATOM 2292 C C . ALA A 1 314 ? -19.476 10.581 21.725 1.00 97.44 314 ALA A C 1
ATOM 2294 O O . ALA A 1 314 ? -19.452 9.394 21.409 1.00 97.44 314 ALA A O 1
ATOM 2295 N N . PHE A 1 315 ? -18.360 11.253 22.033 1.00 98.25 315 PHE A N 1
ATOM 2296 C CA . PHE A 1 315 ? -17.049 10.605 22.050 1.00 98.25 315 PHE A CA 1
ATOM 2297 C C . PHE A 1 315 ? -16.920 9.593 23.193 1.00 98.25 315 PHE A C 1
ATOM 2299 O O . PHE A 1 315 ? -16.377 8.513 22.983 1.00 98.25 315 PHE A O 1
ATOM 2306 N N . SER A 1 316 ? -17.466 9.882 24.379 1.00 98.38 316 SER A N 1
ATOM 2307 C CA . SER A 1 316 ? -17.504 8.912 25.482 1.00 98.38 316 SER A CA 1
ATOM 2308 C C . SER A 1 316 ? -18.299 7.655 25.114 1.00 98.38 316 SER A C 1
ATOM 2310 O O . SER A 1 316 ? -17.786 6.553 25.290 1.00 98.38 316 SER A O 1
ATOM 2312 N N . THR A 1 317 ? -19.487 7.805 24.518 1.00 98.38 317 THR A N 1
ATOM 2313 C CA . THR A 1 317 ? -20.286 6.673 24.017 1.00 98.38 317 THR A CA 1
ATOM 2314 C C . THR A 1 317 ? -19.537 5.874 22.950 1.00 98.38 317 THR A C 1
ATOM 2316 O O . THR A 1 317 ? -19.522 4.647 22.995 1.00 98.38 317 THR A O 1
ATOM 2319 N N . PHE A 1 318 ? -18.857 6.548 22.022 1.00 98.50 318 PHE A N 1
ATOM 2320 C CA . PHE A 1 318 ? -18.014 5.879 21.033 1.00 98.50 318 PHE A CA 1
ATOM 2321 C C . PHE A 1 318 ? -16.884 5.061 21.681 1.00 98.50 318 PHE A C 1
ATOM 2323 O O . PHE A 1 318 ? -16.637 3.928 21.273 1.00 98.50 318 PHE A O 1
ATOM 2330 N N . VAL A 1 319 ? -16.210 5.601 22.704 1.00 98.69 319 VAL A N 1
ATOM 2331 C CA . VAL A 1 319 ? -15.145 4.886 23.427 1.00 98.69 319 VAL A CA 1
ATOM 2332 C C . VAL A 1 319 ? -15.695 3.636 24.116 1.00 98.69 319 VAL A C 1
ATOM 2334 O O . VAL A 1 319 ? -15.048 2.592 24.065 1.00 98.69 319 VAL A O 1
ATOM 2337 N N . GLU A 1 320 ? -16.882 3.706 24.721 1.00 98.56 320 GLU A N 1
ATOM 2338 C CA . GLU A 1 320 ? -17.556 2.544 25.320 1.00 98.56 320 GLU A CA 1
ATOM 2339 C C . GLU A 1 320 ? -17.863 1.467 24.268 1.00 98.56 320 GLU A C 1
ATOM 2341 O O . GLU A 1 320 ? -17.523 0.298 24.458 1.00 98.56 320 GLU A O 1
ATOM 2346 N N . GLN A 1 321 ? -18.413 1.864 23.119 1.00 98.38 321 GLN A N 1
ATOM 2347 C CA . GLN A 1 321 ? -18.707 0.952 22.010 1.00 98.38 321 GLN A CA 1
ATOM 2348 C C . GLN A 1 321 ? -17.433 0.310 21.446 1.00 98.38 321 GLN A C 1
ATOM 2350 O O . GLN A 1 321 ? -17.382 -0.903 21.251 1.00 98.38 321 GLN A O 1
ATOM 2355 N N . LEU A 1 322 ? -16.371 1.091 21.228 1.00 98.50 322 LEU A N 1
ATOM 2356 C CA . LEU A 1 322 ? -15.086 0.567 20.760 1.00 98.50 322 LEU A CA 1
ATOM 2357 C C . LEU A 1 322 ? -14.460 -0.386 21.789 1.00 98.50 322 LEU A C 1
ATOM 2359 O O . LEU A 1 322 ? -13.884 -1.402 21.408 1.00 98.50 322 LEU A O 1
ATOM 2363 N N . THR A 1 323 ? -14.606 -0.090 23.083 1.00 98.75 323 THR A N 1
ATOM 2364 C CA . THR A 1 323 ? -14.159 -0.954 24.189 1.00 98.75 323 THR A CA 1
ATOM 2365 C C . THR A 1 323 ? -14.841 -2.319 24.123 1.00 98.75 323 THR A C 1
ATOM 2367 O O . THR A 1 323 ? -14.161 -3.343 24.189 1.00 98.75 323 THR A O 1
ATOM 2370 N N . GLU A 1 324 ? -16.161 -2.356 23.925 1.00 98.12 324 GLU A N 1
ATOM 2371 C CA . GLU A 1 324 ? -16.910 -3.605 23.758 1.00 98.12 324 GLU A CA 1
ATOM 2372 C C . GLU A 1 324 ? -16.460 -4.373 22.506 1.00 98.12 324 GLU A C 1
ATOM 2374 O O . GLU A 1 324 ? -16.124 -5.560 22.584 1.00 98.12 324 GLU A O 1
ATOM 2379 N N . GLN A 1 325 ? -16.375 -3.687 21.360 1.00 98.12 325 GLN A N 1
ATOM 2380 C CA . GLN A 1 325 ? -15.963 -4.303 20.099 1.00 98.12 325 GLN A CA 1
ATOM 2381 C C . GLN A 1 325 ? -14.559 -4.903 20.201 1.00 98.12 325 GLN A C 1
ATOM 2383 O O . GLN A 1 325 ? -14.377 -6.058 19.821 1.00 98.12 325 GLN A O 1
ATOM 2388 N N . MET A 1 326 ? -13.590 -4.175 20.763 1.00 98.12 326 MET A N 1
ATOM 2389 C CA . MET A 1 326 ? -12.213 -4.645 20.955 1.00 98.12 326 MET A CA 1
ATOM 2390 C C . MET A 1 326 ? -12.120 -5.775 21.988 1.00 98.12 326 MET A C 1
ATOM 2392 O O . MET A 1 326 ? -11.418 -6.760 21.759 1.00 98.12 326 MET A O 1
ATOM 2396 N N . GLY A 1 327 ? -12.857 -5.684 23.099 1.00 96.81 327 GLY A N 1
ATOM 2397 C CA . GLY A 1 327 ? -12.868 -6.705 24.152 1.00 96.81 327 GLY A CA 1
ATOM 2398 C C . GLY A 1 327 ? -13.466 -8.048 23.714 1.00 96.81 327 GLY A C 1
ATOM 2399 O O . GLY A 1 327 ? -13.147 -9.083 24.302 1.00 96.81 327 GLY A O 1
ATOM 2400 N N . SER A 1 328 ? -14.302 -8.041 22.672 1.00 96.12 328 SER A N 1
ATOM 2401 C CA . SER A 1 328 ? -14.922 -9.243 22.099 1.00 96.12 328 SER A CA 1
ATOM 2402 C C . SER A 1 328 ? -14.046 -9.988 21.079 1.00 96.12 328 SER A C 1
ATOM 2404 O O . SER A 1 328 ? -14.386 -11.104 20.681 1.00 96.12 328 SER A O 1
ATOM 2406 N N . GLN A 1 329 ? -12.915 -9.407 20.662 1.00 96.94 329 GLN A N 1
ATOM 2407 C CA . GLN A 1 329 ? -12.077 -9.976 19.605 1.00 96.94 329 GLN A CA 1
ATOM 2408 C C . GLN A 1 329 ? -11.355 -11.244 20.069 1.00 96.94 329 GLN A C 1
ATOM 2410 O O . GLN A 1 329 ? -10.813 -11.323 21.174 1.00 96.94 329 GLN A O 1
ATOM 2415 N N . ALA A 1 330 ? -11.323 -12.250 19.196 1.00 95.38 330 ALA A N 1
ATOM 2416 C CA . ALA A 1 330 ? -10.559 -13.467 19.435 1.00 95.38 330 ALA A CA 1
ATOM 2417 C C . ALA A 1 330 ? -9.050 -13.211 19.250 1.00 95.38 330 ALA A C 1
ATOM 2419 O O . ALA A 1 330 ? -8.667 -12.399 18.400 1.00 95.38 330 ALA A O 1
ATOM 2420 N N . PRO A 1 331 ? -8.176 -13.917 19.993 1.00 96.56 331 PRO A N 1
ATOM 2421 C CA . PRO A 1 331 ? -6.746 -13.843 19.748 1.00 96.56 331 PRO A CA 1
ATOM 2422 C C . PRO A 1 331 ? -6.389 -14.386 18.363 1.00 96.56 331 PRO A C 1
ATOM 2424 O O . PRO A 1 331 ? -6.994 -15.343 17.878 1.00 96.56 331 PRO A O 1
ATOM 2427 N N . GLN A 1 332 ? -5.376 -13.794 17.739 1.00 96.19 332 GLN A N 1
ATOM 2428 C CA . GLN A 1 332 ? -4.940 -14.144 16.387 1.00 96.19 332 GLN A CA 1
ATOM 2429 C C . GLN A 1 332 ? -3.455 -14.506 16.356 1.00 96.19 332 GLN A C 1
ATOM 2431 O O . GLN A 1 332 ? -2.633 -13.923 17.063 1.00 96.19 332 GLN A O 1
ATOM 2436 N N . THR A 1 333 ? -3.088 -15.475 15.521 1.00 96.38 333 THR A N 1
ATOM 2437 C CA . THR A 1 333 ? -1.682 -15.836 15.301 1.00 96.38 333 THR A CA 1
ATOM 2438 C C . THR A 1 333 ? -0.979 -14.722 14.519 1.00 96.38 333 THR A C 1
ATOM 2440 O O . THR A 1 333 ? -1.493 -14.249 13.508 1.00 96.38 333 THR A O 1
ATOM 2443 N N . MET A 1 334 ? 0.193 -14.294 14.991 1.00 96.69 334 MET A N 1
ATOM 2444 C CA . MET A 1 334 ? 1.036 -13.317 14.291 1.00 96.69 334 MET A CA 1
ATOM 2445 C C . MET A 1 334 ? 1.952 -13.994 13.263 1.00 96.69 334 MET A C 1
ATOM 2447 O O . MET A 1 334 ? 2.117 -15.209 13.275 1.00 96.69 334 MET A O 1
ATOM 2451 N N . LEU A 1 335 ? 2.605 -13.197 12.413 1.00 95.44 335 LEU A N 1
ATOM 2452 C CA . LEU A 1 335 ? 3.455 -13.665 11.308 1.00 95.44 335 LEU A CA 1
ATOM 2453 C C . LEU A 1 335 ? 4.597 -14.580 11.747 1.00 95.44 335 LEU A C 1
ATOM 2455 O O . LEU A 1 335 ? 5.102 -15.355 10.949 1.00 95.44 335 LEU A O 1
ATOM 2459 N N . ASN A 1 336 ? 5.079 -14.418 12.978 1.00 92.81 336 ASN A N 1
ATOM 2460 C CA . ASN A 1 336 ? 6.098 -15.267 13.579 1.00 92.81 336 ASN A CA 1
ATOM 2461 C C . ASN A 1 336 ? 6.208 -14.991 15.086 1.00 92.81 336 ASN A C 1
ATOM 2463 O O . ASN A 1 336 ? 5.790 -13.946 15.595 1.00 92.81 336 ASN A O 1
ATOM 2467 N N . ALA A 1 337 ? 6.875 -15.902 15.797 1.00 91.38 337 ALA A N 1
ATOM 2468 C CA . ALA A 1 337 ? 7.126 -15.776 17.231 1.00 91.38 337 ALA A CA 1
ATOM 2469 C C . ALA A 1 337 ? 7.942 -14.521 17.609 1.00 91.38 337 ALA A C 1
ATOM 2471 O O . ALA A 1 337 ? 7.824 -14.027 18.729 1.00 91.38 337 ALA A O 1
ATOM 2472 N N . GLY A 1 338 ? 8.784 -14.005 16.705 1.00 91.75 338 GLY A N 1
ATOM 2473 C CA . GLY A 1 338 ? 9.514 -12.751 16.912 1.00 91.75 338 GLY A CA 1
ATOM 2474 C C . GLY A 1 338 ? 8.579 -11.546 16.979 1.00 91.75 338 GLY A C 1
ATOM 2475 O O . GLY A 1 338 ? 8.668 -10.771 17.928 1.00 91.75 338 GLY A O 1
ATOM 2476 N N . GLY A 1 339 ? 7.649 -11.449 16.027 1.00 93.31 339 GLY A N 1
ATOM 2477 C CA . GLY A 1 339 ? 6.594 -10.439 15.990 1.00 93.31 339 GLY A CA 1
ATOM 2478 C C . GLY A 1 339 ? 5.734 -10.472 17.248 1.00 93.31 339 GLY A C 1
ATOM 2479 O O . GLY A 1 339 ? 5.581 -9.441 17.894 1.00 93.31 339 GLY A O 1
ATOM 2480 N N . LEU A 1 340 ? 5.295 -11.662 17.676 1.00 96.06 340 LEU A N 1
ATOM 2481 C CA . LEU A 1 340 ? 4.529 -11.811 18.917 1.00 96.06 340 LEU A CA 1
ATOM 2482 C C . LEU A 1 340 ? 5.303 -11.338 20.151 1.00 96.06 340 LEU A C 1
ATOM 2484 O O . LEU A 1 340 ? 4.745 -10.648 20.996 1.00 96.06 340 LEU A O 1
ATOM 2488 N N . ARG A 1 341 ? 6.599 -11.656 20.262 1.00 95.56 341 ARG A N 1
ATOM 2489 C CA . ARG A 1 341 ? 7.422 -11.162 21.380 1.00 95.56 341 ARG A CA 1
ATOM 2490 C C . ARG A 1 341 ? 7.550 -9.640 21.376 1.00 95.56 341 ARG A C 1
ATOM 2492 O O . ARG A 1 341 ? 7.520 -9.042 22.448 1.00 95.56 341 ARG A O 1
ATOM 2499 N N . SER A 1 342 ? 7.723 -9.025 20.207 1.00 95.25 342 SER A N 1
ATOM 2500 C CA . SER A 1 342 ? 7.781 -7.563 20.084 1.00 95.25 342 SER A CA 1
ATOM 2501 C C . SER A 1 342 ? 6.445 -6.921 20.455 1.00 95.25 342 SER A C 1
ATOM 2503 O O . SER A 1 342 ? 6.432 -5.967 21.227 1.00 95.25 342 SER A O 1
ATOM 2505 N N . TYR A 1 343 ? 5.335 -7.494 19.985 1.00 97.31 343 TYR A N 1
ATOM 2506 C CA . TYR A 1 343 ? 3.986 -7.069 20.340 1.00 97.31 343 TYR A CA 1
ATOM 2507 C C . TYR A 1 343 ? 3.740 -7.136 21.851 1.00 97.31 343 TYR A C 1
ATOM 2509 O O . TYR A 1 343 ? 3.388 -6.128 22.460 1.00 97.31 343 TYR A O 1
ATOM 2517 N N . SER A 1 344 ? 4.013 -8.286 22.478 1.00 97.56 344 SER A N 1
ATOM 2518 C CA . SER A 1 344 ? 3.837 -8.464 23.923 1.00 97.56 344 SER A CA 1
ATOM 2519 C C . SER A 1 344 ? 4.643 -7.453 24.737 1.00 97.56 344 SER A C 1
ATOM 2521 O O . SER A 1 344 ? 4.128 -6.921 25.713 1.00 97.56 344 SER A O 1
ATOM 2523 N N . LYS A 1 345 ? 5.877 -7.137 24.318 1.00 96.50 345 LYS A N 1
ATOM 2524 C CA . LYS A 1 345 ? 6.695 -6.099 24.965 1.00 96.50 345 LYS A CA 1
ATOM 2525 C C . LYS A 1 345 ? 6.104 -4.698 24.806 1.00 96.50 345 LYS A C 1
ATOM 2527 O O . LYS A 1 345 ? 6.147 -3.923 25.753 1.00 96.50 345 LYS A O 1
ATOM 2532 N N . GLY A 1 346 ? 5.567 -4.369 23.630 1.00 95.94 346 GLY A N 1
ATOM 2533 C CA . GLY A 1 346 ? 4.892 -3.087 23.401 1.00 95.94 346 GLY A CA 1
ATOM 2534 C C . GLY A 1 346 ? 3.645 -2.933 24.275 1.00 95.94 346 GLY A C 1
ATOM 2535 O O . GLY A 1 346 ? 3.463 -1.905 24.921 1.00 95.94 346 GLY A O 1
ATOM 2536 N N . VAL A 1 347 ? 2.835 -3.992 24.374 1.00 97.31 347 VAL A N 1
ATOM 2537 C CA . VAL A 1 347 ? 1.664 -4.047 25.265 1.00 97.31 347 VAL A CA 1
ATOM 2538 C C . VAL A 1 347 ? 2.070 -3.922 26.737 1.00 97.31 347 VAL A C 1
ATOM 2540 O O . VAL A 1 347 ? 1.452 -3.158 27.472 1.00 97.31 347 VAL A O 1
ATOM 2543 N N . GLU A 1 348 ? 3.122 -4.619 27.174 1.00 96.69 348 GLU A N 1
ATOM 2544 C CA . GLU A 1 348 ? 3.652 -4.508 28.541 1.00 96.69 348 GLU A CA 1
ATOM 2545 C C . GLU A 1 348 ? 4.117 -3.078 28.854 1.00 96.69 348 GLU A C 1
ATOM 2547 O O . GLU A 1 348 ? 3.808 -2.545 29.921 1.00 96.69 348 GLU A O 1
ATOM 2552 N N . HIS A 1 349 ? 4.788 -2.423 27.902 1.00 95.56 349 HIS A N 1
ATOM 2553 C CA . HIS A 1 349 ? 5.218 -1.038 28.058 1.00 95.56 349 HIS A CA 1
ATOM 2554 C C . HIS A 1 349 ? 4.019 -0.097 28.250 1.00 95.56 349 HIS A C 1
ATOM 2556 O O . HIS A 1 349 ? 4.022 0.699 29.190 1.00 95.56 349 HIS A O 1
ATOM 2562 N N . LEU A 1 350 ? 2.969 -0.240 27.431 1.00 96.44 350 LEU A N 1
ATOM 2563 C CA . LEU A 1 350 ? 1.723 0.527 27.561 1.00 96.44 350 LEU A CA 1
ATOM 2564 C C . LEU A 1 350 ? 1.028 0.284 28.908 1.00 96.44 350 LEU A C 1
ATOM 2566 O O . LEU A 1 350 ? 0.629 1.241 29.565 1.00 96.44 350 LEU A O 1
ATOM 2570 N N . LEU A 1 351 ? 0.924 -0.974 29.348 1.00 96.31 351 LEU A N 1
ATOM 2571 C CA . LEU A 1 351 ? 0.313 -1.340 30.634 1.00 96.31 351 LEU A CA 1
ATOM 2572 C C . LEU A 1 351 ? 1.065 -0.761 31.838 1.00 96.31 351 LEU A C 1
ATOM 2574 O O . LEU A 1 351 ? 0.453 -0.453 32.858 1.00 96.31 351 LEU A O 1
ATOM 2578 N N . SER A 1 352 ? 2.389 -0.637 31.737 1.00 95.56 352 SER A N 1
ATOM 2579 C CA . SER A 1 352 ? 3.236 -0.131 32.821 1.00 95.56 352 SER A CA 1
ATOM 2580 C C . SER A 1 352 ? 3.264 1.398 32.929 1.00 95.56 352 SER A C 1
ATOM 2582 O O . SER A 1 352 ? 3.760 1.933 33.925 1.00 95.56 352 SER A O 1
ATOM 2584 N N . HIS A 1 353 ? 2.758 2.112 31.919 1.00 95.56 353 HIS A N 1
ATOM 2585 C CA . HIS A 1 353 ? 2.914 3.556 31.825 1.00 95.56 353 HIS A CA 1
ATOM 2586 C C . HIS A 1 353 ? 1.826 4.310 32.617 1.00 95.56 353 HIS A C 1
ATOM 2588 O O . HIS A 1 353 ? 0.641 4.150 32.333 1.00 95.56 353 HIS A O 1
ATOM 2594 N N . PRO A 1 354 ? 2.176 5.203 33.566 1.00 93.31 354 PRO A N 1
ATOM 2595 C CA . PRO A 1 354 ? 1.207 5.814 34.486 1.00 93.31 354 PRO A CA 1
ATOM 2596 C C . PRO A 1 354 ? 0.206 6.767 33.815 1.00 93.31 354 PRO A C 1
ATOM 2598 O O . PRO A 1 354 ? -0.870 7.006 34.355 1.00 93.31 354 PRO A O 1
ATOM 2601 N N . GLY A 1 355 ? 0.555 7.329 32.654 1.00 94.94 355 GLY A N 1
ATOM 2602 C CA . GLY A 1 355 ? -0.337 8.183 31.858 1.00 94.94 355 GLY A CA 1
ATOM 2603 C C . GLY A 1 355 ? -1.199 7.424 30.840 1.00 94.94 355 GLY A C 1
ATOM 2604 O O . GLY A 1 355 ? -1.824 8.058 29.990 1.00 94.94 355 GLY A O 1
ATOM 2605 N N . VAL A 1 356 ? -1.199 6.087 30.885 1.00 97.44 356 VAL A N 1
ATOM 2606 C CA . VAL A 1 356 ? -1.972 5.215 29.995 1.00 97.44 356 VAL A CA 1
ATOM 2607 C C . VAL A 1 356 ? -2.911 4.348 30.832 1.00 97.44 356 VAL A C 1
ATOM 2609 O O . VAL A 1 356 ? -2.536 3.787 31.855 1.00 97.44 356 VAL A O 1
ATOM 2612 N N . THR A 1 357 ? -4.163 4.248 30.401 1.00 98.06 357 THR A N 1
ATOM 2613 C CA . THR A 1 357 ? -5.198 3.408 31.009 1.00 98.06 357 THR A CA 1
ATOM 2614 C C . THR A 1 357 ? -5.584 2.302 30.036 1.00 98.06 357 THR A C 1
ATOM 2616 O O . THR A 1 357 ? -5.858 2.565 28.867 1.00 98.06 357 THR A O 1
ATOM 2619 N N . HIS A 1 358 ? -5.628 1.061 30.513 1.00 98.38 358 HIS A N 1
ATOM 2620 C CA . HIS A 1 358 ? -6.141 -0.075 29.748 1.00 98.38 358 HIS A CA 1
ATOM 2621 C C . HIS A 1 358 ? -7.672 -0.074 29.764 1.00 98.38 358 HIS A C 1
ATOM 2623 O O . HIS A 1 358 ? -8.272 0.035 30.832 1.00 98.38 358 HIS A O 1
ATOM 2629 N N . LEU A 1 359 ? -8.295 -0.150 28.585 1.00 98.44 359 LEU A N 1
ATOM 2630 C CA . LEU A 1 359 ? -9.753 -0.115 28.434 1.00 98.44 359 LEU A CA 1
ATOM 2631 C C . LEU A 1 359 ? -10.334 -1.487 28.079 1.00 98.44 359 LEU A C 1
ATOM 2633 O O . LEU A 1 359 ? -11.338 -1.889 28.661 1.00 98.44 359 LEU A O 1
ATOM 2637 N N . ALA A 1 360 ? -9.722 -2.201 27.129 1.00 97.75 360 ALA A N 1
ATOM 2638 C CA . ALA A 1 360 ? -10.214 -3.496 26.661 1.00 97.75 360 ALA A CA 1
ATOM 2639 C C . ALA A 1 360 ? -9.083 -4.435 26.244 1.00 97.75 360 ALA A C 1
ATOM 2641 O O . ALA A 1 360 ? -8.012 -3.996 25.828 1.00 97.75 360 ALA A O 1
ATOM 2642 N N . GLY A 1 361 ? -9.377 -5.734 26.281 1.00 95.12 361 GLY A N 1
ATOM 2643 C CA . GLY A 1 361 ? -8.454 -6.806 25.921 1.00 95.12 361 GLY A CA 1
ATOM 2644 C C . GLY A 1 361 ? -8.158 -7.719 27.106 1.00 95.12 361 GLY A C 1
ATOM 2645 O O . GLY A 1 361 ? -8.217 -7.314 28.266 1.00 95.12 361 GLY A O 1
ATOM 2646 N N . LYS A 1 362 ? -7.873 -8.990 26.828 1.00 94.50 362 LYS A N 1
ATOM 2647 C CA . LYS A 1 362 ? -7.421 -9.941 27.856 1.00 94.50 362 LYS A CA 1
ATOM 2648 C C . LYS A 1 362 ? -5.913 -9.782 28.084 1.00 94.50 362 LYS A C 1
ATOM 2650 O O . LYS A 1 362 ? -5.232 -9.298 27.180 1.00 94.50 362 LYS A O 1
ATOM 2655 N N . PRO A 1 363 ? -5.365 -10.219 29.234 1.00 94.50 363 PRO A N 1
ATOM 2656 C CA . PRO A 1 363 ? -3.918 -10.276 29.428 1.00 94.50 363 PRO A CA 1
ATOM 2657 C C . PRO A 1 363 ? -3.215 -10.968 28.255 1.00 94.50 363 PRO A C 1
ATOM 2659 O O . PRO A 1 363 ? -3.681 -11.996 27.754 1.00 94.50 363 PRO A O 1
ATOM 2662 N N . GLN A 1 364 ? -2.113 -10.378 27.788 1.00 95.31 364 GLN A N 1
ATOM 2663 C CA . GLN A 1 364 ? -1.364 -10.906 26.654 1.00 95.31 364 GLN A CA 1
ATOM 2664 C C . GLN A 1 364 ? -0.592 -12.167 27.067 1.00 95.31 364 GLN A C 1
ATOM 2666 O O . GLN A 1 364 ? 0.484 -12.092 27.653 1.00 95.31 364 GLN A O 1
ATOM 2671 N N . GLU A 1 365 ? -1.137 -13.333 26.721 1.00 90.50 365 GLU A N 1
ATOM 2672 C CA . GLU A 1 365 ? -0.598 -14.648 27.075 1.00 90.50 365 GLU A CA 1
ATOM 2673 C C . GLU A 1 365 ? -0.665 -15.629 25.892 1.00 90.50 365 GLU A C 1
ATOM 2675 O O . GLU A 1 365 ? -1.466 -15.483 24.966 1.00 90.50 365 GLU A O 1
ATOM 2680 N N . GLY A 1 366 ? 0.164 -16.676 25.934 1.00 91.06 366 GLY A N 1
ATOM 2681 C CA . GLY A 1 366 ? 0.153 -17.752 24.941 1.00 91.06 366 GLY A CA 1
ATOM 2682 C C . GLY A 1 366 ? 0.878 -17.421 23.630 1.00 91.06 366 GLY A C 1
ATOM 2683 O O . GLY A 1 366 ? 1.818 -16.628 23.597 1.00 91.06 366 GLY A O 1
ATOM 2684 N N . LYS A 1 367 ? 0.478 -18.105 22.548 1.00 92.38 367 LYS A N 1
ATOM 2685 C CA . LYS A 1 367 ? 1.115 -18.040 21.214 1.00 92.38 367 LYS A CA 1
ATOM 2686 C C . LYS A 1 367 ? 0.367 -17.153 20.205 1.00 92.38 367 LYS A C 1
ATOM 2688 O O . LYS A 1 367 ? 0.674 -17.181 19.018 1.00 92.38 367 LYS A O 1
ATOM 2693 N N . GLN A 1 368 ? -0.620 -16.387 20.657 1.00 96.06 368 GLN A N 1
ATOM 2694 C CA . GLN A 1 368 ? -1.445 -15.530 19.806 1.00 96.06 368 GLN A CA 1
ATOM 2695 C C . GLN A 1 368 ? -1.548 -14.129 20.413 1.00 96.06 368 GLN A C 1
ATOM 2697 O O . GLN A 1 368 ? -1.471 -13.965 21.630 1.00 96.06 368 GLN A O 1
ATOM 2702 N N . ALA A 1 369 ? -1.705 -13.117 19.566 1.00 97.62 369 ALA A N 1
ATOM 2703 C CA . ALA A 1 369 ? -1.907 -11.738 19.984 1.00 97.62 369 ALA A CA 1
ATOM 2704 C C . ALA A 1 369 ? -3.371 -11.516 20.379 1.00 97.62 369 ALA A C 1
ATOM 2706 O O . ALA A 1 369 ? -4.278 -11.790 19.594 1.00 97.62 369 ALA A O 1
ATOM 2707 N N . GLN A 1 370 ? -3.590 -11.019 21.592 1.00 97.94 370 GLN A N 1
ATOM 2708 C CA . GLN A 1 370 ? -4.876 -10.514 22.067 1.00 97.94 370 GLN A CA 1
ATOM 2709 C C . GLN A 1 370 ? -5.058 -9.087 21.570 1.00 97.94 370 GLN A C 1
ATOM 2711 O O . GLN A 1 370 ? -4.108 -8.313 21.658 1.00 97.94 370 GLN A O 1
ATOM 2716 N N . ALA A 1 371 ? -6.253 -8.723 21.105 1.00 98.12 371 ALA A N 1
ATOM 2717 C CA . ALA A 1 371 ? -6.549 -7.331 20.782 1.00 98.12 371 ALA A CA 1
ATOM 2718 C C . ALA A 1 371 ? -6.518 -6.462 22.051 1.00 98.12 371 ALA A C 1
ATOM 2720 O O . ALA A 1 371 ? -6.983 -6.907 23.103 1.00 98.12 371 ALA A O 1
ATOM 2721 N N . GLN A 1 372 ? -5.973 -5.248 21.960 1.00 98.50 372 GLN A N 1
ATOM 2722 C CA . GLN A 1 372 ? -5.857 -4.330 23.097 1.00 98.50 372 GLN A CA 1
ATOM 2723 C C . GLN A 1 372 ? -6.350 -2.926 22.745 1.00 98.50 372 GLN A C 1
ATOM 2725 O O . GLN A 1 372 ? -6.078 -2.402 21.664 1.00 98.50 372 GLN A O 1
ATOM 2730 N N . LEU A 1 373 ? -7.038 -2.294 23.692 1.00 98.69 373 LEU A N 1
ATOM 2731 C CA . LEU A 1 373 ? -7.438 -0.893 23.616 1.00 98.69 373 LEU A CA 1
ATOM 2732 C C . LEU A 1 373 ? -6.925 -0.146 24.841 1.00 98.69 373 LEU A C 1
ATOM 2734 O O . LEU A 1 373 ? -7.170 -0.554 25.980 1.00 98.69 373 LEU A O 1
ATOM 2738 N N . PHE A 1 374 ? -6.275 0.984 24.597 1.00 98.62 374 PHE A N 1
ATOM 2739 C CA . PHE A 1 374 ? -5.782 1.880 25.636 1.00 98.62 374 PHE A CA 1
ATOM 2740 C C . PHE A 1 374 ? -6.355 3.288 25.471 1.00 98.62 374 PHE A C 1
ATOM 2742 O O . PHE A 1 374 ? -6.789 3.671 24.388 1.00 98.62 374 PHE A O 1
ATOM 2749 N N . LYS A 1 375 ? -6.317 4.082 26.540 1.00 98.44 375 LYS A N 1
ATOM 2750 C CA . LYS A 1 375 ? -6.515 5.536 26.519 1.00 98.44 375 LYS A CA 1
ATOM 2751 C C . LYS A 1 375 ? -5.294 6.202 27.131 1.00 98.44 375 LYS A C 1
ATOM 2753 O O . LYS A 1 375 ? -4.873 5.800 28.211 1.00 98.44 375 LYS A O 1
ATOM 2758 N N . ALA A 1 376 ? -4.746 7.212 26.471 1.00 97.75 376 ALA A N 1
ATOM 2759 C CA . ALA A 1 376 ? -3.641 7.996 27.004 1.00 97.75 376 ALA A CA 1
ATOM 2760 C C . ALA A 1 376 ? -4.053 9.439 27.273 1.00 97.75 376 ALA A C 1
ATOM 2762 O O . ALA A 1 376 ? -4.934 9.991 26.607 1.00 97.75 376 ALA A O 1
ATOM 2763 N N . ASP A 1 377 ? -3.375 10.055 28.235 1.00 96.06 377 ASP A N 1
ATOM 2764 C CA . ASP A 1 377 ? -3.454 11.495 28.423 1.00 96.06 377 ASP A CA 1
ATOM 2765 C C . ASP A 1 377 ? -2.760 12.224 27.260 1.00 96.06 377 ASP A C 1
ATOM 2767 O O . ASP A 1 377 ? -1.628 11.903 26.887 1.00 96.06 377 ASP A O 1
ATOM 2771 N N . VAL A 1 378 ? -3.430 13.227 26.690 1.00 96.50 378 VAL A N 1
ATOM 2772 C CA . VAL A 1 378 ? -2.909 14.023 25.568 1.00 96.50 378 VAL A CA 1
ATOM 2773 C C . VAL A 1 378 ? -1.572 14.701 25.890 1.00 96.50 378 VAL A C 1
ATOM 2775 O O . VAL A 1 378 ? -0.753 14.885 24.990 1.00 96.50 378 VAL A O 1
ATOM 2778 N N . SER A 1 379 ? -1.294 15.025 27.159 1.00 95.50 379 SER A N 1
ATOM 2779 C CA . SER A 1 379 ? -0.019 15.631 27.556 1.00 95.50 379 SER A CA 1
ATOM 2780 C C . SER A 1 379 ? 1.181 14.749 27.226 1.00 95.50 379 SER A C 1
ATOM 2782 O O . SER A 1 379 ? 2.248 15.287 26.949 1.00 95.50 379 SER A O 1
ATOM 2784 N N . LEU A 1 380 ? 1.026 13.421 27.172 1.00 95.00 380 LEU A N 1
ATOM 2785 C CA . LEU A 1 380 ? 2.103 12.528 26.740 1.00 95.00 380 LEU A CA 1
ATOM 2786 C C . LEU A 1 380 ? 2.506 12.812 25.288 1.00 95.00 380 LEU A C 1
ATOM 2788 O O . LEU A 1 380 ? 3.692 12.905 24.979 1.00 95.00 380 LEU A O 1
ATOM 2792 N N . LEU A 1 381 ? 1.525 13.030 24.408 1.00 94.38 381 LEU A N 1
ATOM 2793 C CA . LEU A 1 381 ? 1.788 13.354 23.009 1.00 94.38 381 LEU A CA 1
ATOM 2794 C C . LEU A 1 381 ? 2.410 14.750 22.884 1.00 94.38 381 LEU A C 1
ATOM 2796 O O . LEU A 1 381 ? 3.418 14.912 22.198 1.00 94.38 381 LEU A O 1
ATOM 2800 N N . LEU A 1 382 ? 1.850 15.735 23.593 1.00 94.62 382 LEU A N 1
ATOM 2801 C CA . LEU A 1 382 ? 2.318 17.128 23.572 1.00 94.62 382 LEU A CA 1
ATOM 2802 C C . LEU A 1 382 ? 3.733 17.291 24.144 1.00 94.62 382 LEU A C 1
ATOM 2804 O O . LEU A 1 382 ? 4.508 18.107 23.652 1.00 94.62 382 LEU A O 1
ATOM 2808 N N . ASN A 1 383 ? 4.094 16.488 25.146 1.00 94.19 383 ASN A N 1
ATOM 2809 C CA . ASN A 1 383 ? 5.435 16.472 25.732 1.00 94.19 383 ASN A CA 1
ATOM 2810 C C . ASN A 1 383 ? 6.441 15.653 24.901 1.00 94.19 383 ASN A C 1
ATOM 2812 O O . ASN A 1 383 ? 7.619 15.591 25.255 1.00 94.19 383 ASN A O 1
ATOM 2816 N N . GLY A 1 384 ? 6.000 15.038 23.797 1.00 90.06 384 GLY A N 1
ATOM 2817 C CA . GLY A 1 384 ? 6.854 14.279 22.887 1.00 90.06 384 GLY A CA 1
ATOM 2818 C C . GLY A 1 384 ? 7.270 12.906 23.414 1.00 90.06 384 GLY A C 1
ATOM 2819 O O . GLY A 1 384 ? 8.338 12.418 23.031 1.00 90.06 384 GLY A O 1
ATOM 2820 N N . ASP A 1 385 ? 6.458 12.289 24.276 1.00 91.31 385 ASP A N 1
ATOM 2821 C CA . ASP A 1 385 ? 6.715 10.946 24.792 1.00 91.31 385 ASP A CA 1
ATOM 2822 C C . ASP A 1 385 ? 6.839 9.943 23.635 1.00 91.31 385 ASP A C 1
ATOM 2824 O O . ASP A 1 385 ? 6.003 9.901 22.726 1.00 91.31 385 ASP A O 1
ATOM 2828 N N . GLN A 1 386 ? 7.909 9.146 23.646 1.00 87.94 386 GLN A N 1
ATOM 2829 C CA . GLN A 1 386 ? 8.184 8.179 22.583 1.00 87.94 386 GLN A CA 1
ATOM 2830 C C . GLN A 1 386 ? 7.093 7.110 22.494 1.00 87.94 386 GLN A C 1
ATOM 2832 O O . GLN A 1 386 ? 6.799 6.650 21.393 1.00 87.94 386 GLN A O 1
ATOM 2837 N N . LEU A 1 387 ? 6.437 6.783 23.612 1.00 86.69 387 LEU A N 1
ATOM 2838 C CA . LEU A 1 387 ? 5.412 5.747 23.681 1.00 86.69 387 LEU A CA 1
ATOM 2839 C C . LEU A 1 387 ? 4.220 6.014 22.754 1.00 86.69 387 LEU A C 1
ATOM 2841 O O . LEU A 1 387 ? 3.676 5.080 22.176 1.00 86.69 387 LEU A O 1
ATOM 2845 N N . LEU A 1 388 ? 3.822 7.280 22.589 1.00 87.81 388 LEU A N 1
ATOM 2846 C CA . LEU A 1 388 ? 2.709 7.662 21.707 1.00 87.81 388 LEU A CA 1
ATOM 2847 C C . LEU A 1 388 ? 3.150 7.978 20.275 1.00 87.81 388 LEU A C 1
ATOM 2849 O O . LEU A 1 388 ? 2.333 8.369 19.446 1.00 87.81 388 LEU A O 1
ATOM 2853 N N . GLN A 1 389 ? 4.444 7.847 19.988 1.00 88.00 389 GLN A N 1
ATOM 2854 C CA . GLN A 1 389 ? 5.042 8.127 18.683 1.00 88.00 389 GLN A CA 1
ATOM 2855 C C . GLN A 1 389 ? 5.529 6.852 17.988 1.00 88.00 389 GLN A C 1
ATOM 2857 O O . GLN A 1 389 ? 5.870 6.893 16.804 1.00 88.00 389 GLN A O 1
ATOM 2862 N N . GLU A 1 390 ? 5.609 5.744 18.723 1.00 87.56 390 GLU A N 1
ATOM 2863 C CA . GLU A 1 390 ? 6.107 4.461 18.252 1.00 87.56 390 GLU A CA 1
ATOM 2864 C C . GLU A 1 390 ? 4.967 3.462 18.068 1.00 87.56 390 GLU A C 1
ATOM 2866 O O . GLU A 1 390 ? 4.031 3.366 18.857 1.00 87.56 390 GLU A O 1
ATOM 2871 N N . GLU A 1 391 ? 5.055 2.710 16.980 1.00 93.06 391 GLU A N 1
ATOM 2872 C CA . GLU A 1 391 ? 4.083 1.690 16.620 1.00 93.06 391 GLU A CA 1
ATOM 2873 C C . GLU A 1 391 ? 4.236 0.445 17.505 1.00 93.06 391 GLU A C 1
ATOM 2875 O O . GLU A 1 391 ? 5.322 -0.133 17.615 1.00 93.06 391 GLU A O 1
ATOM 2880 N N . VAL A 1 392 ? 3.119 -0.038 18.054 1.00 95.81 392 VAL A N 1
ATOM 2881 C CA . VAL A 1 392 ? 3.007 -1.402 18.585 1.00 95.81 392 VAL A CA 1
ATOM 2882 C C . VAL A 1 392 ? 2.426 -2.289 17.486 1.00 95.81 392 VAL A C 1
ATOM 2884 O O . VAL A 1 392 ? 1.214 -2.368 17.321 1.00 95.81 392 VAL A O 1
ATOM 2887 N N . PHE A 1 393 ? 3.297 -2.947 16.717 1.00 95.81 393 PHE A N 1
ATOM 2888 C CA . PHE A 1 393 ? 2.894 -3.739 15.549 1.00 95.81 393 PHE A CA 1
ATOM 2889 C C . PHE A 1 393 ? 2.061 -4.969 15.951 1.00 95.81 393 PHE A C 1
ATOM 2891 O O . PHE A 1 393 ? 2.612 -5.985 16.382 1.00 95.81 393 PHE A O 1
ATOM 2898 N N . GLY A 1 394 ? 0.737 -4.875 15.824 1.00 96.75 394 GLY A N 1
ATOM 2899 C CA . GLY A 1 394 ? -0.228 -5.904 16.214 1.00 96.75 394 GLY A CA 1
ATOM 2900 C C . GLY A 1 394 ? -1.625 -5.314 16.447 1.00 96.75 394 GLY A C 1
ATOM 2901 O O . GLY A 1 394 ? -1.855 -4.154 16.111 1.00 96.75 394 GLY A O 1
ATOM 2902 N N . PRO A 1 395 ? -2.579 -6.077 17.010 1.00 97.69 395 PRO A N 1
ATOM 2903 C CA . PRO A 1 395 ? -3.975 -5.655 17.127 1.00 97.69 395 PRO A CA 1
ATOM 2904 C C . PRO A 1 395 ? -4.205 -4.709 18.325 1.00 97.69 395 PRO A C 1
ATOM 2906 O O . PRO A 1 395 ? -5.019 -4.997 19.202 1.00 97.69 395 PRO A O 1
ATOM 2909 N N . THR A 1 396 ? -3.498 -3.578 18.364 1.00 98.00 396 THR A N 1
ATOM 2910 C CA . THR A 1 396 ? -3.590 -2.569 19.431 1.00 98.00 396 THR A CA 1
ATOM 2911 C C . THR A 1 396 ? -3.928 -1.202 18.861 1.00 98.00 396 THR A C 1
ATOM 2913 O O . THR A 1 396 ? -3.356 -0.789 17.859 1.00 98.00 396 THR A O 1
ATOM 2916 N N . THR A 1 397 ? -4.798 -0.461 19.545 1.00 98.00 397 THR A N 1
ATOM 2917 C CA . THR A 1 397 ? -5.007 0.967 19.274 1.00 98.00 397 THR A CA 1
ATOM 2918 C C . THR A 1 397 ? -5.116 1.767 20.570 1.00 98.00 397 THR A C 1
ATOM 2920 O O . THR A 1 397 ? -5.343 1.213 21.653 1.00 98.00 397 THR A O 1
ATOM 2923 N N . LEU A 1 398 ? -4.933 3.080 20.462 1.00 97.75 398 LEU A N 1
ATOM 2924 C CA . LEU A 1 398 ? -4.865 3.995 21.590 1.00 97.75 398 LEU A CA 1
ATOM 2925 C C . LEU A 1 398 ? -5.733 5.237 21.357 1.00 97.75 398 LEU A C 1
ATOM 2927 O O . LEU A 1 398 ? -5.610 5.931 20.352 1.00 97.75 398 LEU A O 1
ATOM 2931 N N . ILE A 1 399 ? -6.602 5.533 22.319 1.00 98.56 399 ILE A N 1
ATOM 2932 C CA . ILE A 1 399 ? -7.491 6.696 22.320 1.00 98.56 399 ILE A CA 1
ATOM 2933 C C . ILE A 1 399 ? -6.788 7.888 22.970 1.00 98.56 399 ILE A C 1
ATOM 2935 O O . ILE A 1 399 ? -6.265 7.781 24.080 1.00 98.56 399 ILE A O 1
ATOM 2939 N N . ILE A 1 400 ? -6.857 9.044 22.317 1.00 98.25 400 ILE A N 1
ATOM 2940 C CA . ILE A 1 400 ? -6.474 10.342 22.871 1.00 98.25 400 ILE A CA 1
ATOM 2941 C C . ILE A 1 400 ? -7.704 11.247 22.839 1.00 98.25 400 ILE A C 1
ATOM 2943 O O . ILE A 1 400 ? -8.243 11.580 21.786 1.00 98.25 400 ILE A O 1
ATOM 2947 N N . GLU A 1 401 ? -8.159 11.650 24.017 1.00 98.12 401 GLU A N 1
ATOM 2948 C CA . GLU A 1 401 ? -9.243 12.616 24.156 1.00 98.12 401 GLU A CA 1
ATOM 2949 C C . GLU A 1 401 ? -8.655 14.017 24.325 1.00 98.12 401 GLU A C 1
ATOM 2951 O O . GLU A 1 401 ? -7.810 14.230 25.196 1.00 98.12 401 GLU A O 1
ATOM 2956 N N . VAL A 1 402 ? -9.125 14.969 23.522 1.00 98.31 402 VAL A N 1
ATOM 2957 C CA . VAL A 1 402 ? -8.692 16.372 23.575 1.00 98.31 402 VAL A CA 1
ATOM 2958 C C . VAL A 1 402 ? -9.835 17.277 24.032 1.00 98.31 402 VAL A C 1
ATOM 2960 O O . VAL A 1 402 ? -11.004 16.994 23.785 1.00 98.31 402 VAL A O 1
ATOM 2963 N N . ALA A 1 403 ? -9.518 18.356 24.741 1.00 97.69 403 ALA A N 1
ATOM 2964 C CA . ALA A 1 403 ? -10.504 19.234 25.363 1.00 97.69 403 ALA A CA 1
ATOM 2965 C C . ALA A 1 403 ? -11.257 20.108 24.350 1.00 97.69 403 ALA A C 1
ATOM 2967 O O . ALA A 1 403 ? -12.458 20.323 24.507 1.00 97.69 403 ALA A O 1
ATOM 2968 N N . ASP A 1 404 ? -10.553 20.610 23.337 1.00 97.12 404 ASP A N 1
ATOM 2969 C CA . ASP A 1 404 ? -11.060 21.574 22.364 1.00 97.12 404 ASP A CA 1
ATOM 2970 C C . ASP A 1 404 ? -10.243 21.554 21.057 1.00 97.12 404 ASP A C 1
ATOM 2972 O O . ASP A 1 404 ? -9.265 20.813 20.907 1.00 97.12 404 ASP A O 1
ATOM 2976 N N . ASP A 1 405 ? -10.658 22.385 20.099 1.00 96.81 405 ASP A N 1
ATOM 2977 C CA . ASP A 1 405 ? -10.013 22.530 18.792 1.00 96.81 405 ASP A CA 1
ATOM 2978 C C . ASP A 1 405 ? -8.552 22.991 18.890 1.00 96.81 405 ASP A C 1
ATOM 2980 O O . ASP A 1 405 ? -7.748 22.642 18.026 1.00 96.81 405 ASP A O 1
ATOM 2984 N N . ALA A 1 406 ? -8.190 23.790 19.902 1.00 96.88 406 ALA A N 1
ATOM 2985 C CA . ALA A 1 406 ? -6.817 24.261 20.067 1.00 96.88 406 ALA A CA 1
ATOM 2986 C C . ALA A 1 406 ? -5.911 23.095 20.469 1.00 96.88 406 ALA A C 1
ATOM 2988 O O . ALA A 1 406 ? -4.893 22.854 19.827 1.00 96.88 406 ALA A O 1
ATOM 2989 N N . GLN A 1 407 ? -6.344 22.294 21.441 1.00 97.50 407 GLN A N 1
ATOM 2990 C CA . GLN A 1 407 ? -5.598 21.112 21.849 1.00 97.50 407 GLN A CA 1
ATOM 2991 C C . GLN A 1 407 ? -5.556 20.034 20.754 1.00 97.50 407 GLN A C 1
ATOM 2993 O O . GLN A 1 407 ? -4.553 19.331 20.638 1.00 97.50 407 GLN A O 1
ATOM 2998 N N . LEU A 1 408 ? -6.599 19.912 19.921 1.00 97.25 408 LEU A N 1
ATOM 2999 C CA . LEU A 1 408 ? -6.562 19.030 18.749 1.00 97.25 408 LEU A CA 1
ATOM 3000 C C . LEU A 1 408 ? -5.487 19.468 17.742 1.00 97.25 408 LEU A C 1
ATOM 3002 O O . LEU A 1 408 ? -4.761 18.622 17.222 1.00 97.25 408 LEU A O 1
ATOM 3006 N N . LYS A 1 409 ? -5.354 20.776 17.485 1.00 96.12 409 LYS A N 1
ATOM 3007 C CA . LYS A 1 409 ? -4.290 21.319 16.622 1.00 96.12 409 LYS A CA 1
ATOM 3008 C C . LYS A 1 409 ? -2.912 21.004 17.185 1.00 96.12 409 LYS A C 1
ATOM 3010 O O . LYS A 1 409 ? -2.090 20.453 16.458 1.00 96.12 409 LYS A O 1
ATOM 3015 N N . ASP A 1 410 ? -2.700 21.276 18.470 1.00 95.88 410 ASP A N 1
ATOM 3016 C CA . ASP A 1 410 ? -1.420 21.023 19.134 1.00 95.88 410 ASP A CA 1
ATOM 3017 C C . ASP A 1 410 ? -1.061 19.527 19.101 1.00 95.88 410 ASP A C 1
ATOM 3019 O O . ASP A 1 410 ? 0.073 19.158 18.794 1.00 95.88 410 ASP A O 1
ATOM 3023 N N . ALA A 1 411 ? -2.039 18.646 19.346 1.00 95.94 411 ALA A N 1
ATOM 3024 C CA . ALA A 1 411 ? -1.859 17.197 19.280 1.00 95.94 411 ALA A CA 1
ATOM 3025 C C . ALA A 1 411 ? -1.464 16.735 17.870 1.00 95.94 411 ALA A C 1
ATOM 3027 O O . ALA A 1 411 ? -0.494 15.991 17.711 1.00 95.94 411 ALA A O 1
ATOM 3028 N N . LEU A 1 412 ? -2.162 17.215 16.835 1.00 94.69 412 LEU A N 1
ATOM 3029 C CA . LEU A 1 4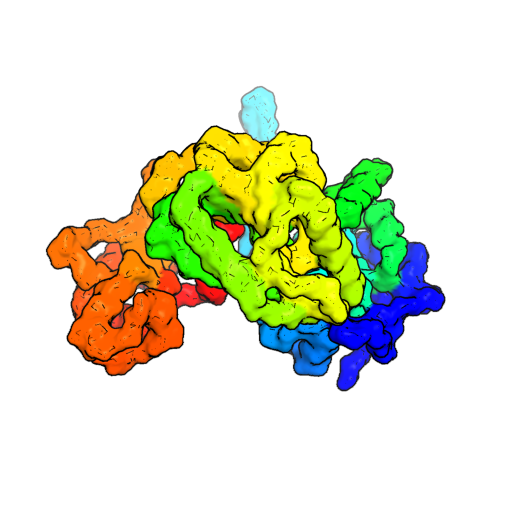12 ? -1.827 16.907 15.445 1.00 94.69 412 LEU A CA 1
ATOM 3030 C C . LEU A 1 412 ? -0.433 17.420 15.079 1.00 94.69 412 LEU A C 1
ATOM 3032 O O . LEU A 1 412 ? 0.345 16.689 14.471 1.00 94.69 412 LEU A O 1
ATOM 3036 N N . GLN A 1 413 ? -0.083 18.635 15.500 1.00 93.00 413 GLN A N 1
ATOM 3037 C CA . GLN A 1 413 ? 1.238 19.216 15.273 1.00 93.00 413 GLN A CA 1
ATOM 3038 C C . GLN A 1 413 ? 2.353 18.500 16.045 1.00 93.00 413 GLN A C 1
ATOM 3040 O O . GLN A 1 413 ? 3.505 18.593 15.628 1.00 93.00 413 GLN A O 1
ATOM 3045 N N . ALA A 1 414 ? 2.056 17.753 17.110 1.00 93.69 414 ALA A N 1
ATOM 3046 C CA . ALA A 1 414 ? 3.045 16.991 17.875 1.00 93.69 414 ALA A CA 1
ATOM 3047 C C . ALA A 1 414 ? 3.384 15.606 17.273 1.00 93.69 414 ALA A C 1
ATOM 3049 O O . ALA A 1 414 ? 4.444 15.049 17.572 1.00 93.69 414 ALA A O 1
ATOM 3050 N N . LEU A 1 415 ? 2.529 15.033 16.419 1.00 93.19 415 LEU A N 1
ATOM 3051 C CA . LEU A 1 415 ? 2.734 13.709 15.802 1.00 93.19 415 LEU A CA 1
ATOM 3052 C C . LEU A 1 415 ? 3.961 13.664 14.898 1.00 93.19 415 LEU A C 1
ATOM 3054 O O . LEU A 1 415 ? 4.101 14.538 14.071 1.00 93.19 415 LEU A O 1
ATOM 3058 N N . ARG A 1 416 ? 4.799 12.622 14.913 1.00 90.88 416 ARG A N 1
ATOM 3059 C CA . ARG A 1 416 ? 5.840 12.410 13.878 1.00 90.88 416 ARG A CA 1
ATOM 3060 C C . ARG A 1 416 ? 5.233 12.113 12.495 1.00 90.88 416 ARG A C 1
ATOM 3062 O O . ARG A 1 416 ? 4.017 12.030 12.353 1.00 90.88 416 ARG A O 1
ATOM 3069 N N . GLY A 1 417 ? 6.078 11.989 11.465 1.00 87.88 417 GLY A N 1
ATOM 3070 C CA . GLY A 1 417 ? 5.632 11.621 10.113 1.00 87.88 417 GLY A CA 1
ATOM 3071 C C . GLY A 1 417 ? 4.847 10.305 10.106 1.00 87.88 417 GLY A C 1
ATOM 3072 O O . GLY A 1 417 ? 5.162 9.402 10.878 1.00 87.88 417 GLY A O 1
ATOM 3073 N N . GLN A 1 418 ? 3.818 10.221 9.262 1.00 90.25 418 GLN A N 1
ATOM 3074 C CA . GLN A 1 418 ? 2.898 9.083 9.182 1.00 90.25 418 GLN A CA 1
ATOM 3075 C C . GLN A 1 418 ? 2.725 8.631 7.733 1.00 90.25 418 GLN A C 1
ATOM 3077 O O . GLN A 1 418 ? 2.878 9.438 6.816 1.00 90.25 418 GLN A O 1
ATOM 3082 N N . LEU A 1 419 ? 2.362 7.362 7.538 1.00 87.62 419 LEU A N 1
ATOM 3083 C CA . LEU A 1 419 ? 1.947 6.843 6.234 1.00 87.62 419 LEU A CA 1
ATOM 3084 C C . LEU A 1 419 ? 0.569 7.378 5.850 1.00 87.62 419 LEU A C 1
ATOM 3086 O O . LEU A 1 419 ? 0.342 7.757 4.704 1.00 87.62 419 LEU A O 1
ATOM 3090 N N . THR A 1 420 ? -0.350 7.417 6.816 1.00 87.25 420 THR A N 1
ATOM 3091 C CA . THR A 1 420 ? -1.709 7.921 6.612 1.00 87.25 420 THR A CA 1
ATOM 309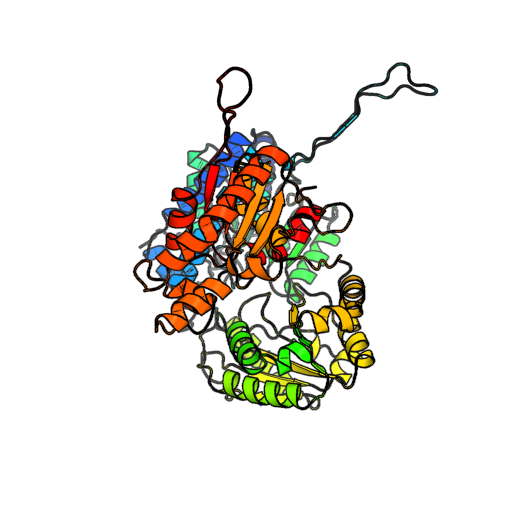2 C C . THR A 1 420 ? -2.158 8.789 7.782 1.00 87.25 420 THR A C 1
ATOM 3094 O O . THR A 1 420 ? -1.663 8.656 8.898 1.00 87.25 420 THR A O 1
ATOM 3097 N N . ALA A 1 421 ? -3.117 9.674 7.528 1.00 89.69 421 ALA A N 1
ATOM 3098 C CA . ALA A 1 421 ? -3.931 10.320 8.546 1.00 89.69 421 ALA A CA 1
ATOM 3099 C C . ALA A 1 421 ? -5.377 10.312 8.050 1.00 89.69 421 ALA A C 1
ATOM 3101 O O . ALA A 1 421 ? -5.634 10.620 6.887 1.00 89.69 421 ALA A O 1
ATOM 3102 N N . THR A 1 422 ? -6.309 9.933 8.916 1.00 89.94 422 THR A N 1
ATOM 3103 C CA . THR A 1 422 ? -7.719 9.754 8.560 1.00 89.94 422 THR A CA 1
ATOM 3104 C C . THR A 1 422 ? -8.567 10.770 9.306 1.00 89.94 422 THR A C 1
ATOM 3106 O O . THR A 1 422 ? -8.396 10.946 10.507 1.00 89.94 422 THR A O 1
ATOM 3109 N N . VAL A 1 423 ? -9.511 11.407 8.616 1.00 91.62 423 VAL A N 1
ATOM 3110 C CA . VAL A 1 423 ? -10.550 12.239 9.235 1.00 91.62 423 VAL A CA 1
ATOM 3111 C C . VAL A 1 423 ? -11.900 11.599 8.939 1.00 91.62 423 VAL A C 1
ATOM 3113 O O . VAL A 1 423 ? -12.235 11.371 7.779 1.00 91.62 423 VAL A O 1
ATOM 3116 N N . ILE A 1 424 ? -12.672 11.305 9.983 1.00 89.56 424 ILE A N 1
ATOM 3117 C CA . ILE A 1 424 ? -14.036 10.785 9.869 1.00 89.56 424 ILE A CA 1
ATOM 3118 C C . ILE A 1 424 ? -14.987 11.888 10.327 1.00 89.56 424 ILE A C 1
ATOM 3120 O O . ILE A 1 424 ? -15.043 12.218 11.510 1.00 89.56 424 ILE A O 1
ATOM 3124 N N . GLY A 1 425 ? -15.719 12.462 9.374 1.00 90.12 425 GLY A N 1
ATOM 3125 C CA . GLY A 1 425 ? -16.654 13.563 9.592 1.00 90.12 425 GLY A CA 1
ATOM 3126 C C . GLY A 1 425 ? -17.828 13.519 8.619 1.00 90.12 425 GLY A C 1
ATOM 3127 O O . GLY A 1 425 ? -17.802 12.788 7.628 1.00 90.12 425 GLY A O 1
ATOM 3128 N N . GLU A 1 426 ? -18.849 14.314 8.911 1.00 87.38 426 GLU A N 1
ATOM 3129 C CA . GLU A 1 426 ? -19.972 14.607 8.016 1.00 87.38 426 GLU A CA 1
ATOM 3130 C C . GLU A 1 426 ? -19.704 15.876 7.182 1.00 87.38 426 GLU A C 1
ATOM 3132 O O . GLU A 1 426 ? -18.808 16.653 7.517 1.00 87.38 426 GLU A O 1
ATOM 3137 N N . PRO A 1 427 ? -20.478 16.169 6.117 1.00 81.75 427 PRO A N 1
ATOM 3138 C CA . PRO A 1 427 ? -20.261 17.369 5.301 1.00 81.75 427 PRO A CA 1
ATOM 3139 C C . PRO A 1 427 ? -20.217 18.682 6.103 1.00 81.75 427 PRO A C 1
ATOM 3141 O O . PRO A 1 427 ? -19.405 19.562 5.818 1.00 81.75 427 PRO A O 1
ATOM 3144 N N . ALA A 1 428 ? -21.051 18.800 7.143 1.00 88.19 428 ALA A N 1
ATOM 3145 C CA . ALA A 1 428 ? -21.029 19.946 8.048 1.00 88.19 428 ALA A CA 1
ATOM 3146 C C . ALA A 1 428 ? -19.727 20.009 8.863 1.00 88.19 428 ALA A C 1
ATOM 3148 O O . ALA A 1 428 ? -19.144 21.089 8.981 1.00 88.19 428 ALA A O 1
ATOM 3149 N N . ASP A 1 429 ? -19.225 18.862 9.338 1.00 90.69 429 ASP A N 1
ATOM 3150 C CA . ASP A 1 429 ? -17.939 18.793 10.032 1.00 90.69 429 ASP A CA 1
ATOM 3151 C C . ASP A 1 429 ? -16.811 19.265 9.111 1.00 90.69 429 ASP A C 1
ATOM 3153 O O . ASP A 1 429 ? -16.016 20.108 9.502 1.00 90.69 429 ASP A O 1
ATOM 3157 N N . LEU A 1 430 ? -16.759 18.795 7.863 1.00 84.25 430 LEU A N 1
ATOM 3158 C CA . LEU A 1 430 ? -15.690 19.180 6.933 1.00 84.25 430 LEU A CA 1
ATOM 3159 C C . LEU A 1 430 ? -15.667 20.693 6.656 1.00 84.25 430 LEU A C 1
ATOM 3161 O O . LEU A 1 430 ? -14.598 21.267 6.455 1.00 84.25 430 LEU A O 1
ATOM 3165 N N . SER A 1 431 ? -16.828 21.355 6.701 1.00 86.62 431 SER A N 1
ATOM 3166 C CA . SER A 1 431 ? -16.910 22.817 6.599 1.00 86.62 431 SER A CA 1
ATOM 3167 C C . SER A 1 431 ? -16.439 23.533 7.873 1.00 86.62 431 SER A C 1
ATOM 3169 O O . SER A 1 431 ? -15.681 24.502 7.795 1.00 86.62 431 SER A O 1
ATOM 3171 N N . GLN A 1 432 ? -16.842 23.037 9.047 1.00 92.50 432 GLN A N 1
ATOM 3172 C CA . GLN A 1 432 ? -16.514 23.614 10.354 1.00 92.50 432 GLN A CA 1
ATOM 3173 C C . GLN A 1 432 ? -15.039 23.401 10.727 1.00 92.50 432 GLN A C 1
ATOM 3175 O O . GLN A 1 432 ? -14.394 24.286 11.289 1.00 92.50 432 GLN A O 1
ATOM 3180 N N . TYR A 1 433 ? -14.503 22.235 10.381 1.00 92.56 433 TYR A N 1
ATOM 3181 C CA . TYR A 1 433 ? -13.147 21.779 10.662 1.00 92.56 433 TYR A CA 1
ATOM 3182 C C . TYR A 1 433 ? -12.239 21.885 9.434 1.00 92.56 433 TYR A C 1
ATOM 3184 O O . TYR A 1 433 ? -11.232 21.186 9.340 1.00 92.56 433 TYR A O 1
ATOM 3192 N N . SER A 1 434 ? -12.547 22.792 8.501 1.00 89.69 434 SER A N 1
ATOM 3193 C CA . SER A 1 434 ? -11.728 23.043 7.305 1.00 89.69 434 SER A CA 1
ATOM 3194 C C . SER A 1 434 ? -10.283 23.440 7.637 1.00 89.69 434 SER A C 1
ATOM 3196 O O . SER A 1 434 ? -9.373 23.234 6.837 1.00 89.69 434 SER A O 1
ATOM 3198 N N . TRP A 1 435 ? -10.043 23.926 8.860 1.00 91.94 435 TRP A N 1
ATOM 3199 C CA . TRP A 1 435 ? -8.709 24.180 9.398 1.00 91.94 435 TRP A CA 1
ATOM 3200 C C . TRP A 1 435 ? -7.847 22.915 9.569 1.00 91.94 435 TRP A C 1
ATOM 3202 O O . TRP A 1 435 ? -6.635 23.051 9.711 1.00 91.94 435 TRP A O 1
ATOM 3212 N N . LEU A 1 436 ? -8.413 21.701 9.546 1.00 90.94 436 LEU A N 1
ATOM 3213 C CA . LEU A 1 436 ? -7.638 20.454 9.606 1.00 90.94 436 LEU A CA 1
ATOM 3214 C C . LEU A 1 436 ? -6.725 20.295 8.393 1.00 90.94 436 LEU A C 1
ATOM 3216 O O . LEU A 1 436 ? -5.601 19.833 8.551 1.00 90.94 436 LEU A O 1
ATOM 3220 N N . GLN A 1 437 ? -7.179 20.704 7.205 1.00 87.75 437 GLN A N 1
ATOM 3221 C CA . GLN A 1 437 ? -6.396 20.578 5.978 1.00 87.75 437 GLN A CA 1
ATOM 3222 C C . GLN A 1 437 ? -5.015 21.249 6.103 1.00 87.75 437 GLN A C 1
ATOM 3224 O O . GLN A 1 437 ? -4.025 20.524 6.018 1.00 87.75 437 GLN A O 1
ATOM 3229 N N . PRO A 1 438 ? -4.894 22.567 6.375 1.00 88.75 438 PRO A N 1
ATOM 3230 C CA . PRO A 1 438 ? -3.583 23.209 6.473 1.00 88.75 438 PRO A CA 1
ATOM 3231 C C . PRO A 1 438 ? -2.720 22.656 7.618 1.00 88.75 438 PRO A C 1
ATOM 3233 O O . PRO A 1 438 ? -1.500 22.626 7.492 1.00 88.75 438 PRO A O 1
ATOM 3236 N N . ILE A 1 439 ? -3.323 22.175 8.713 1.00 91.06 439 ILE A N 1
ATOM 3237 C CA . ILE A 1 439 ? -2.582 21.558 9.827 1.00 91.06 439 ILE A CA 1
ATOM 3238 C C . ILE A 1 439 ? -1.968 20.218 9.408 1.00 91.06 439 ILE A C 1
ATOM 3240 O O . ILE A 1 439 ? -0.801 19.957 9.696 1.00 91.06 439 ILE A O 1
ATOM 3244 N N . LEU A 1 440 ? -2.733 19.370 8.715 1.00 89.25 440 LEU A N 1
ATOM 3245 C CA . LEU A 1 440 ? -2.237 18.095 8.192 1.00 89.25 440 LEU A CA 1
ATOM 3246 C C . LEU A 1 440 ? -1.188 18.327 7.090 1.00 89.25 440 LEU A C 1
ATOM 3248 O O . LEU A 1 440 ? -0.177 17.626 7.057 1.00 89.25 440 LEU A O 1
ATOM 3252 N N . GLU A 1 441 ? -1.383 19.343 6.241 1.00 87.62 441 GLU A N 1
ATOM 3253 C CA . GLU A 1 441 ? -0.411 19.742 5.217 1.00 87.62 441 GLU A CA 1
ATOM 3254 C C . GLU A 1 441 ? 0.924 20.172 5.822 1.00 87.62 441 GLU A C 1
ATOM 3256 O O . GLU A 1 441 ? 1.981 19.682 5.418 1.00 87.62 441 GLU A O 1
ATOM 3261 N N . GLU A 1 442 ? 0.878 21.059 6.816 1.00 87.25 442 GLU A N 1
ATOM 3262 C CA . GLU A 1 442 ? 2.060 21.532 7.533 1.00 87.25 442 GLU A CA 1
ATOM 3263 C C . GLU A 1 442 ? 2.768 20.375 8.248 1.00 87.25 442 GLU A C 1
ATOM 3265 O O . GLU A 1 442 ? 3.981 20.202 8.108 1.00 87.25 442 GLU A O 1
ATOM 3270 N N . ARG A 1 443 ? 2.014 19.539 8.974 1.00 87.25 443 ARG A N 1
ATOM 3271 C CA . ARG A 1 443 ? 2.570 18.450 9.789 1.00 87.25 443 ARG A CA 1
ATOM 3272 C C . ARG A 1 443 ? 3.253 17.371 8.958 1.00 87.25 443 ARG A C 1
ATOM 3274 O O . ARG A 1 443 ? 4.276 16.829 9.389 1.00 87.25 443 ARG A O 1
ATOM 3281 N N . PHE A 1 444 ? 2.689 17.026 7.804 1.00 82.88 444 PHE A N 1
ATOM 3282 C CA . PHE A 1 444 ? 3.232 15.969 6.951 1.00 82.88 444 PHE A CA 1
ATOM 3283 C C . PHE A 1 444 ? 4.104 16.499 5.813 1.00 82.88 444 PHE A C 1
ATOM 3285 O O . PHE A 1 444 ? 4.773 15.709 5.150 1.00 82.88 444 PHE A O 1
ATOM 3292 N N . GLY A 1 445 ? 4.152 17.818 5.595 1.00 81.75 445 GLY A N 1
ATOM 3293 C CA . GLY A 1 445 ? 4.902 18.432 4.496 1.00 81.75 445 GLY A CA 1
ATOM 3294 C C . GLY A 1 445 ? 4.396 18.000 3.115 1.00 81.75 445 GLY A C 1
ATOM 3295 O O . GLY A 1 445 ? 5.145 18.026 2.133 1.00 81.75 445 GLY A O 1
ATOM 3296 N N . MET A 1 446 ? 3.145 17.547 3.038 1.00 79.25 446 MET A N 1
ATOM 3297 C CA . MET A 1 446 ? 2.507 17.005 1.841 1.00 79.25 446 MET A CA 1
ATOM 3298 C C . MET A 1 446 ? 1.176 17.727 1.628 1.00 79.25 446 MET A C 1
ATOM 3300 O O . MET A 1 446 ? 0.467 17.933 2.606 1.00 79.25 446 MET A O 1
ATOM 3304 N N . PRO A 1 447 ? 0.804 18.095 0.387 1.00 78.25 447 PRO A N 1
ATOM 3305 C CA . PRO A 1 447 ? -0.528 18.625 0.123 1.00 78.25 447 PRO A CA 1
ATOM 3306 C C . PRO A 1 447 ? -1.600 17.616 0.546 1.00 78.25 447 PRO A C 1
ATOM 3308 O O . PRO A 1 447 ? -1.396 16.405 0.418 1.00 78.25 447 PRO A O 1
ATOM 3311 N N . VAL A 1 448 ? -2.735 18.119 1.019 1.00 77.75 448 VAL A N 1
ATOM 3312 C CA . VAL A 1 448 ? -3.899 17.315 1.383 1.00 77.75 448 VAL A CA 1
ATOM 3313 C C . VAL A 1 448 ? -5.024 17.717 0.449 1.00 77.75 448 VAL A C 1
ATOM 3315 O O . VAL A 1 448 ? -5.317 18.896 0.275 1.00 77.75 448 VAL A O 1
ATOM 3318 N N . TRP A 1 449 ? -5.660 16.727 -0.163 1.00 77.19 449 TRP A N 1
ATOM 3319 C CA . TRP A 1 449 ? -6.777 16.950 -1.068 1.00 77.19 449 TRP A CA 1
ATOM 3320 C C . TRP A 1 449 ? -8.053 16.444 -0.416 1.00 77.19 449 TRP A C 1
ATOM 3322 O O . TRP A 1 449 ? -8.098 15.320 0.083 1.00 77.19 449 TRP A O 1
ATOM 3332 N N . LEU A 1 450 ? -9.095 17.267 -0.459 1.00 75.75 450 LEU A N 1
ATOM 3333 C CA . LEU A 1 450 ? -10.462 16.821 -0.252 1.00 75.75 450 LEU A CA 1
ATOM 3334 C C . LEU A 1 450 ? -11.132 16.807 -1.617 1.00 75.75 450 LEU A C 1
ATOM 3336 O O . LEU A 1 450 ? -11.210 17.847 -2.267 1.00 75.75 450 LEU A O 1
ATOM 3340 N N . GLU A 1 451 ? -11.600 15.639 -2.041 1.00 81.50 451 GLU A N 1
ATOM 3341 C CA . GLU A 1 451 ? -12.279 15.508 -3.321 1.00 81.50 451 GLU A CA 1
ATOM 3342 C C . GLU A 1 451 ? -13.544 14.672 -3.242 1.00 81.50 451 GLU A C 1
ATOM 3344 O O . GLU A 1 451 ? -13.699 13.805 -2.379 1.00 81.50 451 GLU A O 1
ATOM 3349 N N . ASN A 1 452 ? -14.462 14.945 -4.167 1.00 82.12 452 ASN A N 1
ATOM 3350 C CA . ASN A 1 452 ? -15.707 14.197 -4.248 1.00 82.12 452 ASN A CA 1
ATOM 3351 C C . ASN A 1 452 ? -15.465 12.775 -4.788 1.00 82.12 452 ASN A C 1
ATOM 3353 O O . ASN A 1 452 ? -14.559 12.523 -5.587 1.00 82.12 452 ASN A O 1
ATOM 3357 N N . ASN A 1 453 ? -16.322 11.842 -4.374 1.00 87.38 453 ASN A N 1
ATOM 3358 C CA . ASN A 1 453 ? -16.171 10.421 -4.684 1.00 87.38 453 ASN A CA 1
ATOM 3359 C C . ASN A 1 453 ? -16.229 10.088 -6.185 1.00 87.38 453 ASN A C 1
ATOM 3361 O O . ASN A 1 453 ? -15.650 9.094 -6.610 1.00 87.38 453 ASN A O 1
ATOM 3365 N N . ALA A 1 454 ? -16.925 10.883 -7.001 1.00 91.75 454 ALA A N 1
ATOM 3366 C CA . ALA A 1 454 ? -17.020 10.649 -8.436 1.00 91.75 454 ALA A CA 1
ATOM 3367 C C . ALA A 1 454 ? -15.721 11.058 -9.143 1.00 91.75 454 ALA A C 1
ATOM 3369 O O . ALA A 1 454 ? -15.218 10.307 -9.981 1.00 91.75 454 ALA A O 1
ATOM 3370 N N . THR A 1 455 ? -15.141 12.198 -8.759 1.00 92.00 455 THR A N 1
ATOM 3371 C CA . THR A 1 455 ? -13.825 12.641 -9.229 1.00 92.00 455 THR A CA 1
ATOM 3372 C C . THR A 1 455 ? -12.734 11.672 -8.798 1.00 92.00 455 THR A C 1
ATOM 3374 O O . THR A 1 455 ? -11.947 11.242 -9.643 1.00 92.00 455 THR A O 1
ATOM 3377 N N . THR A 1 456 ? -12.695 11.266 -7.525 1.00 92.94 456 THR A N 1
ATOM 3378 C CA . THR A 1 456 ? -11.703 10.279 -7.085 1.00 92.94 456 THR A CA 1
ATOM 3379 C C . THR A 1 456 ? -11.901 8.957 -7.817 1.00 92.94 456 THR A C 1
ATOM 3381 O O . THR A 1 456 ? -10.938 8.432 -8.363 1.00 92.94 456 THR A O 1
ATOM 3384 N N . ALA A 1 457 ? -13.129 8.463 -7.981 1.00 94.12 457 ALA A N 1
ATOM 3385 C CA . ALA A 1 457 ? -13.365 7.238 -8.743 1.00 94.12 457 ALA A CA 1
ATOM 3386 C C . ALA A 1 457 ? -12.883 7.325 -10.197 1.00 94.12 457 ALA A C 1
ATOM 3388 O O . ALA A 1 457 ? -12.256 6.389 -10.695 1.00 94.12 457 ALA A O 1
ATOM 3389 N N . ALA A 1 458 ? -13.080 8.470 -10.853 1.00 95.00 458 ALA A N 1
ATOM 3390 C CA . ALA A 1 458 ? -12.527 8.720 -12.177 1.00 95.00 458 ALA A CA 1
ATOM 3391 C C . ALA A 1 458 ? -10.986 8.721 -12.178 1.00 95.00 458 ALA A C 1
ATOM 3393 O O . ALA A 1 458 ? -10.373 8.204 -13.111 1.00 95.00 458 ALA A O 1
ATOM 3394 N N . ILE A 1 459 ? -10.337 9.238 -11.129 1.00 92.88 459 ILE A N 1
ATOM 3395 C CA . ILE A 1 459 ? -8.877 9.148 -10.957 1.00 92.88 459 ILE A CA 1
ATOM 3396 C C . ILE A 1 459 ? -8.437 7.686 -10.817 1.00 92.88 459 ILE A C 1
ATOM 3398 O O . ILE A 1 459 ? -7.483 7.289 -11.493 1.00 92.88 459 ILE A O 1
ATOM 3402 N N . GLY A 1 460 ? -9.146 6.890 -10.010 1.00 91.94 460 GLY A N 1
ATOM 3403 C CA . GLY A 1 460 ? -8.913 5.452 -9.854 1.00 91.94 460 GLY A CA 1
ATOM 3404 C C . GLY A 1 460 ? -8.987 4.723 -11.194 1.00 91.94 460 GLY A C 1
ATOM 3405 O O . GLY A 1 460 ? -8.005 4.127 -11.638 1.00 91.94 460 GLY A O 1
ATOM 3406 N N . GLU A 1 461 ? -10.097 4.893 -11.909 1.00 93.81 461 GLU A N 1
ATOM 3407 C CA . GLU A 1 461 ? -10.290 4.370 -13.264 1.00 93.81 461 GLU A CA 1
ATOM 3408 C C . GLU A 1 461 ? -9.193 4.830 -14.234 1.00 93.81 461 GLU A C 1
ATOM 3410 O O . GLU A 1 461 ? -8.699 4.039 -15.035 1.00 93.81 461 GLU A O 1
ATOM 3415 N N . SER A 1 462 ? -8.737 6.084 -14.135 1.00 91.25 462 SER A N 1
ATOM 3416 C CA . SER A 1 462 ? -7.704 6.626 -15.030 1.00 91.25 462 SER A CA 1
ATOM 3417 C C . SER A 1 462 ? -6.336 5.954 -14.871 1.00 91.25 462 SER A C 1
ATOM 3419 O O . SER A 1 462 ? -5.491 6.061 -15.763 1.00 91.25 462 SER A O 1
ATOM 3421 N N . LEU A 1 463 ? -6.083 5.318 -13.726 1.00 84.62 463 LEU A N 1
ATOM 3422 C CA . LEU A 1 463 ? -4.790 4.724 -13.395 1.00 84.62 463 LEU A CA 1
ATOM 3423 C C . LEU A 1 463 ? -4.818 3.200 -13.421 1.00 84.62 463 LEU A C 1
ATOM 3425 O O . LEU A 1 463 ? -3.855 2.596 -13.893 1.00 84.62 463 LEU A O 1
ATOM 3429 N N . VAL A 1 464 ? -5.894 2.587 -12.926 1.00 85.75 464 VAL A N 1
ATOM 3430 C CA . VAL A 1 464 ? -5.973 1.129 -12.747 1.00 85.75 464 VAL A CA 1
ATOM 3431 C C . VAL A 1 464 ? -7.146 0.467 -13.472 1.00 85.75 464 VAL A C 1
ATOM 3433 O O . VAL A 1 464 ? -7.191 -0.761 -13.509 1.00 85.75 464 VAL A O 1
ATOM 3436 N N . GLY A 1 465 ? -8.043 1.247 -14.078 1.00 90.50 465 GLY A N 1
ATOM 3437 C CA . GLY A 1 465 ? -9.201 0.758 -14.832 1.00 90.50 465 GLY A CA 1
ATOM 3438 C C . GLY A 1 465 ? -9.172 1.205 -16.296 1.00 90.50 465 GLY A C 1
ATOM 3439 O O . GLY A 1 465 ? -8.166 1.017 -16.993 1.00 90.50 465 GLY A O 1
ATOM 3440 N N . VAL A 1 466 ? -10.262 1.835 -16.747 1.00 93.19 466 VAL A N 1
ATOM 3441 C CA . VAL A 1 466 ? -10.510 2.234 -18.146 1.00 93.19 466 VAL A CA 1
ATOM 3442 C C . VAL A 1 466 ? -9.393 3.099 -18.748 1.00 93.19 466 VAL A C 1
ATOM 3444 O O . VAL A 1 466 ? -9.158 3.085 -19.958 1.00 93.19 466 VAL A O 1
ATOM 3447 N N . GLY A 1 467 ? -8.644 3.821 -17.905 1.00 88.62 467 GLY A N 1
ATOM 3448 C CA . GLY A 1 467 ? -7.500 4.648 -18.294 1.00 88.62 467 GLY A CA 1
ATOM 3449 C C . GLY A 1 467 ? -6.374 3.884 -18.992 1.00 88.62 467 GLY A C 1
ATOM 3450 O O . GLY A 1 467 ? -5.495 4.495 -19.602 1.00 88.62 467 GLY A O 1
ATOM 3451 N N . ALA A 1 468 ? -6.402 2.549 -18.940 1.00 85.38 468 ALA A N 1
ATOM 3452 C CA . ALA A 1 468 ? -5.505 1.686 -19.697 1.00 85.38 468 ALA A CA 1
ATOM 3453 C C . ALA A 1 468 ? -5.675 1.813 -21.224 1.00 85.38 468 ALA A C 1
ATOM 3455 O O . ALA A 1 468 ? -4.716 1.566 -21.954 1.00 85.38 468 ALA A O 1
ATOM 3456 N N . TRP A 1 469 ? -6.865 2.184 -21.709 1.00 89.44 469 TRP A N 1
ATOM 3457 C CA . TRP A 1 469 ? -7.167 2.286 -23.143 1.00 89.44 469 TRP A CA 1
ATOM 3458 C C . TRP A 1 469 ? -7.971 3.543 -23.524 1.00 89.44 469 TRP A C 1
ATOM 3460 O O . TRP A 1 469 ? -7.915 3.974 -24.680 1.00 89.44 469 TRP A O 1
ATOM 3470 N N . ALA A 1 470 ? -8.667 4.172 -22.574 1.00 92.25 470 ALA A N 1
ATOM 3471 C CA . ALA A 1 470 ? -9.372 5.436 -22.764 1.00 92.25 470 ALA A CA 1
ATOM 3472 C C . ALA A 1 470 ? -8.638 6.587 -22.064 1.00 92.25 470 ALA A C 1
ATOM 3474 O O . ALA A 1 470 ? -8.579 6.655 -20.839 1.00 92.25 470 ALA A O 1
ATOM 3475 N N . SER A 1 471 ? -8.115 7.542 -22.833 1.00 91.69 471 SER A N 1
ATOM 3476 C CA . SER A 1 471 ? -7.578 8.791 -22.282 1.00 91.69 471 SER A CA 1
ATOM 3477 C C . SER A 1 471 ? -8.667 9.849 -22.083 1.00 91.69 471 SER A C 1
ATOM 3479 O O . SER A 1 471 ? -8.476 10.772 -21.297 1.00 91.69 471 SER A O 1
ATOM 3481 N N . ASN A 1 472 ? -9.815 9.717 -22.750 1.00 95.38 472 ASN A N 1
ATOM 3482 C CA . ASN A 1 472 ? -10.968 10.599 -22.575 1.00 95.38 472 ASN A CA 1
ATOM 3483 C C . ASN A 1 472 ? -12.187 9.774 -22.164 1.00 95.38 472 ASN A C 1
ATOM 3485 O O . ASN A 1 472 ? -12.688 8.980 -22.962 1.00 95.38 472 ASN A O 1
ATOM 3489 N N . PHE A 1 473 ? -12.669 9.945 -20.935 1.00 97.88 473 PHE A N 1
ATOM 3490 C CA . PHE A 1 473 ? -13.851 9.236 -20.450 1.00 97.88 473 PHE A CA 1
ATOM 3491 C C . PHE A 1 473 ? -14.597 10.019 -19.370 1.00 97.88 473 PHE A C 1
ATOM 3493 O O . PHE A 1 473 ? -14.036 10.890 -18.702 1.00 97.88 473 PHE A O 1
ATOM 3500 N N . ILE A 1 474 ? -15.874 9.682 -19.195 1.00 97.88 474 ILE A N 1
ATOM 3501 C CA . ILE A 1 474 ? -16.716 10.196 -18.112 1.00 97.88 474 ILE A CA 1
ATOM 3502 C C . ILE A 1 474 ? -17.069 9.041 -17.185 1.00 97.88 474 ILE A C 1
ATOM 3504 O O . ILE A 1 474 ? -17.536 8.005 -17.646 1.00 97.88 474 ILE A O 1
ATOM 3508 N N . TYR A 1 475 ? -16.874 9.216 -15.886 1.00 97.75 475 TYR A N 1
ATOM 3509 C CA . TYR A 1 475 ? -17.320 8.276 -14.867 1.00 97.75 475 TYR A CA 1
ATOM 3510 C C . TYR A 1 475 ? -18.652 8.744 -14.291 1.00 97.75 475 TYR A C 1
ATOM 3512 O O . TYR A 1 475 ? -18.728 9.854 -13.783 1.00 97.75 475 TYR A O 1
ATOM 3520 N N . LEU A 1 476 ? -19.690 7.918 -14.346 1.00 97.56 476 LEU A N 1
ATOM 3521 C CA . LEU A 1 476 ? -20.976 8.128 -13.690 1.00 97.56 476 LEU A CA 1
ATOM 3522 C C . LEU A 1 476 ? -20.996 7.340 -12.377 1.00 97.56 476 LEU A C 1
ATOM 3524 O O . LEU A 1 476 ? -20.873 6.116 -12.370 1.00 97.56 476 LEU A O 1
ATOM 3528 N N . SER A 1 477 ? -21.155 8.051 -11.266 1.00 95.75 477 SER A N 1
ATOM 3529 C CA . SER A 1 477 ? -21.074 7.517 -9.907 1.00 95.75 477 SER A CA 1
ATOM 3530 C C . SER A 1 477 ? -22.477 7.316 -9.336 1.00 95.75 477 SER A C 1
ATOM 3532 O O . SER A 1 477 ? -23.138 8.287 -8.960 1.00 95.75 477 SER A O 1
ATOM 3534 N N . PHE A 1 478 ? -22.942 6.066 -9.290 1.00 95.31 478 PHE A N 1
ATOM 3535 C CA . PHE A 1 478 ? -24.247 5.680 -8.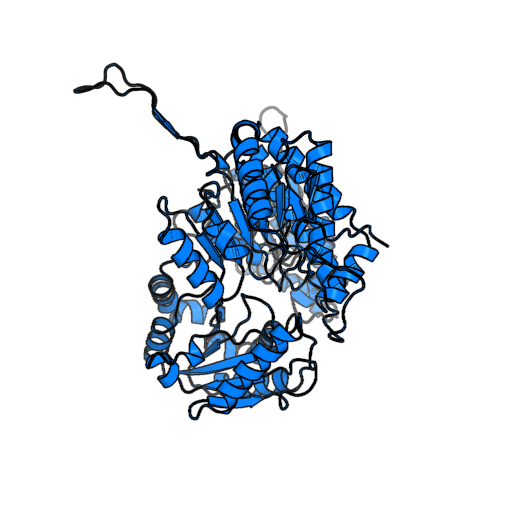750 1.00 95.31 478 PHE A CA 1
ATOM 3536 C C . PHE A 1 478 ? -24.085 5.244 -7.289 1.00 95.31 478 PHE A C 1
ATOM 3538 O O . PHE A 1 478 ? -23.611 4.147 -7.008 1.00 95.31 478 PHE A O 1
ATOM 3545 N N . ASN A 1 479 ? -24.478 6.106 -6.353 1.00 92.50 479 ASN A N 1
ATOM 3546 C CA . ASN A 1 479 ? -24.406 5.871 -4.908 1.00 92.50 479 ASN A CA 1
ATOM 3547 C C . ASN A 1 479 ? -25.748 6.258 -4.267 1.00 92.50 479 ASN A C 1
ATOM 3549 O O . ASN A 1 479 ? -26.770 6.345 -4.948 1.00 92.50 479 ASN A O 1
ATOM 3553 N N . PHE A 1 480 ? -25.757 6.567 -2.967 1.00 88.81 480 PHE A N 1
ATOM 3554 C CA . PHE A 1 480 ? -26.890 7.261 -2.345 1.00 88.81 480 PHE A CA 1
ATOM 3555 C C . PHE A 1 480 ? -27.296 8.522 -3.136 1.00 88.81 480 PHE A C 1
ATOM 3557 O O . PHE A 1 480 ? -28.480 8.786 -3.334 1.00 88.81 480 PHE A O 1
ATOM 3564 N N . GLY A 1 481 ? -26.303 9.264 -3.643 1.00 89.88 481 GLY A N 1
ATOM 3565 C CA . GLY A 1 481 ? -26.460 10.320 -4.647 1.00 89.88 481 GLY A CA 1
ATOM 3566 C C . GLY A 1 481 ? -26.058 9.868 -6.057 1.00 89.88 481 GLY A C 1
ATOM 3567 O O . GLY A 1 481 ? -25.784 8.697 -6.300 1.00 89.88 481 GLY A O 1
ATOM 3568 N N . PHE A 1 482 ? -25.995 10.809 -7.000 1.00 92.69 482 PHE A N 1
ATOM 3569 C CA . PHE A 1 482 ? -25.576 10.513 -8.374 1.00 92.69 482 PHE A CA 1
ATOM 3570 C C . PHE A 1 482 ? -24.780 11.665 -8.986 1.00 92.69 482 PHE A C 1
ATOM 3572 O O . PHE A 1 482 ? -25.328 12.750 -9.165 1.00 92.69 482 PHE A O 1
ATOM 3579 N N . GLY A 1 483 ? -23.512 11.446 -9.309 1.00 93.81 483 GLY A N 1
ATOM 3580 C CA . GLY A 1 483 ? -22.618 12.479 -9.844 1.00 93.81 483 GLY A CA 1
ATOM 3581 C C . GLY A 1 483 ? -21.713 11.933 -10.937 1.00 93.81 483 GLY A C 1
ATOM 3582 O O . GLY A 1 483 ? -21.846 10.770 -11.325 1.00 93.81 483 GLY A O 1
ATOM 3583 N N . ALA A 1 484 ? -20.788 12.753 -11.426 1.00 96.00 484 ALA A N 1
ATOM 3584 C CA . ALA A 1 484 ? -19.803 12.325 -12.404 1.00 96.00 484 ALA A CA 1
ATOM 3585 C C . ALA A 1 484 ? -18.387 12.811 -12.087 1.00 96.00 484 ALA A C 1
ATOM 3587 O O . ALA A 1 484 ? -18.198 13.812 -11.409 1.00 96.00 484 ALA A O 1
ATOM 3588 N N . GLY A 1 485 ? -17.398 12.090 -12.608 1.00 96.06 485 GLY A N 1
ATOM 3589 C CA . GLY A 1 485 ? -16.014 12.537 -12.721 1.00 96.06 485 GLY A CA 1
ATOM 3590 C C . GLY A 1 485 ? -15.613 12.596 -14.194 1.00 96.06 485 GLY A C 1
ATOM 3591 O O . GLY A 1 485 ? -16.060 11.779 -15.002 1.00 96.06 485 GLY A O 1
ATOM 3592 N N . VAL A 1 486 ? -14.790 13.574 -14.565 1.00 96.25 486 VAL A N 1
ATOM 3593 C CA . VAL A 1 486 ? -14.419 13.841 -15.964 1.00 96.25 486 VAL A CA 1
ATOM 3594 C C . VAL A 1 486 ? -12.919 13.634 -16.141 1.00 96.25 486 VAL A C 1
ATOM 3596 O O . VAL A 1 486 ? -12.133 14.205 -15.389 1.00 96.25 486 VAL A O 1
ATOM 3599 N N . VAL A 1 487 ? -12.510 12.857 -17.148 1.00 95.25 487 VAL A N 1
ATOM 3600 C CA . VAL A 1 487 ? -11.098 12.672 -17.516 1.00 95.25 487 VAL A CA 1
ATOM 3601 C C . VAL A 1 487 ? -10.888 13.063 -18.973 1.00 95.25 487 VAL A C 1
ATOM 3603 O O . VAL A 1 487 ? -11.550 12.538 -19.866 1.00 95.25 487 VAL A O 1
ATOM 3606 N N . ILE A 1 488 ? -9.947 13.979 -19.207 1.00 93.75 488 ILE A N 1
ATOM 3607 C CA . ILE A 1 488 ? -9.585 14.502 -20.528 1.00 93.75 488 ILE A CA 1
ATOM 3608 C C . ILE A 1 488 ? -8.075 14.346 -20.710 1.00 93.75 488 ILE A C 1
ATOM 3610 O O . ILE A 1 488 ? -7.291 14.783 -19.868 1.00 93.75 488 ILE A O 1
ATOM 3614 N N . ASN A 1 489 ? -7.644 13.732 -21.813 1.00 89.69 489 ASN A N 1
ATOM 3615 C CA . ASN A 1 489 ? -6.234 13.453 -22.119 1.00 89.69 489 ASN A CA 1
ATOM 3616 C C . ASN A 1 489 ? -5.481 12.744 -20.975 1.00 89.69 489 ASN A C 1
ATOM 3618 O O . ASN A 1 489 ? -4.322 13.041 -20.686 1.00 89.69 489 ASN A O 1
ATOM 3622 N N . GLY A 1 490 ? -6.159 11.819 -20.299 1.00 86.88 490 GLY A N 1
ATOM 3623 C CA . GLY A 1 490 ? -5.645 11.039 -19.177 1.00 86.88 490 GLY A CA 1
ATOM 3624 C C . GLY A 1 490 ? -5.573 11.811 -17.859 1.00 86.88 490 GLY A C 1
ATOM 3625 O O . GLY A 1 490 ? -5.055 11.266 -16.881 1.00 86.88 490 GLY A O 1
ATOM 3626 N N . LYS A 1 491 ? -6.075 13.051 -17.809 1.00 87.50 491 LYS A N 1
ATOM 3627 C CA . LYS A 1 491 ? -6.041 13.925 -16.630 1.00 87.50 491 LYS A CA 1
ATOM 3628 C C . LYS A 1 491 ? -7.450 14.181 -16.091 1.00 87.50 491 LYS A C 1
ATOM 3630 O O . LYS A 1 491 ? -8.345 14.448 -16.894 1.00 87.50 491 LYS A O 1
ATOM 3635 N N . PRO A 1 492 ? -7.665 14.120 -14.765 1.00 90.00 492 PRO A N 1
ATOM 3636 C CA . PRO A 1 492 ? -8.929 14.551 -14.182 1.00 90.00 492 PRO A CA 1
ATOM 3637 C C . PRO A 1 492 ? -9.175 16.030 -14.504 1.00 90.00 492 PRO A C 1
ATOM 3639 O O . PRO A 1 492 ? -8.256 16.851 -14.485 1.00 90.00 492 PRO A O 1
ATOM 3642 N N . TYR A 1 493 ? -10.418 16.365 -14.834 1.00 92.06 493 TYR A N 1
ATOM 3643 C CA . TYR A 1 493 ? -10.854 17.729 -15.085 1.00 92.06 493 TYR A CA 1
ATOM 3644 C C . TYR A 1 493 ? -11.779 18.178 -13.959 1.00 92.06 493 TYR A C 1
ATOM 3646 O O . TYR A 1 493 ? -12.896 17.686 -13.841 1.00 92.06 493 TYR A O 1
ATOM 3654 N N . PHE A 1 494 ? -11.308 19.138 -13.165 1.00 89.69 494 PHE A N 1
ATOM 3655 C CA . PHE A 1 494 ? -12.019 19.680 -12.001 1.00 89.69 494 PHE A CA 1
ATOM 3656 C C . PHE A 1 494 ? -12.896 20.898 -12.345 1.00 89.69 494 PHE A C 1
ATOM 3658 O O . PHE A 1 494 ? -13.791 21.280 -11.595 1.00 89.69 494 PHE A O 1
ATOM 3665 N N . GLY A 1 495 ? -12.679 21.516 -13.511 1.00 89.31 495 GLY A N 1
ATOM 3666 C CA . GLY A 1 495 ? -13.321 22.779 -13.881 1.00 89.31 495 GLY A CA 1
ATOM 3667 C C . GLY A 1 495 ? -12.746 23.988 -13.136 1.00 89.31 495 GLY A C 1
ATOM 3668 O O . GLY A 1 495 ? -11.922 23.860 -12.237 1.00 89.31 495 GLY A O 1
ATOM 3669 N N . SER A 1 496 ? -13.173 25.196 -13.512 1.00 88.06 496 SER A N 1
ATOM 3670 C CA . SER A 1 496 ? -12.625 26.446 -12.949 1.00 88.06 496 SER A CA 1
ATOM 3671 C C . SER A 1 496 ? -12.970 26.685 -11.477 1.00 88.06 496 SER A C 1
ATOM 3673 O O . SER A 1 496 ? -12.298 27.473 -10.822 1.00 88.06 496 SER A O 1
ATOM 3675 N N . HIS A 1 497 ? -14.018 26.028 -10.976 1.00 82.88 497 HIS A N 1
ATOM 3676 C CA . HIS A 1 497 ? -14.514 26.172 -9.604 1.00 82.88 497 HIS A CA 1
ATOM 3677 C C . HIS A 1 497 ? -14.567 24.833 -8.849 1.00 82.88 497 HIS A C 1
ATOM 3679 O O . HIS A 1 497 ? -15.205 24.767 -7.808 1.00 82.88 497 HIS A O 1
ATOM 3685 N N . GLY A 1 498 ? -13.984 23.755 -9.391 1.00 81.44 498 GLY A N 1
ATOM 3686 C CA . GLY A 1 498 ? -14.054 22.416 -8.783 1.00 81.44 498 GLY A CA 1
ATOM 3687 C C . GLY A 1 498 ? -15.361 21.643 -9.025 1.00 81.44 498 GLY A C 1
ATOM 3688 O O . GLY A 1 498 ? -15.477 20.498 -8.616 1.00 81.44 498 GLY A O 1
ATOM 3689 N N . ASN A 1 499 ? -16.343 22.234 -9.716 1.00 85.50 499 ASN A N 1
ATOM 3690 C CA . ASN A 1 499 ? -17.682 21.646 -9.893 1.00 85.50 499 ASN A CA 1
ATOM 3691 C C . ASN A 1 499 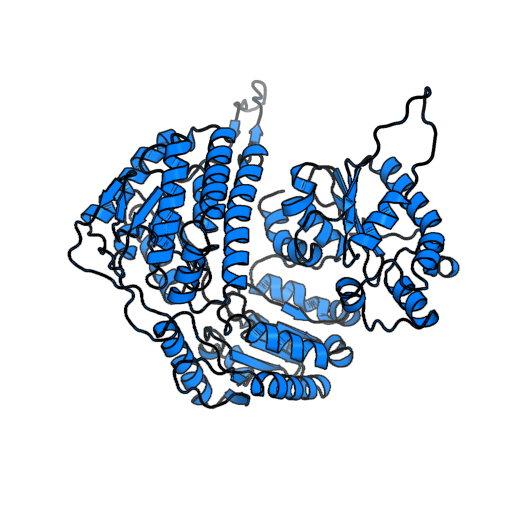? -17.827 20.752 -11.140 1.00 85.50 499 ASN A C 1
ATOM 3693 O O . ASN A 1 499 ? -18.948 20.436 -11.547 1.00 85.50 499 ASN A O 1
ATOM 3697 N N . ALA A 1 500 ? -16.738 20.415 -11.837 1.00 90.75 500 ALA A N 1
ATOM 3698 C CA . ALA A 1 500 ? -16.854 19.571 -13.023 1.00 90.75 500 ALA A CA 1
ATOM 3699 C C . ALA A 1 500 ? -17.400 18.186 -12.649 1.00 90.75 500 ALA A C 1
ATOM 3701 O O . ALA A 1 500 ? -16.883 17.529 -11.754 1.00 90.75 500 ALA A O 1
ATOM 3702 N N . GLY A 1 501 ? -18.436 17.747 -13.369 1.00 88.62 501 GLY A N 1
ATOM 3703 C CA . GLY A 1 501 ? -19.105 16.473 -13.107 1.00 88.62 501 GLY A CA 1
ATOM 3704 C C . GLY A 1 501 ? -20.334 16.563 -12.194 1.00 88.62 501 GLY A C 1
ATOM 3705 O O . GLY A 1 501 ? -21.046 15.571 -12.047 1.00 88.62 501 GLY A O 1
ATOM 3706 N N . GLU A 1 502 ? -20.662 17.742 -11.659 1.00 89.06 502 GLU A N 1
ATOM 3707 C CA . GLU A 1 502 ? -21.964 17.974 -11.024 1.00 89.06 502 GLU A CA 1
ATOM 3708 C C . GLU A 1 502 ? -23.113 17.823 -12.035 1.00 89.06 502 GLU A C 1
ATOM 3710 O O . GLU A 1 502 ? -23.096 18.407 -13.122 1.00 89.06 502 GLU A O 1
ATOM 3715 N N . ILE A 1 503 ? -24.135 17.037 -11.677 1.00 88.12 503 ILE A N 1
ATOM 3716 C CA . ILE A 1 503 ? -25.268 16.720 -12.560 1.00 88.12 503 ILE A CA 1
ATOM 3717 C C . ILE A 1 503 ? -26.516 17.455 -12.074 1.00 88.12 503 ILE A C 1
ATOM 3719 O O . ILE A 1 503 ? -27.332 16.920 -11.324 1.00 88.12 503 ILE A O 1
ATOM 3723 N N . THR A 1 504 ? -26.688 18.684 -12.555 1.00 83.62 504 THR A N 1
ATOM 3724 C CA . THR A 1 504 ? -27.779 19.599 -12.171 1.00 83.62 504 THR A CA 1
ATOM 3725 C C . THR A 1 504 ? -28.985 19.559 -13.118 1.00 83.62 504 THR A C 1
ATOM 3727 O O . THR A 1 504 ? -29.787 20.485 -13.158 1.00 83.62 504 THR A O 1
ATOM 3730 N N . LEU A 1 505 ? -29.146 18.472 -13.883 1.00 85.31 505 LEU A N 1
ATOM 3731 C CA . LEU A 1 505 ? -30.243 18.293 -14.849 1.00 85.31 505 LEU A CA 1
ATOM 3732 C C . LEU A 1 505 ? -31.634 18.107 -14.212 1.00 85.31 505 LEU A C 1
ATOM 3734 O O . LEU A 1 505 ? -32.609 17.999 -14.949 1.00 85.31 505 LEU A O 1
ATOM 3738 N N . TYR A 1 506 ? -31.724 18.026 -12.883 1.00 86.50 506 TYR A N 1
ATOM 3739 C CA . TYR A 1 506 ? -32.940 17.688 -12.145 1.00 86.50 506 TYR A CA 1
ATOM 3740 C C . TYR A 1 506 ? -33.323 18.849 -11.230 1.00 86.50 506 TYR A C 1
ATOM 3742 O O . TYR A 1 506 ? -32.525 19.241 -10.378 1.00 86.50 506 TYR A O 1
ATOM 3750 N N . ASN A 1 507 ? -34.535 19.380 -11.386 1.00 85.62 507 ASN A N 1
ATOM 3751 C CA . ASN A 1 507 ? -35.124 20.274 -10.388 1.00 85.62 507 ASN A CA 1
ATOM 3752 C C . ASN A 1 507 ? -35.713 19.467 -9.209 1.00 85.62 507 ASN A C 1
ATOM 3754 O O . ASN A 1 507 ? -35.690 18.233 -9.221 1.00 85.62 507 ASN A O 1
ATOM 3758 N N . ASP A 1 508 ? -36.245 20.152 -8.194 1.00 83.00 508 ASP A N 1
ATOM 3759 C CA . ASP A 1 508 ? -36.791 19.502 -6.994 1.00 83.00 508 ASP A CA 1
ATOM 3760 C C . ASP A 1 508 ? -37.915 18.497 -7.318 1.00 83.00 508 ASP A C 1
ATOM 3762 O O . ASP A 1 508 ? -37.956 17.410 -6.736 1.00 83.00 508 ASP A O 1
ATOM 3766 N N . GLU A 1 509 ? -38.773 18.806 -8.299 1.00 85.12 509 GLU A N 1
ATOM 3767 C CA . GLU A 1 509 ? -39.877 17.941 -8.748 1.00 85.12 509 GLU A CA 1
ATOM 3768 C C . GLU A 1 509 ? -39.381 16.723 -9.549 1.00 85.12 509 GLU A C 1
ATOM 3770 O O . GLU A 1 509 ? -39.933 15.628 -9.449 1.00 85.12 509 GLU A O 1
ATOM 3775 N N . GLU A 1 510 ? -38.305 16.884 -10.320 1.00 88.25 510 GLU A N 1
ATOM 3776 C CA . GLU A 1 510 ? -37.690 15.832 -11.137 1.00 88.25 510 GLU A CA 1
ATOM 3777 C C . GLU A 1 510 ? -36.624 15.028 -10.380 1.00 88.25 510 GLU A C 1
ATOM 3779 O O . GLU A 1 510 ? -36.045 14.091 -10.937 1.00 88.25 510 GLU A O 1
ATOM 3784 N N . SER A 1 511 ? -36.363 15.358 -9.114 1.00 87.38 511 SER A N 1
ATOM 3785 C CA . SER A 1 511 ? -35.304 14.751 -8.303 1.00 87.38 511 SER A CA 1
ATOM 3786 C C . SER A 1 511 ? -35.422 13.225 -8.208 1.00 87.38 511 SER A C 1
ATOM 3788 O O . SER A 1 511 ? -34.401 12.542 -8.259 1.00 87.38 511 SER A O 1
ATOM 3790 N N . ILE A 1 512 ? -36.644 12.682 -8.179 1.00 90.62 512 ILE A N 1
ATOM 3791 C CA . ILE A 1 512 ? -36.942 11.237 -8.173 1.00 90.62 512 ILE A CA 1
ATOM 3792 C C . ILE A 1 512 ? -36.558 10.514 -9.481 1.00 90.62 512 ILE A C 1
ATOM 3794 O O . ILE A 1 512 ? -36.400 9.291 -9.501 1.00 90.62 512 ILE A O 1
ATOM 3798 N N . ASN A 1 513 ? -36.381 11.260 -10.576 1.00 93.81 513 ASN A N 1
ATOM 3799 C CA . ASN A 1 513 ? -35.934 10.740 -11.871 1.00 93.81 513 ASN A CA 1
ATOM 3800 C C . ASN A 1 513 ? -34.402 10.691 -11.976 1.00 93.81 513 ASN A C 1
ATOM 3802 O O . ASN A 1 513 ? -33.867 10.232 -12.989 1.00 93.81 513 ASN A O 1
ATOM 3806 N N . ARG A 1 514 ? -33.676 11.180 -10.962 1.00 92.62 514 ARG A N 1
ATOM 3807 C CA . ARG A 1 514 ? -32.221 11.036 -10.874 1.00 92.62 514 ARG A CA 1
ATOM 3808 C C . ARG A 1 514 ? -31.894 9.559 -10.640 1.00 92.62 514 ARG A C 1
ATOM 3810 O O . ARG A 1 514 ? -32.466 8.963 -9.728 1.00 92.62 514 ARG A O 1
ATOM 3817 N N . PRO A 1 515 ? -30.944 8.963 -11.379 1.00 94.19 515 PRO A N 1
ATOM 3818 C CA . PRO A 1 515 ? -30.547 7.570 -11.194 1.00 94.19 515 PRO A CA 1
ATOM 3819 C C . PRO A 1 515 ? -29.634 7.401 -9.963 1.00 94.19 515 PRO A C 1
ATOM 3821 O O . PRO A 1 515 ? -28.541 6.853 -10.040 1.00 94.19 515 PRO A O 1
ATOM 3824 N N . ALA A 1 516 ? -30.078 7.907 -8.813 1.00 94.81 516 ALA A N 1
ATOM 3825 C CA . ALA A 1 516 ? -29.441 7.715 -7.519 1.00 94.81 516 ALA A CA 1
ATOM 3826 C C . ALA A 1 516 ? -30.051 6.493 -6.822 1.00 94.81 516 ALA A C 1
ATOM 3828 O O . ALA A 1 516 ? -31.273 6.313 -6.824 1.00 94.81 516 ALA A O 1
ATOM 3829 N N . LEU A 1 517 ? -29.210 5.670 -6.194 1.00 95.88 517 LEU A N 1
ATOM 3830 C CA . LEU A 1 517 ? -29.628 4.412 -5.575 1.00 95.88 517 LEU A CA 1
ATOM 3831 C C . LEU A 1 517 ? -30.515 4.630 -4.341 1.00 95.88 517 LEU A C 1
ATOM 3833 O O . LEU A 1 517 ? -31.287 3.740 -4.003 1.00 95.88 517 LEU A O 1
ATOM 3837 N N . ARG A 1 518 ? -30.504 5.822 -3.722 1.00 94.75 518 ARG A N 1
ATOM 3838 C CA . ARG A 1 518 ? -31.492 6.181 -2.690 1.00 94.75 518 ARG A CA 1
ATOM 3839 C C . ARG A 1 518 ? -32.929 6.037 -3.193 1.00 94.75 518 ARG A C 1
ATOM 3841 O O . ARG A 1 518 ? -33.751 5.452 -2.508 1.00 94.75 518 ARG A O 1
ATOM 3848 N N . TYR A 1 519 ? -33.223 6.503 -4.407 1.00 95.94 519 TYR A N 1
ATOM 3849 C CA . TYR A 1 519 ? -34.575 6.389 -4.964 1.00 95.94 519 TYR A CA 1
ATOM 3850 C C . TYR A 1 519 ? -34.935 4.960 -5.371 1.00 95.94 519 TYR A C 1
ATOM 3852 O O . TYR A 1 519 ? -36.114 4.664 -5.538 1.00 95.94 519 TYR A O 1
ATOM 3860 N N . LEU A 1 520 ? -33.938 4.089 -5.567 1.00 96.94 520 LEU A N 1
ATOM 3861 C CA . LEU A 1 520 ? -34.174 2.658 -5.730 1.00 96.94 520 LEU A CA 1
ATOM 3862 C C . LEU A 1 520 ? -34.473 2.011 -4.377 1.00 96.94 520 LEU A C 1
ATOM 3864 O O . LEU A 1 520 ? -35.418 1.242 -4.297 1.00 96.94 520 LEU A O 1
ATOM 3868 N N . LEU A 1 521 ? -33.734 2.352 -3.315 1.00 95.31 521 LEU A N 1
ATOM 3869 C CA . LEU A 1 521 ? -34.059 1.902 -1.956 1.00 95.31 521 LEU A CA 1
ATOM 3870 C C . LEU A 1 521 ? -35.485 2.304 -1.563 1.00 95.31 521 LEU A C 1
ATOM 3872 O O . LEU A 1 521 ? -36.256 1.443 -1.150 1.00 95.31 521 LEU A O 1
ATOM 3876 N N . ASP A 1 522 ? -35.854 3.570 -1.778 1.00 94.44 522 ASP A N 1
ATOM 3877 C CA . ASP A 1 522 ? -37.203 4.072 -1.493 1.00 94.44 522 ASP A CA 1
ATOM 3878 C C . ASP A 1 522 ? -38.274 3.267 -2.265 1.00 94.44 522 ASP A C 1
ATOM 3880 O O . ASP A 1 522 ? -39.310 2.907 -1.705 1.00 94.44 522 ASP A O 1
ATOM 3884 N N . GLU A 1 523 ? -38.020 2.946 -3.540 1.00 96.75 523 GLU A N 1
ATOM 3885 C CA . GLU A 1 523 ? -38.909 2.126 -4.377 1.00 96.75 523 GLU A CA 1
ATOM 3886 C C . GLU A 1 523 ? -39.008 0.679 -3.869 1.00 96.75 523 GLU A C 1
ATOM 3888 O O . GLU A 1 523 ? -40.103 0.130 -3.758 1.00 96.75 523 GLU A O 1
ATOM 3893 N N . LEU A 1 524 ? -37.878 0.058 -3.532 1.00 97.06 524 LEU A N 1
ATOM 3894 C CA . LEU A 1 524 ? -37.810 -1.307 -3.012 1.00 97.06 524 LEU A CA 1
ATOM 3895 C C . LEU A 1 524 ? -38.564 -1.431 -1.681 1.00 97.06 524 LEU A C 1
ATOM 3897 O O . LEU A 1 524 ? -39.354 -2.360 -1.507 1.00 97.06 524 LEU A O 1
ATOM 3901 N N . HIS A 1 525 ? -38.399 -0.461 -0.776 1.00 95.81 525 HIS A N 1
ATOM 3902 C CA . HIS A 1 525 ? -39.120 -0.407 0.500 1.00 95.81 525 HIS A CA 1
ATOM 3903 C C . HIS A 1 525 ? -40.629 -0.281 0.301 1.00 95.81 525 HIS A C 1
ATOM 3905 O O . HIS A 1 525 ? -41.396 -0.999 0.943 1.00 95.81 525 HIS A O 1
ATOM 3911 N N . GLN A 1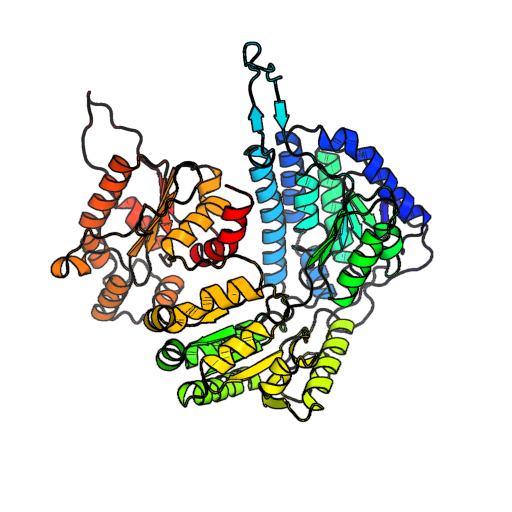 526 ? -41.067 0.582 -0.621 1.00 96.00 526 GLN A N 1
ATOM 3912 C CA . GLN A 1 526 ? -42.487 0.731 -0.966 1.00 96.00 526 GLN A CA 1
ATOM 3913 C C . GLN A 1 526 ? -43.091 -0.556 -1.542 1.00 96.00 526 GLN A C 1
ATOM 3915 O O . GLN A 1 526 ? -44.279 -0.815 -1.358 1.00 96.00 526 GLN A O 1
ATOM 3920 N N . ASN A 1 527 ? -42.268 -1.385 -2.187 1.00 96.31 527 ASN A N 1
ATOM 3921 C CA . ASN A 1 527 ? -42.650 -2.686 -2.728 1.00 96.31 527 ASN A CA 1
ATOM 3922 C C . ASN A 1 527 ? -42.374 -3.859 -1.759 1.00 96.31 527 ASN A C 1
ATOM 3924 O O . ASN A 1 527 ? -42.465 -5.023 -2.150 1.00 96.31 527 ASN A O 1
ATOM 3928 N N . GLY A 1 528 ? -42.079 -3.575 -0.484 1.00 95.50 528 GLY A N 1
ATOM 3929 C CA . GLY A 1 528 ? -41.961 -4.573 0.583 1.00 95.50 528 GLY A CA 1
ATOM 3930 C C . GLY A 1 528 ? -40.620 -5.310 0.659 1.00 95.50 528 GLY A C 1
ATOM 3931 O O . GLY A 1 528 ? -40.500 -6.265 1.427 1.00 95.50 528 GLY A O 1
ATOM 3932 N N . VAL A 1 529 ? -39.605 -4.882 -0.094 1.00 96.12 529 VAL A N 1
ATOM 3933 C CA . VAL A 1 529 ? -38.258 -5.466 -0.057 1.00 96.12 529 VAL A CA 1
ATOM 3934 C C . VAL A 1 529 ? -37.448 -4.800 1.055 1.00 96.12 529 VAL A C 1
ATOM 3936 O O . VAL A 1 529 ? -37.291 -3.583 1.074 1.00 96.12 529 VAL A O 1
ATOM 3939 N N . GLN A 1 530 ? -36.923 -5.594 1.988 1.00 92.75 530 GLN A N 1
ATOM 3940 C CA . GLN A 1 530 ? -36.117 -5.100 3.111 1.00 92.75 530 GLN A CA 1
ATOM 3941 C C . GLN A 1 530 ? -34.638 -5.026 2.712 1.00 92.75 530 GLN A C 1
ATOM 3943 O O . GLN A 1 530 ? -33.983 -6.059 2.526 1.00 92.75 530 GLN A O 1
ATOM 3948 N N . VAL A 1 531 ? -34.131 -3.803 2.554 1.00 91.50 531 VAL A N 1
ATOM 3949 C CA . VAL A 1 531 ? -32.729 -3.499 2.233 1.00 91.50 531 VAL A CA 1
ATOM 3950 C C . VAL A 1 531 ? -32.300 -2.281 3.038 1.00 91.50 531 VAL A C 1
ATOM 3952 O O . VAL A 1 531 ? -32.796 -1.186 2.797 1.00 91.50 531 VAL A O 1
ATOM 3955 N N . ASP A 1 532 ? -31.387 -2.444 3.985 1.00 85.88 532 ASP A N 1
ATOM 3956 C CA . ASP A 1 532 ? -31.180 -1.425 5.026 1.00 85.88 532 ASP A CA 1
ATOM 3957 C C . ASP A 1 532 ? -30.216 -0.307 4.599 1.00 85.88 532 ASP A C 1
ATOM 3959 O O . ASP A 1 532 ? -30.162 0.759 5.212 1.00 85.88 532 ASP A O 1
ATOM 3963 N N . SER A 1 533 ? -29.430 -0.529 3.542 1.00 86.88 533 SER A N 1
ATOM 3964 C CA . SER A 1 533 ? -28.443 0.438 3.055 1.00 86.88 533 SER A CA 1
ATOM 3965 C C . SER A 1 533 ? -28.084 0.229 1.582 1.00 86.88 533 SER A C 1
ATOM 3967 O O . SER A 1 533 ? -28.421 -0.782 0.970 1.00 86.88 533 SER A O 1
ATOM 3969 N N . ILE A 1 534 ? -27.342 1.179 1.007 1.00 90.12 534 ILE A N 1
ATOM 3970 C CA . ILE A 1 534 ? -26.793 1.064 -0.355 1.00 90.12 534 ILE A CA 1
ATOM 3971 C C . ILE A 1 534 ? -25.781 -0.085 -0.449 1.00 90.12 534 ILE A C 1
ATOM 3973 O O . ILE A 1 534 ? -25.701 -0.762 -1.471 1.00 90.12 534 ILE A O 1
ATOM 3977 N N . GLU A 1 535 ? -25.023 -0.329 0.619 1.00 85.00 535 GLU A N 1
ATOM 3978 C CA . GLU A 1 535 ? -24.071 -1.439 0.660 1.00 85.00 535 GLU A CA 1
ATOM 3979 C C . GLU A 1 535 ? -24.800 -2.786 0.710 1.00 85.00 535 GLU A C 1
ATOM 3981 O O . GLU A 1 535 ? -24.461 -3.713 -0.023 1.00 85.00 535 GLU A O 1
ATOM 3986 N N . ASP A 1 536 ? -25.866 -2.869 1.503 1.00 88.56 536 ASP A N 1
ATOM 3987 C CA . ASP A 1 536 ? -26.734 -4.042 1.564 1.00 88.56 536 ASP A CA 1
ATOM 3988 C C . ASP A 1 536 ? -27.426 -4.313 0.214 1.00 88.56 536 ASP A C 1
ATOM 3990 O O . ASP A 1 536 ? -27.446 -5.449 -0.270 1.00 88.56 536 ASP A O 1
ATOM 3994 N N . LEU A 1 537 ? -27.883 -3.249 -0.462 1.00 92.62 537 LEU A N 1
ATOM 3995 C CA . LEU A 1 537 ? -28.375 -3.307 -1.839 1.00 92.62 537 LEU A CA 1
ATOM 3996 C C . LEU A 1 537 ? -27.318 -3.904 -2.766 1.00 92.62 537 LEU A C 1
ATOM 3998 O O . LEU A 1 537 ? -27.621 -4.833 -3.501 1.00 92.62 537 LEU A O 1
ATOM 4002 N N . ARG A 1 538 ? -26.079 -3.407 -2.723 1.00 90.81 538 ARG A N 1
ATOM 4003 C CA . ARG A 1 538 ? -24.978 -3.877 -3.575 1.00 90.81 538 ARG A CA 1
ATOM 4004 C C . ARG A 1 538 ? -24.670 -5.360 -3.376 1.00 90.81 538 ARG A C 1
ATOM 4006 O O . ARG A 1 538 ? -24.397 -6.056 -4.352 1.00 90.81 538 ARG A O 1
ATOM 4013 N N . LEU A 1 539 ? -24.699 -5.831 -2.131 1.00 88.81 539 LEU A N 1
ATOM 4014 C CA . LEU A 1 539 ? -24.327 -7.199 -1.766 1.00 88.81 539 LEU A CA 1
ATOM 4015 C C . LEU A 1 539 ? -25.425 -8.227 -2.055 1.00 88.81 539 LEU A C 1
ATOM 4017 O O . LEU A 1 539 ? -25.106 -9.360 -2.413 1.00 88.81 539 LEU A O 1
ATOM 4021 N N . ARG A 1 540 ? -26.700 -7.853 -1.895 1.00 94.50 540 ARG A N 1
ATOM 4022 C CA . ARG A 1 540 ? -27.843 -8.774 -2.022 1.00 94.50 540 ARG A CA 1
ATOM 4023 C C . ARG A 1 540 ? -28.723 -8.519 -3.239 1.00 94.50 540 ARG A C 1
ATOM 4025 O O . ARG A 1 540 ? -29.769 -9.152 -3.336 1.00 94.50 540 ARG A O 1
ATOM 4032 N N . PHE A 1 541 ? -28.332 -7.596 -4.119 1.00 96.25 541 PHE A N 1
ATOM 4033 C CA . PHE A 1 541 ? -29.148 -7.181 -5.255 1.00 96.25 541 PHE A CA 1
ATOM 4034 C C . PHE A 1 541 ? -29.682 -8.378 -6.043 1.00 96.25 541 PHE A C 1
ATOM 4036 O O . PHE A 1 541 ? -28.912 -9.205 -6.535 1.00 96.25 541 PHE A O 1
ATOM 4043 N N . ASP A 1 542 ? -30.995 -8.392 -6.221 1.00 95.81 542 ASP A N 1
ATOM 4044 C CA . ASP A 1 542 ? -31.699 -9.313 -7.097 1.00 95.81 542 ASP A CA 1
ATOM 4045 C C . ASP A 1 542 ? -32.403 -8.489 -8.191 1.00 95.81 542 ASP A C 1
ATOM 4047 O O . ASP A 1 542 ? -33.191 -7.589 -7.869 1.00 95.81 542 ASP A O 1
ATOM 4051 N N . PRO A 1 543 ? -32.114 -8.736 -9.483 1.00 95.31 543 PRO A N 1
ATOM 4052 C CA . PRO A 1 543 ? -32.748 -8.011 -10.580 1.00 95.31 543 PRO A CA 1
ATOM 4053 C C . PRO A 1 543 ? -34.267 -8.210 -10.658 1.00 95.31 543 PRO A C 1
ATOM 4055 O O . PRO A 1 543 ? -34.920 -7.375 -11.288 1.00 95.31 543 PRO A O 1
ATOM 4058 N N . ASP A 1 544 ? -34.805 -9.261 -10.031 1.00 96.06 544 ASP A N 1
ATOM 4059 C CA . ASP A 1 544 ? -36.225 -9.622 -10.060 1.00 96.06 544 ASP A CA 1
ATOM 4060 C C . ASP A 1 544 ? -37.019 -9.040 -8.874 1.00 96.06 544 ASP A C 1
ATOM 4062 O O . ASP A 1 544 ? -38.225 -9.275 -8.747 1.00 96.06 544 ASP A O 1
ATOM 4066 N N . TRP A 1 545 ? -36.380 -8.259 -7.993 1.00 97.44 545 TRP A N 1
ATOM 4067 C CA . TRP A 1 545 ? -37.087 -7.600 -6.897 1.00 97.44 545 TRP A CA 1
ATOM 4068 C C . TRP A 1 545 ? -38.184 -6.646 -7.399 1.00 97.44 545 TRP A C 1
ATOM 4070 O O . TRP A 1 545 ? -37.960 -5.853 -8.325 1.00 97.44 545 TRP A O 1
ATOM 4080 N N . PRO A 1 546 ? -39.376 -6.661 -6.768 1.00 96.19 546 PRO A N 1
ATOM 4081 C CA . PRO A 1 546 ? -40.457 -5.769 -7.155 1.00 96.19 546 PRO A CA 1
ATOM 4082 C C . PRO A 1 546 ? -40.026 -4.310 -6.955 1.00 96.19 546 PRO A C 1
ATOM 4084 O O . PRO A 1 546 ? -39.470 -3.945 -5.922 1.00 96.19 546 PRO A O 1
ATOM 4087 N N . GLY A 1 547 ? -40.257 -3.480 -7.975 1.00 95.38 547 GLY A N 1
ATOM 4088 C CA . GLY A 1 547 ? -39.845 -2.073 -8.003 1.00 95.38 547 GLY A CA 1
ATOM 4089 C C . GLY A 1 547 ? -38.592 -1.781 -8.839 1.00 95.38 547 GLY A C 1
ATOM 4090 O O . GLY A 1 547 ? -38.462 -0.662 -9.333 1.00 95.38 547 GLY A O 1
ATOM 4091 N N . VAL A 1 548 ? -37.716 -2.764 -9.106 1.00 97.00 548 VAL A N 1
ATOM 4092 C CA . VAL A 1 548 ? -36.498 -2.547 -9.922 1.00 97.00 548 VAL A CA 1
ATOM 4093 C C . VAL A 1 548 ? -36.850 -2.066 -11.334 1.00 97.00 548 VAL A C 1
ATOM 4095 O O . VAL A 1 548 ? -36.325 -1.053 -11.797 1.00 97.00 548 VAL A O 1
ATOM 4098 N N . ASP A 1 549 ? -37.784 -2.743 -12.004 1.00 97.31 549 ASP A N 1
ATOM 4099 C CA . ASP A 1 549 ? -38.228 -2.382 -13.357 1.00 97.31 549 ASP A CA 1
ATOM 4100 C C . ASP A 1 549 ? -38.935 -1.025 -13.401 1.00 97.31 549 ASP A C 1
ATOM 4102 O O . ASP A 1 549 ? -38.724 -0.239 -14.328 1.00 97.31 549 ASP A O 1
ATOM 4106 N N . THR A 1 550 ? -39.734 -0.726 -12.374 1.00 96.94 550 THR A N 1
ATOM 4107 C CA . THR A 1 550 ? -40.408 0.567 -12.212 1.00 96.94 550 THR A CA 1
ATOM 4108 C C . THR A 1 550 ? -39.388 1.695 -12.090 1.00 96.94 550 THR A C 1
ATOM 4110 O O . THR A 1 550 ? -39.489 2.707 -12.788 1.00 96.94 550 THR A O 1
ATOM 4113 N N . TRP A 1 551 ? -38.367 1.507 -11.251 1.00 97.19 551 TRP A N 1
ATOM 4114 C CA . TRP A 1 551 ? -37.280 2.466 -11.089 1.00 97.19 551 TRP A CA 1
ATOM 4115 C C . TRP A 1 551 ? -36.494 2.651 -12.392 1.00 97.19 551 TRP A C 1
ATOM 4117 O O . TRP A 1 551 ? -36.284 3.788 -12.817 1.00 97.19 551 TRP A O 1
ATOM 4127 N N . LEU A 1 552 ? -36.131 1.558 -13.075 1.00 97.06 552 LEU A N 1
ATOM 4128 C CA . LEU A 1 552 ? -35.436 1.601 -14.367 1.00 97.06 552 LEU A CA 1
ATOM 4129 C C . LEU A 1 552 ? -36.230 2.394 -15.411 1.00 97.06 552 LEU A C 1
ATOM 4131 O O . LEU A 1 552 ? -35.673 3.272 -16.073 1.00 97.06 552 LEU A O 1
ATOM 4135 N N . ALA A 1 553 ? -37.532 2.129 -15.535 1.00 96.44 553 ALA A N 1
ATOM 4136 C CA . ALA A 1 553 ? -38.406 2.848 -16.457 1.00 96.44 553 ALA A CA 1
ATOM 4137 C C . ALA A 1 553 ? -38.497 4.346 -16.122 1.00 96.44 553 ALA A C 1
ATOM 4139 O O . ALA A 1 553 ? -38.509 5.175 -17.035 1.00 96.44 553 ALA A O 1
ATOM 4140 N N . ARG A 1 554 ? -38.512 4.696 -14.828 1.00 95.94 554 ARG A N 1
ATOM 4141 C CA . ARG A 1 554 ? -38.558 6.084 -14.348 1.00 95.94 554 ARG A CA 1
ATOM 4142 C C . ARG A 1 554 ? -37.287 6.867 -14.681 1.00 95.94 554 ARG A C 1
ATOM 4144 O O . ARG A 1 554 ? -37.381 7.990 -15.168 1.00 95.94 554 ARG A O 1
ATOM 4151 N N . VAL A 1 555 ? -36.107 6.295 -14.436 1.00 95.88 555 VAL A N 1
ATOM 4152 C CA . VAL A 1 555 ? -34.825 7.013 -14.592 1.00 95.88 555 VAL A CA 1
ATOM 4153 C C . VAL A 1 555 ? -34.272 6.975 -16.019 1.00 95.88 555 VAL A C 1
ATOM 4155 O O . VAL A 1 555 ? -33.416 7.782 -16.379 1.00 95.88 555 VAL A O 1
ATOM 4158 N N . LYS A 1 556 ? -34.747 6.052 -16.864 1.00 95.06 556 LYS A N 1
ATOM 4159 C CA . LYS A 1 556 ? -34.240 5.886 -18.234 1.00 95.06 556 LYS A CA 1
ATOM 4160 C C . LYS A 1 556 ? -34.293 7.177 -19.072 1.00 95.06 556 LYS A C 1
ATOM 4162 O O . LYS A 1 556 ? -33.272 7.505 -19.675 1.00 95.06 556 LYS A O 1
ATOM 4167 N N . PRO A 1 557 ? -35.408 7.936 -19.152 1.00 93.19 557 PRO A N 1
ATOM 4168 C CA . PRO A 1 557 ? -35.476 9.096 -20.045 1.00 93.19 557 PRO A CA 1
ATOM 4169 C C . PRO A 1 557 ? -34.460 10.192 -19.703 1.00 93.19 557 PRO A C 1
ATOM 4171 O O . PRO A 1 557 ? -33.937 10.856 -20.598 1.00 93.19 557 PRO A O 1
ATOM 4174 N N . THR A 1 558 ? -34.181 10.396 -18.417 1.00 92.00 558 THR A N 1
ATOM 4175 C CA . THR A 1 558 ? -33.206 11.381 -17.932 1.00 92.00 558 THR A CA 1
ATOM 4176 C C . THR A 1 558 ? -31.773 10.879 -18.077 1.00 92.00 558 THR A C 1
ATOM 4178 O O . THR A 1 558 ? -30.905 11.653 -18.485 1.00 92.00 558 THR A O 1
ATOM 4181 N N . LEU A 1 559 ? -31.528 9.586 -17.843 1.00 94.19 559 LEU A N 1
ATOM 4182 C CA . LEU A 1 559 ? -30.233 8.962 -18.108 1.00 94.19 559 LEU A CA 1
ATOM 4183 C C . LEU A 1 559 ? -29.860 9.027 -19.599 1.00 94.19 559 LEU A C 1
ATOM 4185 O O . LEU A 1 559 ? -28.740 9.418 -19.922 1.00 94.19 559 LEU A O 1
ATOM 4189 N N . ASP A 1 560 ? -30.799 8.735 -20.507 1.00 94.19 560 ASP A N 1
ATOM 4190 C CA . ASP A 1 560 ? -30.575 8.864 -21.953 1.00 94.19 560 ASP A CA 1
ATOM 4191 C C . ASP A 1 560 ? -30.182 10.309 -22.319 1.00 94.19 560 ASP A C 1
ATOM 4193 O O . ASP A 1 560 ? -29.197 10.522 -23.032 1.00 94.19 560 ASP A O 1
ATOM 4197 N N . ARG A 1 561 ? -30.910 11.320 -21.807 1.00 93.06 561 ARG A N 1
ATOM 4198 C CA . ARG A 1 561 ? -30.585 12.748 -22.033 1.00 93.06 561 ARG A CA 1
ATOM 4199 C C . ARG A 1 561 ? -29.165 13.063 -21.590 1.00 93.06 561 ARG A C 1
ATOM 4201 O O . ARG A 1 561 ? -28.419 13.682 -22.346 1.00 93.06 561 ARG A O 1
ATOM 4208 N N . LEU A 1 562 ? -28.802 12.626 -20.387 1.00 93.75 562 LEU A N 1
ATOM 4209 C CA . LEU A 1 562 ? -27.485 12.855 -19.813 1.00 93.75 562 LEU A CA 1
ATOM 4210 C C . LEU A 1 562 ? -26.383 12.218 -20.666 1.00 93.75 562 LEU A C 1
ATOM 4212 O O . LEU A 1 562 ? -25.455 12.913 -21.066 1.00 93.75 562 LEU A O 1
ATOM 4216 N N . VAL A 1 563 ? -26.484 10.924 -20.981 1.00 94.62 563 VAL A N 1
ATOM 4217 C CA . VAL A 1 563 ? -25.446 10.212 -21.744 1.00 94.62 563 VAL A CA 1
ATOM 4218 C C . VAL A 1 563 ? -25.283 10.807 -23.145 1.00 94.62 563 VAL A C 1
ATOM 4220 O O . VAL A 1 563 ? -24.156 10.980 -23.610 1.00 94.62 563 VAL A O 1
ATOM 4223 N N . ASN A 1 564 ? -26.378 11.200 -23.804 1.00 92.81 564 ASN A N 1
ATOM 4224 C CA . ASN A 1 564 ? -26.304 11.892 -25.093 1.00 92.81 564 ASN A CA 1
ATOM 4225 C C . ASN A 1 564 ? -25.652 13.275 -24.986 1.00 92.81 564 ASN A C 1
ATOM 4227 O O . ASN A 1 564 ? -24.855 13.632 -25.855 1.00 92.81 564 ASN A O 1
ATOM 4231 N N . ALA A 1 565 ? -25.960 14.042 -23.937 1.00 92.25 565 ALA A N 1
ATOM 4232 C CA . ALA A 1 565 ? -25.326 15.334 -23.696 1.00 92.25 565 ALA A CA 1
ATOM 4233 C C . ALA A 1 565 ? -23.818 15.173 -23.457 1.00 92.25 565 ALA A C 1
ATOM 4235 O O . ALA A 1 565 ? -23.026 15.879 -24.073 1.00 92.25 565 ALA A O 1
ATOM 4236 N N . LEU A 1 566 ? -23.414 14.202 -22.635 1.00 92.94 566 LEU A N 1
ATOM 4237 C CA . LEU A 1 566 ? -22.005 13.900 -22.378 1.00 92.94 566 LEU A CA 1
ATOM 4238 C C . LEU A 1 566 ? -21.273 13.476 -23.656 1.00 92.94 566 LEU A C 1
ATOM 4240 O O . LEU A 1 566 ? -20.189 13.986 -23.932 1.00 92.94 566 LEU A O 1
ATOM 4244 N N . ALA A 1 567 ? -21.887 12.610 -24.468 1.00 91.38 567 ALA A N 1
ATOM 4245 C CA . ALA A 1 567 ? -21.326 12.189 -25.748 1.00 91.38 567 ALA A CA 1
ATOM 4246 C C . ALA A 1 567 ? -21.148 13.363 -26.724 1.00 91.38 567 ALA A C 1
ATOM 4248 O O . ALA A 1 567 ? -20.124 13.454 -27.388 1.00 91.38 567 ALA A O 1
ATOM 4249 N N . GLY A 1 568 ? -22.120 14.276 -26.800 1.00 89.00 568 GLY A N 1
ATOM 4250 C CA . GLY A 1 568 ? -22.050 15.431 -27.698 1.00 89.00 568 GLY A CA 1
ATOM 4251 C C . GLY A 1 568 ? -21.123 16.555 -27.223 1.00 89.00 568 GLY A C 1
ATOM 4252 O O . GLY A 1 568 ? -20.560 17.259 -28.057 1.00 89.00 568 GLY A O 1
ATOM 4253 N N . LEU A 1 569 ? -20.980 16.746 -25.907 1.00 90.38 569 LEU A N 1
ATOM 4254 C CA . LEU A 1 569 ? -20.178 17.829 -25.326 1.00 90.38 569 LEU A CA 1
ATOM 4255 C C . LEU A 1 569 ? -18.700 17.463 -25.166 1.00 90.38 569 LEU A C 1
ATOM 4257 O O . LEU A 1 569 ? -17.848 18.324 -25.377 1.00 90.38 569 LEU A O 1
ATOM 4261 N N . PHE A 1 570 ? -18.398 16.219 -24.783 1.00 92.19 570 PHE A N 1
ATOM 4262 C CA . PHE A 1 570 ? -17.032 15.787 -24.469 1.00 92.19 570 PHE A CA 1
ATOM 4263 C C . PHE A 1 570 ? -16.415 14.863 -25.520 1.00 92.19 570 PHE A C 1
ATOM 4265 O O . PHE A 1 570 ? -15.198 14.709 -25.509 1.00 92.19 570 PHE A O 1
ATOM 4272 N N . ASP A 1 571 ? -17.228 14.245 -26.386 1.00 92.56 571 ASP A N 1
ATOM 4273 C CA . ASP A 1 571 ? -16.800 13.198 -27.330 1.00 92.56 571 ASP A CA 1
ATOM 4274 C C . ASP A 1 571 ? -15.866 12.146 -26.683 1.00 92.56 571 ASP A C 1
ATOM 4276 O O . ASP A 1 571 ? -14.739 11.928 -27.138 1.00 92.56 571 ASP A O 1
ATOM 4280 N N . PRO A 1 572 ? -16.267 11.534 -25.547 1.00 96.00 572 PRO A N 1
ATOM 4281 C CA . PRO A 1 572 ? -15.388 10.629 -24.831 1.00 96.00 572 PRO A CA 1
ATOM 4282 C C . PRO A 1 572 ? -15.259 9.292 -25.569 1.00 96.00 572 PRO A C 1
ATOM 4284 O O . PRO A 1 572 ? -16.160 8.851 -26.279 1.00 96.00 572 PRO A O 1
ATOM 4287 N N . GLN A 1 573 ? -14.164 8.578 -25.320 1.00 97.06 573 GLN A N 1
ATOM 4288 C CA . GLN A 1 573 ? -14.017 7.187 -25.755 1.00 97.06 573 GLN A CA 1
ATOM 4289 C C . GLN A 1 573 ? -14.943 6.258 -24.956 1.00 97.06 573 GLN A C 1
ATOM 4291 O O . GLN A 1 573 ? -15.413 5.251 -25.486 1.00 97.06 573 GLN A O 1
ATOM 4296 N N . ALA A 1 574 ? -15.213 6.600 -23.692 1.00 97.75 574 ALA A N 1
ATOM 4297 C CA . ALA A 1 574 ? -16.009 5.788 -22.783 1.00 97.75 574 ALA A CA 1
ATOM 4298 C C . ALA A 1 574 ? -16.892 6.611 -21.833 1.00 97.75 574 ALA A C 1
ATOM 4300 O O . ALA A 1 574 ? -16.519 7.699 -21.388 1.00 97.75 574 ALA A O 1
ATOM 4301 N N . VAL A 1 575 ? -18.042 6.042 -21.468 1.00 98.00 575 VAL A N 1
ATOM 4302 C CA . VAL A 1 575 ? -18.821 6.447 -20.292 1.00 98.00 575 VAL A CA 1
ATOM 4303 C C . VAL A 1 575 ? -18.916 5.243 -19.362 1.00 98.00 575 VAL A C 1
ATOM 4305 O O . VAL A 1 575 ? -19.487 4.209 -19.712 1.00 98.00 575 VAL A O 1
ATOM 4308 N N . VAL A 1 576 ? -18.319 5.380 -18.185 1.00 98.06 576 VAL A N 1
ATOM 4309 C CA . VAL A 1 576 ? -18.148 4.315 -17.199 1.00 98.06 576 VAL A CA 1
ATOM 4310 C C . VAL A 1 576 ? -19.239 4.416 -16.143 1.00 98.06 576 VAL A C 1
ATOM 4312 O O . VAL A 1 576 ? -19.421 5.465 -15.540 1.00 98.06 576 VAL A O 1
ATOM 4315 N N . PHE A 1 577 ? -19.959 3.328 -15.903 1.00 97.75 577 PHE A N 1
ATOM 4316 C CA . PHE A 1 577 ? -20.996 3.208 -14.887 1.00 97.75 577 PHE A CA 1
ATOM 4317 C C . PHE A 1 577 ? -20.384 2.551 -13.648 1.00 97.75 577 PHE A C 1
ATOM 4319 O O . PHE A 1 577 ? -20.022 1.374 -13.684 1.00 97.75 577 PHE A O 1
ATOM 4326 N N . GLY A 1 578 ? -20.254 3.302 -12.557 1.00 95.56 578 GLY A N 1
ATOM 4327 C CA . GLY A 1 578 ? -19.627 2.817 -11.329 1.00 95.56 578 GLY A CA 1
ATOM 4328 C C . GLY A 1 578 ? -20.293 3.340 -10.058 1.00 95.56 578 GLY A C 1
ATOM 4329 O O . GLY A 1 578 ? -21.490 3.613 -10.024 1.00 95.56 578 GLY A O 1
ATOM 4330 N N . GLY A 1 579 ? -19.508 3.463 -8.993 1.00 92.56 579 GLY A N 1
ATOM 4331 C CA . GLY A 1 579 ? -19.971 3.733 -7.635 1.00 92.56 579 GLY A CA 1
ATOM 4332 C C . GLY A 1 579 ? -20.341 2.426 -6.943 1.00 92.56 579 GLY A C 1
ATOM 4333 O O . GLY A 1 579 ? -19.730 1.390 -7.189 1.00 92.56 579 GLY A O 1
ATOM 4334 N N . GLN A 1 580 ? -21.380 2.457 -6.119 1.00 93.12 580 GLN A N 1
ATOM 4335 C CA . GLN A 1 580 ? -21.935 1.279 -5.451 1.00 93.12 580 GLN A CA 1
ATOM 4336 C C . GLN A 1 580 ? -22.984 0.548 -6.310 1.00 93.12 580 GLN A C 1
ATOM 4338 O O . GLN A 1 580 ? -23.801 -0.208 -5.788 1.00 93.12 580 GLN A O 1
ATOM 4343 N N . LEU A 1 581 ? -22.975 0.762 -7.631 1.00 94.56 581 LEU A N 1
ATOM 4344 C CA . LEU A 1 581 ? -23.913 0.149 -8.568 1.00 94.56 581 LEU A CA 1
ATOM 4345 C C . LEU A 1 581 ? -23.768 -1.383 -8.587 1.00 94.56 581 LEU A C 1
ATOM 4347 O O . LEU A 1 581 ? -22.691 -1.879 -8.931 1.00 94.56 581 LEU A O 1
ATOM 4351 N N . PRO A 1 582 ? -24.835 -2.156 -8.309 1.00 95.12 582 PRO A N 1
ATOM 4352 C CA . PRO A 1 582 ? -24.809 -3.595 -8.537 1.00 95.12 582 PRO A CA 1
ATOM 4353 C C . PRO A 1 582 ? -24.484 -3.902 -10.011 1.00 95.12 582 PRO A C 1
ATOM 4355 O O . PRO A 1 582 ? -25.127 -3.325 -10.897 1.00 95.12 582 PRO A O 1
ATOM 4358 N N . PRO A 1 583 ? -23.543 -4.820 -10.317 1.00 94.19 583 PRO A N 1
ATOM 4359 C CA . PRO A 1 583 ? -23.127 -5.083 -11.696 1.00 94.19 583 PRO A CA 1
ATOM 4360 C C . PRO A 1 583 ? -24.284 -5.450 -12.630 1.00 94.19 583 PRO A C 1
ATOM 4362 O O . PRO A 1 583 ? -24.328 -4.987 -13.768 1.00 94.19 583 PRO A O 1
ATOM 4365 N N . GLU A 1 584 ? -25.248 -6.240 -12.152 1.00 95.56 584 GLU A N 1
ATOM 4366 C CA . GLU A 1 584 ? -26.400 -6.642 -12.963 1.00 95.56 584 GLU A CA 1
ATOM 4367 C C . GLU A 1 584 ? -27.336 -5.465 -13.264 1.00 95.56 584 GLU A C 1
ATOM 4369 O O . GLU A 1 584 ? -27.723 -5.260 -14.414 1.00 95.56 584 GLU A O 1
ATOM 4374 N N . LEU A 1 585 ? -27.610 -4.611 -12.272 1.00 96.88 585 LEU A N 1
ATOM 4375 C CA . LEU A 1 585 ? -28.373 -3.381 -12.486 1.00 96.88 585 LEU A CA 1
ATOM 4376 C C . LEU A 1 585 ? -27.680 -2.462 -13.499 1.00 96.88 585 LEU A C 1
ATOM 4378 O O . LEU A 1 585 ? -28.327 -1.915 -14.393 1.00 96.88 585 LEU A O 1
ATOM 4382 N N . GLY A 1 586 ? -26.357 -2.320 -13.396 1.00 96.56 586 GLY A N 1
ATOM 4383 C CA . GLY A 1 586 ? -25.586 -1.502 -14.323 1.00 96.56 586 GLY A CA 1
ATOM 4384 C C . GLY A 1 586 ? -25.591 -2.042 -15.755 1.00 96.56 586 GLY A C 1
ATOM 4385 O O . GLY A 1 586 ? -25.753 -1.256 -16.688 1.00 96.56 586 GLY A O 1
ATOM 4386 N N . ARG A 1 587 ? -25.533 -3.368 -15.958 1.00 97.12 587 ARG A N 1
ATOM 4387 C CA . ARG A 1 587 ? -25.725 -3.976 -17.291 1.00 97.12 587 ARG A CA 1
ATOM 4388 C C . ARG A 1 587 ? -27.098 -3.645 -17.868 1.00 97.12 587 ARG A C 1
ATOM 4390 O O . ARG A 1 587 ? -27.187 -3.293 -19.044 1.00 97.12 587 ARG A O 1
ATOM 4397 N N . ARG A 1 588 ? -28.155 -3.705 -17.050 1.00 96.69 588 ARG A N 1
ATOM 4398 C CA . ARG A 1 588 ? -29.519 -3.346 -17.472 1.00 96.69 588 ARG A CA 1
ATOM 4399 C C . ARG A 1 588 ? -29.635 -1.867 -17.847 1.00 96.69 588 ARG A C 1
ATOM 4401 O O . ARG A 1 588 ? -30.222 -1.560 -18.881 1.00 96.69 588 ARG A O 1
ATOM 4408 N N . LEU A 1 589 ? -29.037 -0.963 -17.067 1.00 96.69 589 LEU A N 1
ATOM 4409 C CA . LEU A 1 589 ? -28.985 0.473 -17.379 1.00 96.69 589 LEU A CA 1
ATOM 4410 C C . LEU A 1 589 ? -28.237 0.747 -18.692 1.00 96.69 589 LEU A C 1
ATOM 4412 O O . LEU A 1 589 ? -28.740 1.484 -19.539 1.00 96.69 589 LEU A O 1
ATOM 4416 N N . ILE A 1 590 ? -27.072 0.121 -18.889 1.00 96.69 590 ILE A N 1
ATOM 4417 C CA . ILE A 1 590 ? -26.280 0.244 -20.121 1.00 96.69 590 ILE A CA 1
ATOM 4418 C C . ILE A 1 590 ? -27.085 -0.249 -21.327 1.00 96.69 590 ILE A C 1
ATOM 4420 O O . ILE A 1 590 ? -27.212 0.476 -22.310 1.00 96.69 590 ILE A O 1
ATOM 4424 N N . ALA A 1 591 ? -27.676 -1.444 -21.239 1.00 95.06 591 ALA A N 1
ATOM 4425 C CA . ALA A 1 591 ? -28.470 -2.029 -22.319 1.00 95.06 591 ALA A CA 1
ATOM 4426 C C . ALA A 1 591 ? -29.726 -1.205 -22.650 1.00 95.06 591 ALA A C 1
ATOM 4428 O O . ALA A 1 591 ? -30.147 -1.150 -23.805 1.00 95.06 591 ALA A O 1
ATOM 4429 N N . ALA A 1 592 ? -30.322 -0.552 -21.648 1.00 90.88 592 ALA A N 1
ATOM 4430 C CA . ALA A 1 592 ? -31.482 0.312 -21.830 1.00 90.88 592 ALA A CA 1
ATOM 4431 C C . ALA A 1 592 ? -31.128 1.707 -22.374 1.00 90.88 592 ALA A C 1
ATOM 4433 O O . ALA A 1 592 ? -32.023 2.395 -22.871 1.00 90.88 592 ALA A O 1
ATOM 4434 N N . THR A 1 593 ? -29.870 2.148 -22.282 1.00 93.75 593 THR A N 1
ATOM 4435 C CA . THR A 1 593 ? -29.470 3.506 -22.674 1.00 93.75 593 THR A CA 1
ATOM 4436 C C . THR A 1 593 ? -29.505 3.667 -24.194 1.00 93.75 593 THR A C 1
ATOM 4438 O O . THR A 1 593 ? -28.870 2.915 -24.931 1.00 93.75 593 THR A O 1
ATOM 4441 N N . ALA A 1 594 ? -30.237 4.670 -24.680 1.00 91.56 594 ALA A N 1
ATOM 4442 C CA . ALA A 1 594 ? -30.391 4.936 -26.108 1.00 91.56 594 ALA A CA 1
ATOM 4443 C C . ALA A 1 594 ? -29.642 6.204 -26.536 1.00 91.56 594 ALA A C 1
ATOM 4445 O O . ALA A 1 594 ? -29.780 7.260 -25.921 1.00 91.56 594 ALA A O 1
ATOM 4446 N N . PHE A 1 595 ? -28.908 6.134 -27.649 1.00 88.06 595 PHE A N 1
ATOM 4447 C CA . PHE A 1 595 ? -28.353 7.318 -28.306 1.00 88.06 595 PHE A CA 1
ATOM 4448 C C . PHE A 1 595 ? -29.352 7.915 -29.304 1.00 88.06 595 PHE A C 1
ATOM 4450 O O . PHE A 1 595 ? -29.966 7.194 -30.092 1.00 88.06 595 PHE A O 1
ATOM 4457 N N . TRP A 1 596 ? -29.490 9.239 -29.306 1.00 81.44 596 TRP A N 1
ATOM 4458 C CA . TRP A 1 596 ? -30.399 9.980 -30.179 1.00 81.44 596 TRP A CA 1
ATOM 4459 C C . TRP A 1 596 ? -29.651 10.780 -31.253 1.00 81.44 596 TRP A C 1
ATOM 4461 O O . TRP A 1 596 ? -28.455 11.065 -31.138 1.00 81.44 596 TRP A O 1
ATOM 4471 N N . GLY A 1 597 ? -30.391 11.159 -32.300 1.00 67.75 597 GLY A N 1
ATOM 4472 C CA . GLY A 1 597 ? -29.947 12.060 -33.367 1.00 67.75 597 GLY A CA 1
ATOM 4473 C C . GLY A 1 597 ? -29.323 11.365 -34.585 1.00 67.75 597 GLY A C 1
ATOM 4474 O O . GLY A 1 597 ? -28.443 10.515 -34.456 1.00 67.75 597 GLY A O 1
ATOM 4475 N N . ALA A 1 598 ? -29.757 11.780 -35.780 1.00 55.38 598 ALA A N 1
ATOM 4476 C CA . ALA A 1 598 ? -29.023 11.595 -37.032 1.00 55.38 598 ALA A CA 1
ATOM 4477 C C . ALA A 1 598 ? -28.128 12.826 -37.257 1.00 55.38 598 ALA A C 1
ATOM 4479 O O . ALA A 1 598 ? -28.598 13.957 -37.132 1.00 55.38 598 ALA A O 1
ATOM 4480 N N . HIS A 1 599 ? -26.846 12.625 -37.568 1.00 60.75 599 HIS A N 1
ATOM 4481 C CA . HIS A 1 599 ? -25.881 13.714 -37.758 1.00 60.75 599 HIS A CA 1
ATOM 4482 C C . HIS A 1 599 ? -25.563 13.981 -39.236 1.00 60.75 599 HIS A C 1
ATOM 4484 O O . HIS A 1 599 ? -25.917 13.204 -40.126 1.00 60.75 599 HIS A O 1
ATOM 4490 N N . ARG A 1 600 ? -24.930 15.147 -39.468 1.00 59.94 600 ARG A N 1
ATOM 4491 C CA . ARG A 1 600 ? -24.530 15.720 -40.769 1.00 59.94 600 ARG A CA 1
ATOM 4492 C C . ARG A 1 600 ? -24.167 14.639 -41.795 1.00 59.94 600 ARG A C 1
ATOM 4494 O O . ARG A 1 600 ? -23.293 13.817 -41.552 1.00 59.94 600 ARG A O 1
ATOM 4501 N N . TYR A 1 601 ? -24.798 14.718 -42.966 1.00 68.38 601 TYR A N 1
ATOM 4502 C CA . TYR A 1 601 ? -24.515 13.871 -44.132 1.00 68.38 601 TYR A CA 1
ATOM 4503 C C . TYR A 1 601 ? -24.857 12.372 -43.984 1.00 68.38 601 TYR A C 1
ATOM 4505 O O . TYR A 1 601 ? -24.265 11.553 -44.678 1.00 68.38 601 TYR A O 1
ATOM 4513 N N . ASN A 1 602 ? -25.831 12.002 -43.139 1.00 68.19 602 ASN A N 1
ATOM 4514 C CA . ASN A 1 602 ? -26.317 10.618 -42.959 1.00 68.19 602 ASN A CA 1
ATOM 4515 C C . ASN A 1 602 ? -25.277 9.618 -42.408 1.00 68.19 602 ASN A C 1
ATOM 4517 O O . ASN A 1 602 ? -25.474 8.409 -42.530 1.00 68.19 602 ASN A O 1
ATOM 4521 N N . ALA A 1 603 ? -24.205 10.092 -41.765 1.00 66.31 603 ALA A N 1
ATOM 4522 C CA . ALA A 1 603 ? -23.239 9.238 -41.075 1.00 66.31 603 ALA A CA 1
ATOM 4523 C C . ALA A 1 603 ? -23.388 9.385 -39.546 1.00 66.31 603 ALA A C 1
ATOM 4525 O O . ALA A 1 603 ? -23.322 10.511 -39.039 1.00 66.31 603 ALA A O 1
ATOM 4526 N N . PRO A 1 604 ? -23.602 8.292 -38.788 1.00 64.06 604 PRO A N 1
ATOM 4527 C CA . PRO A 1 604 ? -23.589 8.358 -37.332 1.00 64.06 604 PRO A CA 1
ATOM 4528 C C . PRO A 1 604 ? -22.152 8.615 -36.840 1.00 64.06 604 PRO A C 1
ATOM 4530 O O . PRO A 1 604 ? -21.225 7.979 -37.346 1.00 64.06 604 PRO A O 1
ATOM 4533 N N . PRO A 1 605 ? -21.935 9.529 -35.875 1.00 69.38 605 PRO A N 1
ATOM 4534 C CA . PRO A 1 605 ? -20.618 9.705 -35.281 1.00 69.38 605 PRO A CA 1
ATOM 4535 C C . PRO A 1 605 ? -20.228 8.438 -34.503 1.00 69.38 605 PRO A C 1
ATOM 4537 O O . PRO A 1 605 ? -21.121 7.712 -34.040 1.00 69.38 605 PRO A O 1
ATOM 4540 N N . PRO A 1 606 ? -18.921 8.180 -34.317 1.00 80.69 606 PRO A N 1
ATOM 4541 C CA . PRO A 1 606 ? -18.465 7.244 -33.297 1.00 80.69 606 PRO A CA 1
ATOM 4542 C C . PRO A 1 606 ? -19.147 7.575 -31.963 1.00 80.69 606 PRO A C 1
ATOM 4544 O O . PRO A 1 606 ? -19.330 8.744 -31.626 1.00 80.69 606 PRO A O 1
ATOM 4547 N N . ARG A 1 607 ? -19.595 6.553 -31.235 1.00 88.19 607 ARG A N 1
ATOM 4548 C CA . ARG A 1 607 ? -20.233 6.717 -29.923 1.00 88.19 607 ARG A CA 1
ATOM 4549 C C . ARG A 1 607 ? -19.278 6.226 -28.838 1.00 88.19 607 ARG A C 1
ATOM 4551 O O . ARG A 1 607 ? -18.526 5.286 -29.109 1.00 88.19 607 ARG A O 1
ATOM 4558 N N . PRO A 1 608 ? -19.328 6.804 -27.625 1.00 94.25 608 PRO A N 1
ATOM 4559 C CA . PRO A 1 608 ? -18.575 6.260 -26.509 1.00 94.25 608 PRO A CA 1
ATOM 4560 C C . PRO A 1 608 ? -19.016 4.829 -26.219 1.00 94.25 608 PRO A C 1
ATOM 4562 O O . PRO A 1 608 ? -20.204 4.501 -26.300 1.00 94.25 608 PRO A O 1
ATOM 4565 N N . GLN A 1 609 ? -18.066 3.996 -25.812 1.00 96.44 609 GLN A N 1
ATOM 4566 C CA . GLN A 1 609 ? -18.391 2.708 -25.224 1.00 96.44 609 GLN A CA 1
ATOM 4567 C C . GLN A 1 609 ? -19.031 2.937 -23.849 1.00 96.44 609 GLN A C 1
ATOM 4569 O O . GLN A 1 609 ? -18.478 3.644 -23.008 1.00 96.44 609 GLN A O 1
ATOM 4574 N N . LEU A 1 610 ? -20.206 2.351 -23.624 1.00 97.62 610 LEU A N 1
ATOM 4575 C CA . LEU A 1 610 ? -20.830 2.306 -22.304 1.00 97.62 610 LEU A CA 1
ATOM 4576 C C . LEU A 1 610 ? -20.386 1.015 -21.619 1.00 97.62 610 LEU A C 1
ATOM 4578 O O . LEU A 1 610 ? -20.572 -0.068 -22.176 1.00 97.62 610 LEU A O 1
ATOM 4582 N N . LEU A 1 611 ? -19.788 1.119 -20.437 1.00 97.56 611 LEU A N 1
ATOM 4583 C CA . LEU A 1 611 ? -19.299 -0.044 -19.700 1.00 97.56 611 LEU A CA 1
ATOM 4584 C C . LEU A 1 611 ? -19.413 0.157 -18.192 1.00 97.56 611 LEU A C 1
ATOM 4586 O O . LEU A 1 611 ? -19.578 1.276 -17.718 1.00 97.56 611 LEU A O 1
ATOM 4590 N N . LEU A 1 612 ? -19.325 -0.940 -17.444 1.00 97.31 612 LEU A N 1
ATOM 4591 C CA . LEU A 1 612 ? -19.145 -0.886 -15.997 1.00 97.31 612 LEU A CA 1
ATOM 4592 C C . LEU A 1 612 ? -17.717 -0.445 -15.652 1.00 97.31 612 LEU A C 1
ATOM 4594 O O . LEU A 1 612 ? -16.811 -0.591 -16.470 1.00 97.31 612 LEU A O 1
ATOM 4598 N N . SER A 1 613 ? -17.530 0.058 -14.433 1.00 95.19 613 SER A N 1
ATOM 4599 C CA . SER A 1 613 ? -16.212 0.252 -13.815 1.00 95.19 613 SER A CA 1
ATOM 4600 C C . SER A 1 613 ? -15.340 -1.000 -13.993 1.00 95.19 613 SER A C 1
ATOM 4602 O O . SER A 1 613 ? -15.775 -2.112 -13.691 1.00 95.19 613 SER A O 1
ATOM 4604 N N . GLU A 1 614 ? -14.127 -0.818 -14.526 1.00 93.44 614 GLU A N 1
ATOM 4605 C CA . GLU A 1 614 ? -13.135 -1.895 -14.702 1.00 93.44 614 GLU A CA 1
ATOM 4606 C C . GLU A 1 614 ? -12.218 -2.022 -13.477 1.00 93.44 614 GLU A C 1
ATOM 4608 O O . GLU A 1 614 ? -11.440 -2.972 -13.364 1.00 93.44 614 GLU A O 1
ATOM 4613 N N . THR A 1 615 ? -12.297 -1.065 -12.551 1.00 87.25 615 THR A N 1
ATOM 4614 C CA . THR A 1 615 ? -11.552 -1.102 -11.298 1.00 87.25 615 THR A CA 1
ATOM 4615 C C . THR A 1 615 ? -12.092 -2.205 -10.384 1.00 87.25 615 THR A C 1
ATOM 4617 O O . THR A 1 615 ? -13.286 -2.290 -10.109 1.00 87.25 615 THR A O 1
ATOM 4620 N N . ASN A 1 616 ? -11.193 -3.032 -9.849 1.00 78.19 616 ASN A N 1
ATOM 4621 C CA . ASN A 1 616 ? -11.539 -4.014 -8.823 1.00 78.19 616 ASN A CA 1
ATOM 4622 C C . ASN A 1 616 ? -11.587 -3.350 -7.439 1.00 78.19 616 ASN A C 1
ATOM 4624 O O . ASN A 1 616 ? -10.551 -2.935 -6.920 1.00 78.19 616 ASN A O 1
ATOM 4628 N N . GLY A 1 617 ? -12.768 -3.321 -6.819 1.00 81.12 617 GLY A N 1
ATOM 4629 C CA . GLY A 1 617 ? -12.992 -2.744 -5.490 1.00 81.12 617 GLY A CA 1
ATOM 4630 C C . GLY A 1 617 ? -13.673 -1.377 -5.551 1.00 81.12 617 GLY A C 1
ATOM 4631 O O . GLY A 1 617 ? -14.347 -1.057 -6.525 1.00 81.12 617 GLY A O 1
ATOM 4632 N N . ASP A 1 618 ? -13.520 -0.575 -4.498 1.00 84.94 618 ASP A N 1
ATOM 4633 C CA . ASP A 1 618 ? -14.064 0.784 -4.458 1.00 84.94 618 ASP A CA 1
ATOM 4634 C C . ASP A 1 618 ? -13.158 1.739 -5.249 1.00 84.94 618 ASP A C 1
ATOM 4636 O O . ASP A 1 618 ? -12.093 2.155 -4.781 1.00 84.94 618 ASP A O 1
ATOM 4640 N N . ALA A 1 619 ? -13.591 2.090 -6.462 1.00 90.00 619 ALA A N 1
ATOM 4641 C CA . ALA A 1 619 ? -12.870 3.008 -7.335 1.00 90.00 619 ALA A CA 1
ATOM 4642 C C . ALA A 1 619 ? -12.623 4.378 -6.681 1.00 90.00 619 ALA A C 1
ATOM 4644 O O . ALA A 1 619 ? -11.565 4.965 -6.911 1.00 90.00 619 ALA A O 1
ATOM 4645 N N . ALA A 1 620 ? -13.549 4.883 -5.856 1.00 89.62 620 ALA A N 1
ATOM 4646 C CA . ALA A 1 620 ? -13.406 6.176 -5.190 1.00 89.62 620 ALA A CA 1
ATOM 4647 C C . ALA A 1 620 ? -12.307 6.133 -4.127 1.00 89.62 620 ALA A C 1
ATOM 4649 O O . ALA A 1 620 ? -11.457 7.024 -4.089 1.00 89.62 620 ALA A O 1
ATOM 4650 N N . ALA A 1 621 ? -12.284 5.079 -3.309 1.00 86.44 621 ALA A N 1
ATOM 4651 C CA . ALA A 1 621 ? -11.239 4.874 -2.308 1.00 86.44 621 ALA A CA 1
ATOM 4652 C C . ALA A 1 621 ? -9.862 4.667 -2.960 1.00 86.44 621 ALA A C 1
ATOM 4654 O O . ALA A 1 621 ? -8.877 5.291 -2.559 1.00 86.44 621 ALA A O 1
ATOM 4655 N N . ILE A 1 622 ? -9.798 3.843 -4.012 1.00 86.88 622 ILE A N 1
ATOM 4656 C CA . ILE A 1 622 ? -8.576 3.631 -4.801 1.00 86.88 622 ILE A CA 1
ATOM 4657 C C . ILE A 1 622 ? -8.098 4.955 -5.392 1.00 86.88 622 ILE A C 1
ATOM 4659 O O . ILE A 1 622 ? -6.933 5.318 -5.264 1.00 86.88 622 ILE A O 1
ATOM 4663 N N . GLY A 1 623 ? -9.001 5.705 -6.009 1.00 88.94 623 GLY A N 1
ATOM 4664 C CA . GLY A 1 623 ? -8.703 6.997 -6.589 1.00 88.94 623 GLY A CA 1
ATOM 4665 C C . GLY A 1 623 ? -8.192 8.016 -5.585 1.00 88.94 623 GLY A C 1
ATOM 4666 O O . GLY A 1 623 ? -7.186 8.661 -5.862 1.00 88.94 623 GLY A O 1
ATOM 4667 N N . ALA A 1 624 ? -8.826 8.111 -4.412 1.00 87.50 624 ALA A N 1
ATOM 4668 C CA . ALA A 1 624 ? -8.401 8.983 -3.319 1.00 87.50 624 ALA A CA 1
ATOM 4669 C C . ALA A 1 624 ? -6.962 8.666 -2.883 1.00 87.50 624 ALA A C 1
ATOM 4671 O O . ALA A 1 624 ? -6.133 9.569 -2.779 1.00 87.50 624 ALA A O 1
ATOM 4672 N N . ALA A 1 625 ? -6.632 7.378 -2.732 1.00 83.62 625 ALA A N 1
ATOM 4673 C CA . ALA A 1 625 ? -5.277 6.930 -2.412 1.00 83.62 625 ALA A CA 1
ATOM 4674 C C . ALA A 1 625 ? -4.258 7.233 -3.529 1.00 83.62 625 ALA A C 1
ATOM 4676 O O . ALA A 1 625 ? -3.067 7.394 -3.264 1.00 83.62 625 ALA A O 1
ATOM 4677 N N . LEU A 1 626 ? -4.711 7.318 -4.783 1.00 84.88 626 LEU A N 1
ATOM 4678 C CA . LEU A 1 626 ? -3.859 7.571 -5.942 1.00 84.88 626 LEU A CA 1
ATOM 4679 C C . LEU A 1 626 ? -3.747 9.054 -6.329 1.00 84.88 626 LEU A C 1
ATOM 4681 O O . LEU A 1 626 ? -2.877 9.371 -7.144 1.00 84.88 626 LEU A O 1
ATOM 4685 N N . VAL A 1 627 ? -4.546 9.969 -5.759 1.00 84.50 627 VAL A N 1
ATOM 4686 C CA . VAL A 1 627 ? -4.456 11.419 -6.046 1.00 84.50 627 VAL A CA 1
ATOM 4687 C C . VAL A 1 627 ? -3.029 11.947 -5.865 1.00 84.50 627 VAL A C 1
ATOM 4689 O O . VAL A 1 627 ? -2.510 12.540 -6.815 1.00 84.50 627 VAL A O 1
ATOM 4692 N N . PRO A 1 628 ? -2.323 11.681 -4.742 1.00 79.25 628 PRO A N 1
ATOM 4693 C CA . PRO A 1 628 ? -0.971 12.203 -4.559 1.00 79.25 628 PRO A CA 1
ATOM 4694 C C . PRO A 1 628 ? 0.004 11.681 -5.619 1.00 79.25 628 PRO A C 1
ATOM 4696 O O . PRO A 1 628 ? 0.875 12.415 -6.088 1.00 79.25 628 PRO A O 1
ATOM 4699 N N . LEU A 1 629 ? -0.150 10.415 -6.029 1.00 75.38 629 LEU A N 1
ATOM 4700 C CA . LEU A 1 629 ? 0.676 9.821 -7.078 1.00 75.38 629 LEU A CA 1
ATOM 4701 C C . LEU A 1 629 ? 0.376 10.449 -8.437 1.00 75.38 629 LEU A C 1
ATOM 4703 O O . LEU A 1 629 ? 1.307 10.768 -9.180 1.00 75.38 629 LEU A O 1
ATOM 4707 N N . LYS A 1 630 ? -0.908 10.652 -8.751 1.00 73.88 630 LYS A N 1
ATOM 4708 C CA . LYS A 1 630 ? -1.351 11.300 -9.985 1.00 73.88 630 LYS A CA 1
ATOM 4709 C C . LYS A 1 630 ? -0.741 12.690 -10.105 1.00 73.88 630 LYS A C 1
ATOM 4711 O O . LYS A 1 630 ? -0.055 12.933 -11.091 1.00 73.88 630 LYS A O 1
ATOM 4716 N N . GLU A 1 631 ? -0.914 13.524 -9.080 1.00 74.06 631 GLU A N 1
ATOM 4717 C CA . GLU A 1 631 ? -0.463 14.922 -9.039 1.00 74.06 631 GLU A CA 1
ATOM 4718 C C . GLU A 1 631 ? 1.065 15.075 -9.059 1.00 74.06 631 GLU A C 1
ATOM 4720 O O . GLU A 1 631 ? 1.594 16.057 -9.578 1.00 74.06 631 GLU A O 1
ATOM 4725 N N . ARG A 1 632 ? 1.812 14.106 -8.514 1.00 69.19 632 ARG A N 1
ATOM 4726 C CA . ARG A 1 632 ? 3.280 14.206 -8.440 1.00 69.19 632 ARG A CA 1
ATOM 4727 C C . ARG A 1 632 ? 4.023 13.547 -9.593 1.00 69.19 632 ARG A C 1
ATOM 4729 O O . ARG A 1 632 ? 5.103 14.016 -9.954 1.00 69.19 632 ARG A O 1
ATOM 4736 N N . PHE A 1 633 ? 3.496 12.457 -10.147 1.00 64.62 633 PHE A N 1
ATOM 4737 C CA . PHE A 1 633 ? 4.254 11.608 -11.073 1.00 64.62 633 PHE A CA 1
ATOM 4738 C C . PHE A 1 633 ? 3.628 11.459 -12.458 1.00 64.62 633 PHE A C 1
ATOM 4740 O O . PHE A 1 633 ? 4.363 11.147 -13.397 1.00 64.62 633 PHE A O 1
ATOM 4747 N N . PHE A 1 634 ? 2.321 11.692 -12.596 1.00 62.12 634 PHE A N 1
ATOM 4748 C CA . PHE A 1 634 ? 1.570 11.456 -13.833 1.00 62.12 634 PHE A CA 1
ATOM 4749 C C . PHE A 1 634 ? 0.949 12.741 -14.425 1.00 62.12 634 PHE A C 1
ATOM 4751 O O . PHE A 1 634 ? 0.027 12.646 -15.241 1.00 62.12 634 PHE A O 1
ATOM 4758 N N . VAL A 1 635 ? 1.444 13.923 -14.021 1.00 51.88 635 VAL A N 1
ATOM 4759 C CA . VAL A 1 635 ? 1.060 15.253 -14.553 1.00 51.88 635 VAL A CA 1
ATOM 4760 C C . VAL A 1 635 ? 1.907 15.669 -15.745 1.00 51.88 635 VAL A C 1
ATOM 4762 O O . VAL A 1 635 ? 3.149 15.523 -15.692 1.00 51.88 635 VAL A O 1
#